Protein AF-A0AAQ4F112-F1 (afdb_monomer)

Secondary structure (DSSP, 8-state):
-EEEEEEEHHHHHT--SS---EEEEEEEE--S--TTSEEEEEEETTEEEEEE-HHHHHHHHHHS-HHHHHHHHTTB-TT-BBPHHHHHHHHHHHHHHHHHH--PPB-TTS-BSEEEEEEEETTEEEEEEEETTS-EEEEEEEEEEEEEGGGS-TTSPPPHHHHTS-GGG-EEEEES---TT-TT-EEEE-HHHHHHHTSS-TTHHHHHHHHHHHHHHTT-TTS-HHHHHHHHHHHHHHS--GGGGSGGGHHHHHHHHHHHHHHHHH-SSS-SB-SS-TT-BS-TTS-HHHHHHHHHHHHHHHHHHHH-GGGHHHHHTSPPP---------S----------------------------------------------------TTSSTTEEEEEEEEEEE-S--TTPPPEEEEEEEEETTS-EEEEEEEETTT-SEEEEEEEHHHHTT--TTPEEEEEEEEEE-SSS-PPPEEEEEEEEEEETTS-EEEEEEEEEEE-SS-EEEEEEEE-----

Nearest PDB structures (foldseek):
  8gjy-assembly1_A  TM=7.474E-01  e=4.504E-14  Stylophora pistillata
  6mvh-assembly1_C  TM=4.614E-01  e=9.740E-03  Roseburia hominis
  8get-assembly2_B  TM=4.543E-01  e=1.207E-02  Roseburia hominis
  6mvg-assembly1_A  TM=4.546E-01  e=2.176E-02  Mediterraneibacter gnavus
  5hlz-assembly2_G  TM=5.301E-01  e=1.148E+00  Homo sapiens

Mean predicted aligned error: 16.66 Å

Structure (mmCIF, N/CA/C/O backbone):
data_AF-A0AAQ4F112-F1
#
_entry.id   AF-A0AAQ4F112-F1
#
loop_
_atom_site.group_PDB
_atom_site.id
_atom_site.type_symbol
_atom_site.label_atom_id
_atom_site.label_alt_id
_atom_site.label_comp_id
_atom_site.label_asym_id
_atom_site.label_entity_id
_atom_site.label_seq_id
_atom_site.pdbx_PDB_ins_code
_atom_site.Cartn_x
_atom_site.Cartn_y
_atom_site.Cartn_z
_atom_site.occupancy
_atom_site.B_iso_or_equiv
_atom_site.auth_seq_id
_atom_site.auth_comp_id
_atom_site.auth_asym_id
_atom_site.auth_atom_id
_atom_site.pdbx_PDB_model_num
ATOM 1 N N . MET A 1 1 ? -14.916 -4.497 16.112 1.00 88.19 1 MET A N 1
ATOM 2 C CA . MET A 1 1 ? -14.009 -3.603 15.353 1.00 88.19 1 MET A CA 1
ATOM 3 C C . MET A 1 1 ? -13.693 -4.110 13.949 1.00 88.19 1 MET A C 1
ATOM 5 O O . MET A 1 1 ? -13.582 -3.274 13.070 1.00 88.19 1 MET A O 1
ATOM 9 N N . PHE A 1 2 ? -13.540 -5.415 13.688 1.00 93.88 2 PHE A N 1
ATOM 10 C CA . PHE A 1 2 ? -13.305 -5.901 12.317 1.00 93.88 2 PHE A CA 1
ATOM 11 C C . PHE A 1 2 ? -14.436 -5.497 11.350 1.00 93.88 2 PHE A C 1
ATOM 13 O O . PHE A 1 2 ? -15.608 -5.633 11.701 1.00 93.88 2 PHE A O 1
ATOM 20 N N . LYS A 1 3 ? -14.082 -4.995 10.159 1.00 94.62 3 LYS A N 1
ATOM 21 C CA . LYS A 1 3 ? -15.023 -4.638 9.083 1.00 94.62 3 LYS A CA 1
ATOM 22 C C . LYS A 1 3 ? -14.880 -5.574 7.885 1.00 94.62 3 LYS A C 1
ATOM 24 O O . LYS A 1 3 ? -15.868 -6.155 7.453 1.00 94.62 3 LYS A O 1
ATOM 29 N N . ARG A 1 4 ? -13.675 -5.673 7.312 1.00 96.31 4 ARG A N 1
ATOM 30 C CA . ARG A 1 4 ? -13.395 -6.461 6.097 1.00 96.31 4 ARG A CA 1
ATOM 31 C C . ARG A 1 4 ? -11.894 -6.647 5.876 1.00 96.31 4 ARG A C 1
ATOM 33 O O . ARG A 1 4 ? -11.089 -5.886 6.409 1.00 96.31 4 ARG A O 1
ATOM 40 N N . LEU A 1 5 ? -11.534 -7.597 5.016 1.00 96.50 5 LEU A N 1
ATOM 41 C CA . LEU A 1 5 ? -10.190 -7.694 4.446 1.00 96.50 5 LEU A CA 1
ATOM 42 C C . LEU A 1 5 ? -10.054 -6.770 3.228 1.00 96.50 5 LEU A C 1
ATOM 44 O O . LEU A 1 5 ? -11.017 -6.537 2.486 1.00 96.50 5 LEU A O 1
ATOM 48 N N . PHE A 1 6 ? -8.851 -6.251 3.014 1.00 95.62 6 PHE A N 1
ATOM 49 C CA . PHE A 1 6 ? -8.467 -5.538 1.804 1.00 95.62 6 PHE A CA 1
ATOM 50 C C . PHE A 1 6 ? -7.135 -6.089 1.290 1.00 95.62 6 PHE A C 1
ATOM 52 O O . PHE A 1 6 ? -6.092 -5.933 1.921 1.00 95.62 6 PHE A O 1
ATOM 59 N N . TYR A 1 7 ? -7.190 -6.729 0.126 1.00 94.31 7 TYR A N 1
ATOM 60 C CA . TYR A 1 7 ? -6.050 -7.373 -0.517 1.00 94.31 7 TYR A CA 1
ATOM 61 C C . TYR A 1 7 ? -5.232 -6.358 -1.318 1.00 94.31 7 TYR A C 1
ATOM 63 O O . TYR A 1 7 ? -5.759 -5.711 -2.232 1.00 94.31 7 TYR A O 1
ATOM 71 N N . THR A 1 8 ? -3.956 -6.210 -0.971 1.00 91.12 8 THR A N 1
ATOM 72 C CA . THR A 1 8 ? -3.073 -5.163 -1.500 1.00 91.12 8 THR A CA 1
ATOM 73 C C . THR A 1 8 ? -1.688 -5.722 -1.814 1.00 91.12 8 THR A C 1
ATOM 75 O O . THR A 1 8 ? -1.435 -6.911 -1.663 1.00 91.12 8 THR A O 1
ATOM 78 N N . GLY A 1 9 ? -0.780 -4.877 -2.289 1.00 88.06 9 GLY A N 1
ATOM 79 C CA . GLY A 1 9 ? 0.617 -5.257 -2.443 1.00 88.06 9 GLY A CA 1
ATOM 80 C C . GLY A 1 9 ? 0.896 -6.079 -3.695 1.00 88.06 9 GLY A C 1
ATOM 81 O O . GLY A 1 9 ? 0.053 -6.258 -4.579 1.00 88.06 9 GLY A O 1
ATOM 82 N N . SER A 1 10 ? 2.145 -6.528 -3.816 1.00 85.50 10 SER A N 1
ATOM 83 C CA . SER A 1 10 ? 2.688 -6.943 -5.117 1.00 85.50 10 SER A CA 1
ATOM 84 C C . SER A 1 10 ? 1.987 -8.169 -5.700 1.00 85.50 10 SER A C 1
ATOM 86 O O . SER A 1 10 ? 1.857 -8.260 -6.919 1.00 85.50 10 SER A O 1
ATOM 88 N N . SER A 1 11 ? 1.532 -9.101 -4.866 1.00 87.81 11 SER A N 1
ATOM 89 C CA . SER A 1 11 ? 0.906 -10.346 -5.327 1.00 87.81 11 SER A CA 1
ATOM 90 C C . SER A 1 11 ? -0.485 -10.075 -5.910 1.00 87.81 11 SER A C 1
ATOM 92 O O . SER A 1 11 ? -0.744 -10.405 -7.066 1.00 87.81 11 SER A O 1
ATOM 94 N N . TYR A 1 12 ? -1.335 -9.335 -5.190 1.00 87.81 12 TYR A N 1
ATOM 95 C CA . TYR A 1 12 ? -2.687 -8.980 -5.646 1.00 87.81 12 TYR A CA 1
ATOM 96 C C . TYR A 1 12 ? -2.722 -7.903 -6.740 1.00 87.81 12 TYR A C 1
ATOM 98 O O . TYR A 1 12 ? -3.718 -7.767 -7.455 1.00 87.81 12 TYR A O 1
ATOM 106 N N . GLU A 1 13 ? -1.652 -7.122 -6.892 1.00 87.69 13 GLU A N 1
ATOM 107 C CA . GLU A 1 13 ? -1.507 -6.157 -7.987 1.00 87.69 13 GLU A CA 1
ATOM 108 C C . GLU A 1 13 ? -0.907 -6.782 -9.258 1.00 87.69 13 GLU A C 1
ATOM 110 O O . GLU A 1 13 ? -0.914 -6.147 -10.322 1.00 87.69 13 GLU A O 1
ATOM 115 N N . GLY A 1 14 ? -0.420 -8.026 -9.183 1.00 87.44 14 GLY A N 1
ATOM 116 C CA . GLY A 1 14 ? 0.286 -8.685 -10.276 1.00 87.44 14 GLY A CA 1
ATOM 117 C C . GLY A 1 14 ? 1.610 -7.984 -10.580 1.00 87.44 14 GLY A C 1
ATOM 118 O O . GLY A 1 14 ? 1.879 -7.632 -11.724 1.00 87.44 14 GLY A O 1
ATOM 119 N N . LEU A 1 15 ? 2.425 -7.728 -9.562 1.00 88.50 15 LEU A N 1
ATOM 120 C CA . LEU A 1 15 ? 3.745 -7.090 -9.645 1.00 88.50 15 LEU A CA 1
ATOM 121 C C . LEU A 1 15 ? 4.875 -8.004 -9.136 1.00 88.50 15 LEU A C 1
ATOM 123 O O . LEU A 1 15 ? 6.005 -7.540 -8.954 1.00 88.50 15 LEU A O 1
ATOM 127 N N . ARG A 1 16 ? 4.582 -9.278 -8.857 1.00 83.75 16 ARG A N 1
ATOM 128 C CA . ARG A 1 16 ? 5.585 -10.321 -8.597 1.00 83.75 16 ARG A CA 1
ATOM 129 C C . ARG A 1 16 ? 6.128 -10.867 -9.920 1.00 83.75 16 ARG A C 1
ATOM 131 O O . ARG A 1 16 ? 5.448 -10.826 -10.945 1.00 83.75 16 ARG A O 1
ATOM 138 N N . ILE A 1 17 ? 7.376 -11.317 -9.875 1.00 73.12 17 ILE A N 1
ATOM 139 C CA . ILE A 1 17 ? 8.085 -11.959 -10.997 1.00 73.12 17 ILE A CA 1
ATOM 140 C C . ILE A 1 17 ? 8.303 -13.442 -10.702 1.00 73.12 17 ILE A C 1
ATOM 142 O O . ILE A 1 17 ? 8.270 -14.257 -11.613 1.00 73.12 17 ILE A O 1
ATOM 146 N N . ARG A 1 18 ? 8.520 -13.765 -9.424 1.00 76.00 18 ARG A N 1
ATOM 147 C CA . ARG A 1 18 ? 8.636 -15.121 -8.891 1.00 76.00 18 ARG A CA 1
ATOM 148 C C . ARG A 1 18 ? 7.294 -15.574 -8.309 1.00 76.00 18 ARG A C 1
ATOM 150 O O . ARG A 1 18 ? 6.313 -14.827 -8.374 1.00 76.00 18 ARG A O 1
ATOM 157 N N . GLU A 1 19 ? 7.281 -16.782 -7.758 1.00 74.88 19 GLU A N 1
ATOM 158 C CA . GLU A 1 19 ? 6.126 -17.377 -7.086 1.00 74.88 19 GLU A CA 1
ATOM 159 C C . GLU A 1 19 ? 5.540 -16.459 -6.002 1.00 74.88 19 GLU A C 1
ATOM 161 O O . GLU A 1 19 ? 6.223 -15.601 -5.438 1.00 74.88 19 GLU A O 1
ATOM 166 N N . ALA A 1 20 ? 4.234 -16.597 -5.761 1.00 73.56 20 ALA A N 1
ATOM 167 C CA . ALA A 1 20 ? 3.518 -15.823 -4.755 1.00 73.56 20 ALA A CA 1
ATOM 168 C C . ALA A 1 20 ? 3.737 -16.442 -3.366 1.00 73.56 20 ALA A C 1
ATOM 170 O O . ALA A 1 20 ? 2.881 -17.154 -2.849 1.00 73.56 20 ALA A O 1
ATOM 171 N N . ASP A 1 21 ? 4.901 -16.165 -2.792 1.00 84.00 21 ASP A N 1
ATOM 172 C CA . ASP A 1 21 ? 5.319 -16.587 -1.454 1.00 84.00 21 ASP A CA 1
ATOM 173 C C . ASP A 1 21 ? 4.998 -15.552 -0.363 1.00 84.00 21 ASP A C 1
ATOM 175 O O . ASP A 1 21 ? 5.157 -15.838 0.816 1.00 84.00 21 ASP A O 1
ATOM 179 N N . GLU A 1 22 ? 4.516 -14.361 -0.729 1.00 88.19 22 GLU A N 1
ATOM 180 C CA . GLU A 1 22 ? 4.247 -13.259 0.200 1.00 88.19 22 GLU A CA 1
ATOM 181 C C . GLU A 1 22 ? 2.940 -12.526 -0.153 1.00 88.19 22 GLU A C 1
ATOM 183 O O . GLU A 1 22 ? 2.707 -12.164 -1.315 1.00 88.19 22 GLU A O 1
ATOM 188 N N . PHE A 1 23 ? 2.089 -12.268 0.842 1.00 91.69 23 PHE A N 1
ATOM 189 C CA . PHE A 1 23 ? 0.766 -11.662 0.683 1.00 91.69 23 PHE A CA 1
ATOM 190 C C . PHE A 1 23 ? 0.535 -10.511 1.664 1.00 91.69 23 PHE A C 1
ATOM 192 O O . PHE A 1 23 ? 0.454 -10.723 2.868 1.00 91.69 23 PHE A O 1
ATOM 199 N N . ASP A 1 24 ? 0.311 -9.306 1.138 1.00 93.12 24 ASP A N 1
ATOM 200 C CA . ASP A 1 24 ? -0.060 -8.137 1.935 1.00 93.12 24 ASP A CA 1
ATOM 201 C C . ASP A 1 24 ? -1.591 -8.023 2.076 1.00 93.12 24 ASP A C 1
ATOM 203 O O . ASP A 1 24 ? -2.329 -7.881 1.088 1.00 93.12 24 ASP A O 1
ATOM 207 N N . ILE A 1 25 ? -2.096 -8.046 3.310 1.00 95.81 25 ILE A N 1
ATOM 208 C CA . ILE A 1 25 ? -3.528 -7.943 3.608 1.00 95.81 25 ILE A CA 1
ATOM 209 C C . ILE A 1 25 ? -3.762 -6.891 4.691 1.00 95.81 25 ILE A C 1
ATOM 211 O O . ILE A 1 25 ? -3.346 -7.017 5.842 1.00 95.81 25 ILE A O 1
ATOM 215 N N . ASN A 1 26 ? -4.532 -5.865 4.343 1.00 97.06 26 ASN A N 1
ATOM 216 C CA . ASN A 1 26 ? -5.019 -4.903 5.318 1.00 97.06 26 ASN A CA 1
ATOM 217 C C . ASN A 1 26 ? -6.297 -5.442 5.982 1.00 97.06 26 ASN A C 1
ATOM 219 O O . ASN A 1 26 ? -7.266 -5.785 5.298 1.00 97.06 26 ASN A O 1
ATOM 223 N N . LEU A 1 27 ? -6.333 -5.467 7.315 1.00 97.31 27 LEU A N 1
ATOM 224 C CA . LEU A 1 27 ? -7.557 -5.673 8.086 1.00 97.31 27 LEU A CA 1
ATOM 225 C C . LEU A 1 27 ? -8.194 -4.318 8.357 1.00 97.31 27 LEU A C 1
ATOM 227 O O . LEU A 1 27 ? -7.751 -3.569 9.228 1.00 97.31 27 LEU A O 1
ATOM 231 N N . VAL A 1 28 ? -9.249 -4.009 7.610 1.00 97.62 28 VAL A N 1
ATOM 232 C CA . VAL A 1 28 ? -9.980 -2.759 7.787 1.00 97.62 28 VAL A CA 1
ATOM 233 C C . VAL A 1 28 ? -10.797 -2.854 9.069 1.00 97.62 28 VAL A C 1
ATOM 235 O O . VAL A 1 28 ? -11.648 -3.739 9.225 1.00 97.62 28 VAL A O 1
ATOM 238 N N . LEU A 1 29 ? -10.537 -1.930 9.984 1.00 96.69 29 LEU A N 1
ATOM 239 C CA . LEU A 1 29 ? -11.238 -1.782 11.248 1.00 96.69 29 LEU A CA 1
ATOM 240 C C . LEU A 1 29 ? -12.252 -0.635 11.155 1.00 96.69 29 LEU A C 1
ATOM 242 O O . LEU A 1 29 ? -12.056 0.351 10.448 1.00 96.69 29 LEU A O 1
ATOM 246 N N . LYS A 1 30 ? -13.349 -0.769 11.896 1.00 93.31 30 LYS A N 1
ATOM 247 C CA . LYS A 1 30 ? -14.349 0.271 12.125 1.00 93.31 30 LYS A CA 1
ATOM 248 C C . LYS A 1 30 ? -14.405 0.568 13.619 1.00 93.31 30 LYS A C 1
ATOM 250 O O . LYS A 1 30 ? -14.736 -0.317 14.418 1.00 93.31 30 LYS A O 1
ATOM 255 N N . LEU A 1 31 ? -14.070 1.804 13.979 1.00 93.44 31 LEU A N 1
ATOM 256 C CA . LEU A 1 31 ? -14.271 2.314 15.330 1.00 93.44 31 LEU A CA 1
ATOM 257 C C . LEU A 1 31 ? -15.768 2.605 15.556 1.00 93.44 31 LEU A C 1
ATOM 259 O O . LEU A 1 31 ? -16.469 2.963 14.607 1.00 93.44 31 LEU A O 1
ATOM 263 N N . PRO A 1 32 ? -16.278 2.451 16.788 1.00 91.50 32 PRO A N 1
ATOM 264 C CA . PRO A 1 32 ? -17.658 2.761 17.163 1.00 91.50 32 PRO A CA 1
ATOM 265 C C . PRO A 1 32 ? -17.881 4.278 17.321 1.00 91.50 32 PRO A C 1
ATOM 267 O O . PRO A 1 32 ? -18.372 4.740 18.348 1.00 91.50 32 PRO A O 1
ATOM 270 N N . VAL A 1 33 ? -17.494 5.049 16.309 1.00 91.00 33 VAL A N 1
ATOM 271 C CA . VAL A 1 33 ? -17.568 6.517 16.229 1.00 91.00 33 VAL A CA 1
ATOM 272 C C . VAL A 1 33 ? -18.485 6.922 15.078 1.00 91.00 33 VAL A C 1
ATOM 274 O O . VAL A 1 33 ? -18.646 6.161 14.117 1.00 91.00 33 VAL A O 1
ATOM 277 N N . GLN A 1 34 ? -19.086 8.101 15.164 1.00 84.31 34 GLN A N 1
ATOM 278 C CA . GLN A 1 34 ? -20.062 8.598 14.197 1.00 84.31 34 GLN A CA 1
ATOM 279 C C . GLN A 1 34 ? -19.707 10.008 13.728 1.00 84.31 34 GLN A C 1
ATOM 281 O O . GLN A 1 34 ? -19.215 10.805 14.510 1.00 84.31 34 GLN A O 1
ATOM 286 N N . GLY A 1 35 ? -19.984 10.319 12.459 1.00 82.50 35 GLY A N 1
ATOM 287 C CA . GLY A 1 35 ? -19.960 11.692 11.942 1.00 82.50 35 GLY A CA 1
ATOM 288 C C . GLY A 1 35 ? -18.728 12.512 12.342 1.00 82.50 35 GLY A C 1
ATOM 289 O O . GLY A 1 35 ? -17.609 12.190 11.947 1.00 82.50 35 GLY A O 1
ATOM 290 N N . ASP A 1 36 ? -18.975 13.567 13.114 1.00 86.19 36 ASP A N 1
ATOM 291 C CA . ASP A 1 36 ? -18.048 14.597 13.594 1.00 86.19 36 ASP A CA 1
ATOM 292 C C . ASP A 1 36 ? -17.437 14.295 14.980 1.00 86.19 36 ASP A C 1
ATOM 294 O O . ASP A 1 36 ? -16.823 15.150 15.617 1.00 86.19 36 ASP A O 1
ATOM 298 N N . GLU A 1 37 ? -17.553 13.057 15.461 1.00 94.06 37 GLU A N 1
ATOM 299 C CA . GLU A 1 37 ? -17.036 12.623 16.765 1.00 94.06 37 GLU A CA 1
ATOM 300 C C . GLU A 1 37 ? -15.513 12.491 16.851 1.00 94.06 37 GLU A C 1
ATOM 302 O O . GLU A 1 37 ? -14.964 12.112 17.892 1.00 94.06 37 GLU A O 1
ATOM 307 N N . PHE A 1 38 ? -14.813 12.804 15.771 1.00 95.06 38 PHE A N 1
ATOM 308 C CA . PHE A 1 38 ? -13.367 12.780 15.715 1.00 95.06 38 PHE A CA 1
ATOM 309 C C . PHE A 1 38 ? -12.835 13.897 14.824 1.00 95.06 38 PHE A C 1
ATOM 311 O O . PHE A 1 38 ? -13.514 14.399 13.931 1.00 95.06 38 PHE A O 1
ATOM 318 N N . GLN A 1 39 ? -11.579 14.248 15.060 1.00 95.44 39 GLN A N 1
ATOM 319 C CA . GLN A 1 39 ? -10.828 15.196 14.262 1.00 95.44 39 GLN A CA 1
ATOM 320 C C . GLN A 1 39 ? -9.612 14.501 13.658 1.00 95.44 39 GLN A C 1
ATOM 322 O O . GLN A 1 39 ? -8.865 13.816 14.362 1.00 95.44 39 GLN A O 1
ATOM 327 N N . LEU A 1 40 ? -9.415 14.716 12.360 1.00 96.12 40 LEU A N 1
ATOM 328 C CA . LEU A 1 40 ? -8.196 14.368 11.645 1.00 96.12 40 LEU A CA 1
ATOM 329 C C . LEU A 1 40 ? -7.386 15.637 11.393 1.00 96.12 40 LEU A C 1
ATOM 331 O O . LEU A 1 40 ? -7.924 16.617 10.877 1.00 96.12 40 LEU A O 1
ATOM 335 N N . VAL A 1 41 ? -6.100 15.610 11.729 1.00 96.12 41 VAL A N 1
ATOM 336 C CA . VAL A 1 41 ? -5.187 16.743 11.515 1.00 96.12 41 VAL A CA 1
ATOM 337 C C . VAL A 1 41 ? -3.937 16.245 10.809 1.00 96.12 41 VAL A C 1
ATOM 339 O O . VAL A 1 41 ? -3.352 15.243 11.215 1.00 96.12 41 VAL A O 1
ATOM 342 N N . ALA A 1 42 ? -3.524 16.930 9.745 1.00 95.50 42 ALA A N 1
ATOM 343 C CA . ALA A 1 42 ? -2.254 16.664 9.083 1.00 95.50 42 ALA A CA 1
ATOM 344 C C . ALA A 1 42 ? -1.139 17.424 9.804 1.00 95.50 42 ALA A C 1
ATOM 346 O O . ALA A 1 42 ? -0.932 18.610 9.584 1.00 95.50 42 ALA A O 1
ATOM 347 N N . GLU A 1 43 ? -0.441 16.737 10.706 1.00 91.81 43 GLU A N 1
ATOM 348 C CA . GLU A 1 43 ? 0.625 17.354 11.508 1.00 91.81 43 GLU A CA 1
ATOM 349 C C . GLU A 1 43 ? 1.992 17.316 10.797 1.00 91.81 43 GLU A C 1
ATOM 351 O O . GLU A 1 43 ? 2.860 18.142 11.071 1.00 91.81 43 GLU A O 1
ATOM 356 N N . LYS A 1 44 ? 2.206 16.360 9.880 1.00 93.62 44 LYS A N 1
ATOM 357 C CA . LYS A 1 44 ? 3.477 16.154 9.163 1.00 93.62 44 LYS A CA 1
ATOM 358 C C . LYS A 1 44 ? 3.209 15.597 7.759 1.00 93.62 44 LYS A C 1
ATOM 360 O O . LYS A 1 44 ? 2.250 14.841 7.603 1.00 93.62 44 LYS A O 1
ATOM 365 N N . PRO A 1 45 ? 4.051 15.886 6.745 1.00 93.44 45 PRO A N 1
ATOM 366 C CA . PRO A 1 45 ? 3.899 15.303 5.414 1.00 93.44 45 PRO A CA 1
ATOM 367 C C . PRO A 1 45 ? 3.683 13.784 5.441 1.00 93.44 45 PRO A C 1
ATOM 369 O O . PRO A 1 45 ? 4.404 13.041 6.118 1.00 93.44 45 PRO A O 1
ATOM 372 N N . GLY A 1 46 ? 2.658 13.328 4.723 1.00 94.38 46 GLY A N 1
ATOM 373 C CA . GLY A 1 46 ? 2.235 11.924 4.666 1.00 94.38 46 GLY A CA 1
ATOM 374 C C . GLY A 1 46 ? 1.668 11.321 5.958 1.00 94.38 46 GLY A C 1
ATOM 375 O O . GLY A 1 46 ? 1.421 10.110 5.977 1.00 94.38 46 GLY A O 1
ATOM 376 N N . HIS A 1 47 ? 1.463 12.110 7.017 1.00 96.44 47 HIS A N 1
ATOM 377 C CA . HIS A 1 47 ? 0.993 11.621 8.310 1.00 96.44 47 HIS A CA 1
ATOM 378 C C . HIS A 1 47 ? -0.150 12.459 8.896 1.00 96.44 47 HIS A C 1
ATOM 380 O O . HIS A 1 47 ? -0.232 13.669 8.698 1.00 96.44 47 HIS A O 1
ATOM 386 N N . VAL A 1 48 ? -1.024 11.800 9.656 1.00 97.06 48 VAL A N 1
ATOM 387 C CA . VAL A 1 48 ? -2.177 12.418 10.325 1.00 97.06 48 VAL A CA 1
ATOM 388 C C . VAL A 1 48 ? -2.291 11.965 11.774 1.00 97.06 48 VAL A C 1
ATOM 390 O O . VAL A 1 48 ? -1.915 10.840 12.103 1.00 97.06 48 VAL A O 1
ATOM 393 N N . SER A 1 49 ? -2.860 12.806 12.629 1.00 97.12 49 SER A N 1
ATOM 394 C CA . SER A 1 49 ? -3.368 12.402 13.938 1.00 97.12 49 SER A CA 1
ATOM 395 C C . SER A 1 49 ? -4.883 12.219 13.894 1.00 97.12 49 SER A C 1
ATOM 397 O O . SER A 1 49 ? -5.576 12.768 13.036 1.00 97.12 49 SER A O 1
ATOM 399 N N . TYR A 1 50 ? -5.390 11.415 14.824 1.00 97.12 50 TYR A N 1
ATOM 400 C CA . TYR A 1 50 ? -6.811 11.138 14.994 1.00 97.12 50 TYR A CA 1
ATOM 401 C C . TYR A 1 50 ? -7.166 11.357 16.458 1.00 97.12 50 TYR A C 1
ATOM 403 O O . TYR A 1 50 ? -6.607 10.693 17.332 1.00 97.12 50 TYR A O 1
ATOM 411 N N . THR A 1 51 ? -8.100 12.262 16.734 1.00 97.19 51 THR A N 1
ATOM 412 C CA . THR A 1 51 ? -8.482 12.633 18.104 1.00 97.19 51 THR A CA 1
ATOM 413 C C . THR A 1 51 ? -9.986 12.526 18.273 1.00 97.19 51 THR A C 1
ATOM 415 O O . THR A 1 51 ? -10.723 13.081 17.465 1.00 97.19 51 THR A O 1
ATOM 418 N N . LEU A 1 52 ? -10.464 11.840 19.313 1.00 96.69 52 LEU A N 1
ATOM 419 C CA . LEU A 1 52 ? -11.897 11.831 19.625 1.00 96.69 52 LEU A CA 1
ATOM 420 C C . LEU A 1 52 ? -12.330 13.154 20.252 1.00 96.69 52 LEU A C 1
ATOM 422 O O . LEU A 1 52 ? -11.613 13.740 21.067 1.00 96.69 52 LEU A O 1
ATOM 426 N N . THR A 1 53 ? -13.551 13.584 19.948 1.00 95.50 53 THR A N 1
ATOM 427 C CA . THR A 1 53 ? -14.162 14.721 20.637 1.00 95.50 53 THR A CA 1
ATOM 428 C C . THR A 1 53 ? -14.593 14.336 22.055 1.00 95.50 53 THR A C 1
ATOM 430 O O . THR A 1 53 ? -14.835 13.169 22.382 1.00 95.50 53 THR A O 1
ATOM 433 N N . LYS A 1 54 ? -14.744 15.336 22.933 1.00 89.50 54 LYS A N 1
ATOM 434 C CA . LYS A 1 54 ? -15.281 15.113 24.288 1.00 89.50 54 LYS A CA 1
ATOM 435 C C . LYS A 1 54 ? -16.709 14.551 24.257 1.00 89.50 54 LYS A C 1
ATOM 437 O O . LYS A 1 54 ? -17.039 13.722 25.099 1.00 89.50 54 LYS A O 1
ATOM 442 N N . GLY A 1 55 ? -17.518 14.963 23.275 1.00 90.50 55 GLY A N 1
ATOM 443 C CA . GLY A 1 55 ? -18.875 14.447 23.066 1.00 90.50 55 GLY A CA 1
ATOM 444 C C . GLY A 1 55 ? -18.882 12.950 22.758 1.00 90.50 55 GLY A C 1
ATOM 445 O O . GLY A 1 55 ? -19.601 12.196 23.412 1.00 90.50 55 GLY A O 1
ATOM 446 N N . CYS A 1 56 ? -17.983 12.501 21.872 1.00 92.38 56 CYS A N 1
ATOM 447 C CA . CYS A 1 56 ? -17.795 11.079 21.590 1.00 92.38 56 CYS A CA 1
ATOM 448 C C . CYS A 1 56 ? -17.505 10.279 22.862 1.00 92.38 56 CYS A C 1
ATOM 450 O O . CYS A 1 56 ? -18.051 9.193 23.055 1.00 92.38 56 CYS A O 1
ATOM 452 N N . ARG A 1 57 ? -16.638 10.807 23.738 1.00 91.31 57 ARG A N 1
ATOM 453 C CA . ARG A 1 57 ? -16.275 10.125 24.982 1.00 91.31 57 ARG A CA 1
ATOM 454 C C . ARG A 1 57 ? -17.494 9.885 25.869 1.00 91.31 57 ARG A C 1
ATOM 456 O O . ARG A 1 57 ? -17.648 8.765 26.342 1.00 91.31 57 ARG A O 1
ATOM 463 N N . GLY A 1 58 ? -18.334 10.903 26.070 1.00 89.81 58 GLY A N 1
ATOM 464 C CA . GLY A 1 58 ? -19.571 10.781 26.849 1.00 89.81 58 GLY A CA 1
ATOM 465 C C . GLY A 1 58 ? -20.477 9.686 26.291 1.00 89.81 58 GLY A C 1
ATOM 466 O O . GLY A 1 58 ? -20.762 8.714 26.981 1.00 89.81 58 GLY A O 1
ATOM 467 N N . ARG A 1 59 ? -20.787 9.747 24.989 1.00 93.44 59 ARG A N 1
ATOM 468 C CA . ARG A 1 59 ? -21.639 8.742 24.337 1.00 93.44 59 ARG A CA 1
ATOM 469 C C . ARG A 1 59 ? -21.096 7.318 24.474 1.00 93.44 59 ARG A C 1
ATOM 471 O O . ARG A 1 59 ? -21.863 6.392 24.719 1.00 93.44 59 ARG A O 1
ATOM 478 N N . ILE A 1 60 ? -19.796 7.103 24.263 1.00 92.50 60 ILE A N 1
ATOM 479 C CA . ILE A 1 60 ? -19.193 5.764 24.385 1.00 92.50 60 ILE A CA 1
ATOM 480 C C . ILE A 1 60 ? -19.348 5.238 25.819 1.00 92.50 60 ILE A C 1
ATOM 482 O O . ILE A 1 60 ? -19.679 4.067 25.986 1.00 92.50 60 ILE A O 1
ATOM 486 N N . LEU A 1 61 ? -19.128 6.088 26.830 1.00 91.56 61 LEU A N 1
ATOM 487 C CA . LEU A 1 61 ? -19.298 5.719 28.240 1.00 91.56 61 LEU A CA 1
ATOM 488 C C . LEU A 1 61 ? -20.747 5.337 28.563 1.00 91.56 61 LEU A C 1
ATOM 490 O O . LEU A 1 61 ? -20.958 4.394 29.318 1.00 91.56 61 LEU A O 1
ATOM 494 N N . ASP A 1 62 ? -21.717 6.010 27.944 1.00 89.81 62 ASP A N 1
ATOM 495 C CA . ASP A 1 62 ? -23.144 5.756 28.169 1.00 89.81 62 ASP A CA 1
ATOM 496 C C . ASP A 1 62 ? -23.676 4.534 27.395 1.00 89.81 62 ASP A C 1
ATOM 498 O O . ASP A 1 62 ? -24.699 3.960 27.762 1.00 89.81 62 ASP A O 1
ATOM 502 N N . SER A 1 63 ? -23.011 4.135 26.302 1.00 87.19 63 SER A N 1
ATOM 503 C CA . SER A 1 63 ? -23.527 3.134 25.349 1.00 87.19 63 SER A CA 1
ATOM 504 C C . SER A 1 63 ? -22.802 1.788 25.349 1.00 87.19 63 SER A C 1
ATOM 506 O O . SER A 1 63 ? -23.264 0.857 24.686 1.00 87.19 63 SER A O 1
ATOM 508 N N . MET A 1 64 ? -21.676 1.655 26.051 1.00 87.38 64 MET A N 1
ATOM 509 C CA . MET A 1 64 ? -20.910 0.409 26.112 1.00 87.38 64 MET A CA 1
ATOM 510 C C . MET A 1 64 ? -20.717 -0.090 27.538 1.00 87.38 64 MET A C 1
ATOM 512 O O . MET A 1 64 ? -20.594 0.674 28.489 1.00 87.38 64 MET A O 1
ATOM 516 N N . GLU A 1 65 ? -20.603 -1.408 27.665 1.00 86.56 65 GLU A N 1
ATOM 517 C CA . GLU A 1 65 ? -20.280 -2.061 28.929 1.00 86.56 65 GLU A CA 1
ATOM 518 C C . GLU A 1 65 ? -18.839 -1.770 29.375 1.00 86.56 65 GLU A C 1
ATOM 520 O O . GLU A 1 65 ? -17.916 -1.679 28.557 1.00 86.56 65 GLU A O 1
ATOM 525 N N . GLY A 1 66 ? -18.627 -1.699 30.692 1.00 86.12 66 GLY A N 1
ATOM 526 C CA . GLY A 1 66 ? -17.358 -1.299 31.314 1.00 86.12 66 GLY A CA 1
ATOM 527 C C . GLY A 1 66 ? -16.092 -1.965 30.741 1.00 86.12 66 GLY A C 1
ATOM 528 O O . GLY A 1 66 ? -15.158 -1.246 30.382 1.00 86.12 66 GLY A O 1
ATOM 529 N N . PRO A 1 67 ? -16.024 -3.303 30.585 1.00 87.44 67 PRO A N 1
ATOM 530 C CA . PRO A 1 67 ? -14.834 -3.964 30.037 1.00 87.44 67 PRO A CA 1
ATOM 531 C C . PRO A 1 67 ? -14.528 -3.591 28.575 1.00 87.44 67 PRO A C 1
ATOM 533 O O . PRO A 1 67 ? -13.360 -3.477 28.181 1.00 87.44 67 PRO A O 1
ATOM 536 N N . LEU A 1 68 ? -15.569 -3.373 27.764 1.00 86.19 68 LEU A N 1
ATOM 537 C CA . LEU A 1 68 ? -15.434 -2.953 26.367 1.00 86.19 68 LEU A CA 1
ATOM 538 C C . LEU A 1 68 ? -15.003 -1.488 26.276 1.00 86.19 68 LEU A C 1
ATOM 540 O O . LEU A 1 68 ? -14.106 -1.170 25.496 1.00 86.19 68 LEU A O 1
ATOM 544 N N . VAL A 1 69 ? -15.570 -0.627 27.124 1.00 90.44 69 VAL A N 1
ATOM 545 C CA . VAL A 1 69 ? -15.164 0.777 27.288 1.00 90.44 69 VAL A CA 1
ATOM 546 C C . VAL A 1 69 ? -13.677 0.875 27.627 1.00 90.44 69 VAL A C 1
ATOM 548 O O . VAL A 1 69 ? -12.944 1.614 26.970 1.00 90.44 69 VAL A O 1
ATOM 551 N N . GLN A 1 70 ? -13.214 0.113 28.623 1.00 89.56 70 GLN A N 1
ATOM 552 C CA . GLN A 1 70 ? -11.809 0.111 29.043 1.00 89.56 70 GLN A CA 1
ATOM 553 C C . GLN A 1 70 ? -10.884 -0.354 27.916 1.00 89.56 70 GLN A C 1
ATOM 555 O O . GLN A 1 70 ? -9.879 0.297 27.636 1.00 89.56 70 GLN A O 1
ATOM 560 N N . SER A 1 71 ? -11.250 -1.440 27.231 1.00 90.00 71 SER A N 1
ATOM 561 C CA . SER A 1 71 ? -10.475 -1.963 26.101 1.00 90.00 71 SER A CA 1
ATOM 562 C C . SER A 1 71 ? -10.404 -0.965 24.942 1.00 90.00 71 SER A C 1
ATOM 564 O O . SER A 1 71 ? -9.357 -0.824 24.316 1.00 90.00 71 SER A O 1
ATOM 566 N N . PHE A 1 72 ? -11.502 -0.258 24.662 1.00 94.12 72 PHE A N 1
ATOM 567 C CA . PHE A 1 72 ? -11.573 0.742 23.602 1.00 94.12 72 PHE A CA 1
ATOM 568 C C . PHE A 1 72 ? -10.739 1.984 23.930 1.00 94.12 72 PHE A C 1
ATOM 570 O O . PHE A 1 72 ? -9.873 2.361 23.142 1.00 94.12 72 PHE A O 1
ATOM 577 N N . PHE A 1 73 ? -10.950 2.600 25.098 1.00 95.12 73 PHE A N 1
ATOM 578 C CA . PHE A 1 73 ? -10.184 3.782 25.505 1.00 95.12 73 PHE A CA 1
ATOM 579 C C . PHE A 1 73 ? -8.714 3.473 25.798 1.00 95.12 73 PHE A C 1
ATOM 581 O O . PHE A 1 73 ? -7.885 4.371 25.688 1.00 95.12 73 PHE A O 1
ATOM 588 N N . GLY A 1 74 ? -8.367 2.211 26.065 1.00 95.25 74 GLY A N 1
ATOM 589 C CA . GLY A 1 74 ? -6.984 1.740 26.140 1.00 95.25 74 GLY A CA 1
ATOM 590 C C . GLY A 1 74 ? -6.195 1.865 24.830 1.00 95.25 74 GLY A C 1
ATOM 591 O O . GLY A 1 74 ? -4.986 1.669 24.843 1.00 95.25 74 GLY A O 1
ATOM 592 N N . LEU A 1 75 ? -6.843 2.206 23.709 1.00 95.94 75 LEU A N 1
ATOM 593 C CA . LEU A 1 75 ? -6.178 2.500 22.435 1.00 95.94 75 LEU A CA 1
ATOM 594 C C . LEU A 1 75 ? -5.853 3.992 22.237 1.00 95.94 75 LEU A C 1
ATOM 596 O O . LEU A 1 75 ? -5.299 4.373 21.203 1.00 95.94 75 LEU A O 1
ATOM 600 N N . PHE A 1 76 ? -6.224 4.846 23.190 1.00 96.12 76 PHE A N 1
ATOM 601 C CA . PHE A 1 76 ? -6.088 6.295 23.094 1.00 96.12 76 PHE A CA 1
ATOM 602 C C . PHE A 1 76 ? -5.184 6.835 24.206 1.00 96.12 76 PHE A C 1
ATOM 604 O O . PHE A 1 76 ? -5.080 6.261 25.289 1.00 96.12 76 PHE A O 1
ATOM 611 N N . SER A 1 77 ? -4.545 7.975 23.953 1.00 94.75 77 SER A N 1
ATOM 612 C CA . SER A 1 77 ? -3.831 8.729 24.981 1.00 94.75 77 SER A CA 1
ATOM 613 C C . SER A 1 77 ? -4.806 9.386 25.967 1.00 94.75 77 SER A C 1
ATOM 615 O O . SER A 1 77 ? -6.024 9.418 25.764 1.00 94.75 77 SER A O 1
ATOM 617 N N . ARG A 1 78 ? -4.272 10.001 27.031 1.00 91.56 78 ARG A N 1
ATOM 618 C CA . ARG A 1 78 ? -5.078 10.786 27.988 1.00 91.56 78 ARG A CA 1
ATOM 619 C C . ARG A 1 78 ? -5.822 11.947 27.317 1.00 91.56 78 ARG A C 1
ATOM 621 O O . ARG A 1 78 ? -6.894 12.331 27.776 1.00 91.56 78 ARG A O 1
ATOM 628 N N . GLN A 1 79 ? -5.269 12.471 26.225 1.00 94.12 79 GLN A N 1
ATOM 629 C CA . GLN A 1 79 ? -5.837 13.532 25.395 1.00 94.12 79 GLN A CA 1
ATOM 630 C C . GLN A 1 79 ? -6.791 12.996 24.317 1.00 94.12 79 GLN A C 1
ATOM 632 O O . GLN A 1 79 ? -7.205 13.753 23.447 1.00 94.12 79 GLN A O 1
ATOM 637 N N . LEU A 1 80 ? -7.156 11.709 24.370 1.00 95.81 80 LEU A N 1
ATOM 638 C CA . LEU A 1 80 ? -8.035 11.040 23.408 1.00 95.81 80 LEU A CA 1
ATOM 639 C C . LEU A 1 80 ? -7.474 10.979 21.977 1.00 95.81 80 LEU A C 1
ATOM 641 O O . LEU A 1 80 ? -8.240 10.811 21.025 1.00 95.81 80 LEU A O 1
ATOM 645 N N . LYS A 1 81 ? -6.147 11.070 21.817 1.00 96.44 81 LYS A N 1
ATOM 646 C CA . LYS A 1 81 ? -5.480 10.798 20.538 1.00 96.44 81 LYS A CA 1
ATOM 647 C C . LYS A 1 81 ? -5.324 9.298 20.341 1.00 96.44 81 LYS A C 1
ATOM 649 O O . LYS A 1 81 ? -4.799 8.618 21.221 1.00 96.44 81 LYS A O 1
ATOM 654 N N . PHE A 1 82 ? -5.755 8.782 19.200 1.00 96.44 82 PHE A N 1
ATOM 655 C CA . PHE A 1 82 ? -5.663 7.366 18.864 1.00 96.44 82 PHE A CA 1
ATOM 656 C C . PHE A 1 82 ? -4.218 6.968 18.569 1.00 96.44 82 PHE A C 1
ATOM 658 O O . PHE A 1 82 ? -3.577 7.571 17.711 1.00 96.44 82 PHE A O 1
ATOM 665 N N . GLN A 1 83 ? -3.714 5.952 19.268 1.00 96.12 83 GLN A N 1
ATOM 666 C CA . GLN A 1 83 ? -2.291 5.617 19.272 1.00 96.12 83 GLN A CA 1
ATOM 667 C C . GLN A 1 83 ? -1.981 4.425 18.345 1.00 96.12 83 GLN A C 1
ATOM 669 O O . GLN A 1 83 ? -2.437 3.307 18.622 1.00 96.12 83 GLN A O 1
ATOM 674 N N . PRO A 1 84 ? -1.158 4.607 17.292 1.00 95.88 84 PRO A N 1
ATOM 675 C CA . PRO A 1 84 ? -0.660 3.538 16.423 1.00 95.88 84 PRO A CA 1
ATOM 676 C C . PRO A 1 84 ? -0.087 2.357 17.201 1.00 95.88 84 PRO A C 1
ATOM 678 O O . PRO A 1 84 ? -0.428 1.201 16.936 1.00 95.88 84 PRO A O 1
ATOM 681 N N . GLN A 1 85 ? 0.762 2.642 18.190 1.00 93.88 85 GLN A N 1
ATOM 682 C CA . GLN A 1 85 ? 1.456 1.609 18.946 1.00 93.88 85 GLN A CA 1
ATOM 683 C C . GLN A 1 85 ? 0.510 0.815 19.850 1.00 93.88 85 GLN A C 1
ATOM 685 O O . GLN A 1 85 ? 0.631 -0.408 19.933 1.00 93.88 85 GLN A O 1
ATOM 690 N N . LEU A 1 86 ? -0.476 1.471 20.471 1.00 95.00 86 LEU A N 1
ATOM 691 C CA . LEU A 1 86 ? -1.477 0.777 21.285 1.00 95.00 86 LEU A CA 1
ATOM 692 C C . LEU A 1 86 ? -2.366 -0.118 20.417 1.00 95.00 86 LEU A C 1
ATOM 694 O O . LEU A 1 86 ? -2.631 -1.256 20.806 1.00 95.00 86 LEU A O 1
ATOM 698 N N . LEU A 1 87 ? -2.745 0.327 19.209 1.00 95.56 87 LEU A N 1
ATOM 699 C CA . LEU A 1 87 ? -3.463 -0.533 18.264 1.00 95.56 87 LEU A CA 1
ATOM 700 C C . LEU A 1 87 ? -2.621 -1.749 17.858 1.00 95.56 87 LEU A C 1
ATOM 702 O O . LEU A 1 87 ? -3.151 -2.859 17.836 1.00 95.56 87 LEU A O 1
ATOM 706 N N . ARG A 1 88 ? -1.327 -1.572 17.559 1.00 93.94 88 ARG A N 1
ATOM 707 C CA . ARG A 1 88 ? -0.427 -2.687 17.202 1.00 93.94 88 ARG A CA 1
ATOM 708 C C . ARG A 1 88 ? -0.320 -3.708 18.330 1.00 93.94 88 ARG A C 1
ATOM 710 O O . ARG A 1 88 ? -0.476 -4.898 18.075 1.00 93.94 88 ARG A O 1
ATOM 717 N N . THR A 1 89 ? -0.115 -3.255 19.565 1.00 92.94 89 THR A N 1
ATOM 718 C CA . THR A 1 89 ? -0.027 -4.126 20.748 1.00 92.94 89 THR A CA 1
ATOM 719 C C . THR A 1 89 ? -1.346 -4.845 21.028 1.00 92.94 89 THR A C 1
ATOM 721 O O . THR A 1 89 ? -1.362 -6.046 21.295 1.00 92.94 89 THR A O 1
ATOM 724 N N . TRP A 1 90 ? -2.476 -4.145 20.918 1.00 94.62 90 TRP A N 1
ATOM 725 C CA . TRP A 1 90 ? -3.791 -4.770 21.044 1.00 94.62 90 TRP A CA 1
ATOM 726 C C . TRP A 1 90 ? -4.014 -5.829 19.957 1.00 94.62 90 TRP A C 1
ATOM 728 O O . TRP A 1 90 ? -4.410 -6.956 20.259 1.00 94.62 90 TRP A O 1
ATOM 738 N N . PHE A 1 91 ? -3.710 -5.495 18.702 1.00 93.94 91 PHE A N 1
ATOM 739 C CA . PHE A 1 91 ? -3.873 -6.395 17.564 1.00 93.94 91 PHE A CA 1
ATOM 740 C C . PHE A 1 91 ? -2.982 -7.634 17.692 1.00 93.94 91 PHE A C 1
ATOM 742 O O . PHE A 1 91 ? -3.446 -8.746 17.452 1.00 93.94 91 PHE A O 1
ATOM 749 N N . GLN A 1 92 ? -1.745 -7.465 18.166 1.00 91.06 92 GLN A N 1
ATOM 750 C CA . GLN A 1 92 ? -0.846 -8.559 18.531 1.00 91.06 92 GLN A CA 1
ATOM 751 C C . GLN A 1 92 ? -1.515 -9.521 19.521 1.00 91.06 92 GLN A C 1
ATOM 753 O O . GLN A 1 92 ? -1.598 -10.719 19.257 1.00 91.06 92 GLN A O 1
ATOM 758 N N . GLY A 1 93 ? -2.079 -8.995 20.611 1.00 92.31 93 GLY A N 1
ATOM 759 C CA . GLY A 1 93 ? -2.784 -9.808 21.602 1.00 92.31 93 GLY A CA 1
ATOM 760 C C . GLY A 1 93 ? -4.004 -10.545 21.036 1.00 92.31 93 GLY A C 1
ATOM 761 O O . GLY A 1 93 ? -4.287 -11.670 21.454 1.00 92.31 93 GLY A O 1
ATOM 762 N N . VAL A 1 94 ? -4.718 -9.947 20.075 1.00 92.75 94 VAL A N 1
ATOM 763 C CA . VAL A 1 94 ? -5.821 -10.607 19.352 1.00 92.75 94 VAL A CA 1
ATOM 764 C C . VAL A 1 94 ? -5.296 -11.758 18.494 1.00 92.75 94 VAL A C 1
ATOM 766 O O . VAL A 1 94 ? -5.831 -12.863 18.579 1.00 92.75 94 VAL A O 1
ATOM 769 N N . MET A 1 95 ? -4.235 -11.530 17.718 1.00 91.81 95 MET A N 1
ATOM 770 C CA . MET A 1 95 ? -3.633 -12.548 16.852 1.00 91.81 95 MET A CA 1
ATOM 771 C C . MET A 1 95 ? -3.055 -13.720 17.650 1.00 91.81 95 MET A C 1
ATOM 773 O O . MET A 1 95 ? -3.266 -14.870 17.275 1.00 91.81 95 MET A O 1
ATOM 777 N N . ASP A 1 96 ? -2.403 -13.459 18.785 1.00 90.88 96 ASP A N 1
ATOM 778 C CA . ASP A 1 96 ? -1.860 -14.515 19.647 1.00 90.88 96 ASP A CA 1
ATOM 779 C C . ASP A 1 96 ? -2.965 -15.387 20.251 1.00 90.88 96 ASP A C 1
ATOM 781 O O . ASP A 1 96 ? -2.829 -16.607 20.345 1.00 90.88 96 ASP A O 1
ATOM 785 N N . LYS A 1 97 ? -4.081 -14.770 20.660 1.00 93.25 97 LYS A N 1
ATOM 786 C CA . LYS A 1 97 ? -5.260 -15.505 21.138 1.00 93.25 97 LYS 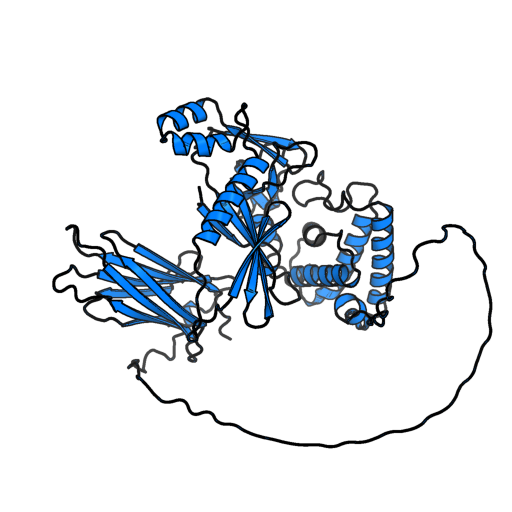A CA 1
ATOM 787 C C . LYS A 1 97 ? -5.875 -16.341 20.020 1.00 93.25 97 LYS A C 1
ATOM 789 O O . LYS A 1 97 ? -6.198 -17.501 20.258 1.00 93.25 97 LYS A O 1
ATOM 794 N N . ALA A 1 98 ? -6.003 -15.770 18.823 1.00 92.00 98 ALA A N 1
ATOM 795 C CA . ALA A 1 98 ? -6.534 -16.471 17.662 1.00 92.00 98 ALA A CA 1
ATOM 796 C C . ALA A 1 98 ? -5.661 -17.675 17.285 1.00 92.00 98 ALA A C 1
ATOM 798 O O . ALA A 1 98 ? -6.197 -18.761 17.102 1.00 92.00 98 ALA A O 1
ATOM 799 N N . LEU A 1 99 ? -4.332 -17.521 17.250 1.00 89.62 99 LEU A N 1
ATOM 800 C CA . LEU A 1 99 ? -3.423 -18.624 16.936 1.00 89.62 99 LEU A CA 1
ATOM 801 C C . LEU A 1 99 ? -3.477 -19.733 17.993 1.00 89.62 99 LEU A C 1
ATOM 803 O O . LEU A 1 99 ? -3.504 -20.903 17.632 1.00 89.62 99 LEU A O 1
ATOM 807 N N . ARG A 1 100 ? -3.541 -19.393 19.289 1.00 89.94 100 ARG A N 1
ATOM 808 C CA . ARG A 1 100 ? -3.682 -20.402 20.358 1.00 89.94 100 ARG A CA 1
ATOM 809 C C . ARG A 1 100 ? -4.984 -21.196 20.268 1.00 89.94 100 ARG A C 1
ATOM 811 O O . ARG A 1 100 ? -5.005 -22.356 20.656 1.00 89.94 100 ARG A O 1
ATOM 818 N N . ALA A 1 101 ? -6.058 -20.564 19.802 1.00 92.00 101 ALA A N 1
ATOM 819 C CA . ALA A 1 101 ? -7.353 -21.211 19.611 1.00 92.00 101 ALA A CA 1
ATOM 820 C C . ALA A 1 101 ? -7.470 -21.935 18.258 1.00 92.00 101 ALA A C 1
ATOM 822 O O . ALA A 1 101 ? -8.415 -22.691 18.047 1.00 92.00 101 ALA A O 1
ATOM 823 N N . TYR A 1 102 ? -6.543 -21.692 17.330 1.00 87.88 102 TYR A N 1
ATOM 824 C CA . TYR A 1 102 ? -6.580 -22.257 15.992 1.00 87.88 102 TYR A CA 1
ATOM 825 C C . TYR A 1 102 ? -6.063 -23.698 15.990 1.00 87.88 102 TYR A C 1
ATOM 827 O O . TYR A 1 102 ? -4.945 -23.973 16.422 1.00 87.88 102 TYR A O 1
ATOM 835 N N . THR A 1 103 ? -6.864 -24.620 15.459 1.00 84.44 103 THR A N 1
ATOM 836 C CA . THR A 1 103 ? -6.450 -26.002 15.195 1.00 84.44 103 THR A CA 1
ATOM 837 C C . THR A 1 103 ? -6.203 -26.160 13.693 1.00 84.44 103 THR A C 1
ATOM 839 O O . THR A 1 103 ? -7.160 -26.056 12.921 1.00 84.44 103 THR A O 1
ATOM 842 N N . PRO A 1 104 ? -4.947 -26.368 13.253 1.00 82.19 104 PRO A N 1
ATOM 843 C CA . PRO A 1 104 ? -4.642 -26.589 11.844 1.00 82.19 104 PRO A CA 1
ATOM 844 C C . PRO A 1 104 ? -5.351 -27.840 11.305 1.00 82.19 104 PRO A C 1
ATOM 846 O O . PRO A 1 104 ? -5.486 -28.814 12.048 1.00 82.19 104 PRO A O 1
ATOM 849 N N . PRO A 1 105 ? -5.762 -27.852 10.027 1.00 80.94 105 PRO A N 1
ATOM 850 C CA . PRO A 1 105 ? -6.268 -29.054 9.382 1.00 80.94 105 PRO A CA 1
ATOM 851 C C . PRO A 1 105 ? -5.200 -30.155 9.359 1.00 80.94 105 PRO A C 1
ATOM 853 O O . PRO A 1 105 ? -4.032 -29.897 9.040 1.00 80.94 105 PRO A O 1
ATOM 856 N N . SER A 1 106 ? -5.622 -31.380 9.664 1.00 82.75 106 SER A N 1
ATOM 857 C CA . SER A 1 106 ? -4.810 -32.585 9.499 1.00 82.75 106 SER A CA 1
ATOM 858 C C . SER A 1 106 ? -5.132 -33.276 8.175 1.00 82.75 106 SER A C 1
ATOM 860 O O . SER A 1 106 ? -6.265 -33.201 7.699 1.00 82.75 106 SER A O 1
ATOM 862 N N . GLY A 1 107 ? -4.132 -33.929 7.586 1.00 76.19 107 GLY A N 1
ATOM 863 C CA . GLY A 1 107 ? -4.313 -34.865 6.483 1.00 76.19 107 GLY A CA 1
ATOM 864 C C . GLY A 1 107 ? -4.968 -36.166 6.945 1.00 76.19 107 GLY A C 1
ATOM 865 O O . GLY A 1 107 ? -5.164 -36.389 8.142 1.00 76.19 107 GLY A O 1
ATOM 866 N N . ASP A 1 108 ? -5.279 -37.035 5.985 1.00 76.06 108 ASP A N 1
ATOM 867 C CA . ASP A 1 108 ? -5.927 -38.331 6.237 1.00 76.06 108 ASP A CA 1
ATOM 868 C C . ASP A 1 108 ? -5.074 -39.263 7.123 1.00 76.06 108 ASP A C 1
ATOM 870 O O . ASP A 1 108 ? -5.602 -40.131 7.812 1.00 76.06 108 ASP A O 1
ATOM 874 N N . ASP A 1 109 ? -3.757 -39.044 7.158 1.00 79.12 109 ASP A N 1
ATOM 875 C CA . ASP A 1 109 ? -2.785 -39.734 8.014 1.00 79.12 109 ASP A CA 1
ATOM 876 C C . ASP A 1 109 ? -2.630 -39.101 9.414 1.00 79.12 109 ASP A C 1
ATOM 878 O O . ASP A 1 109 ? -1.794 -39.526 10.213 1.00 79.12 109 ASP A O 1
ATOM 882 N N . GLY A 1 110 ? -3.412 -38.063 9.722 1.00 73.62 110 GLY A N 1
ATOM 883 C CA . GLY A 1 110 ? -3.331 -37.299 10.967 1.00 73.62 110 GLY A CA 1
ATOM 884 C C . GLY A 1 110 ? -2.181 -36.287 11.019 1.00 73.62 110 GLY A C 1
ATOM 885 O O . GLY A 1 110 ? -2.098 -35.520 11.987 1.00 73.62 110 GLY A O 1
ATOM 886 N N . SER A 1 111 ? -1.320 -36.222 9.997 1.00 76.38 111 SER A N 1
ATOM 887 C CA . SER A 1 111 ? -0.224 -35.252 9.929 1.00 76.38 111 SER A CA 1
ATOM 888 C C . SER A 1 111 ? -0.757 -33.833 9.706 1.00 76.38 111 SER A C 1
ATOM 890 O O . SER A 1 111 ? -1.796 -33.623 9.083 1.00 76.38 111 SER A O 1
ATOM 892 N N . ARG A 1 112 ? -0.072 -32.815 10.241 1.00 76.88 112 ARG A N 1
ATOM 893 C CA . ARG A 1 112 ? -0.465 -31.417 9.996 1.00 76.88 112 ARG A CA 1
ATOM 894 C C . ARG A 1 112 ? -0.121 -31.042 8.557 1.00 76.88 112 ARG A C 1
ATOM 896 O O . ARG A 1 112 ? 1.036 -31.156 8.163 1.00 76.88 112 ARG A O 1
ATOM 903 N N . LEU A 1 113 ? -1.091 -30.506 7.814 1.00 82.25 113 LEU A N 1
ATOM 904 C CA . LEU A 1 113 ? -0.858 -30.047 6.437 1.00 82.25 113 LEU A CA 1
ATOM 905 C C . LEU A 1 113 ? 0.087 -28.835 6.374 1.00 82.25 113 LEU A C 1
ATOM 907 O O . LEU A 1 113 ? 0.791 -28.634 5.385 1.00 82.25 113 LEU A O 1
ATOM 911 N N . PHE A 1 114 ? 0.100 -28.022 7.433 1.00 87.56 114 PHE A N 1
ATOM 912 C CA . PHE A 1 114 ? 0.998 -26.882 7.576 1.00 87.56 114 PHE A CA 1
ATOM 913 C C . PHE A 1 114 ? 1.193 -26.475 9.042 1.00 87.56 114 PHE A C 1
ATOM 915 O O . PHE A 1 114 ? 0.391 -26.796 9.924 1.00 87.56 114 PHE A O 1
ATOM 922 N N . GLU A 1 115 ? 2.256 -25.714 9.292 1.00 87.69 115 GLU A N 1
ATOM 923 C CA . GLU A 1 115 ? 2.540 -25.045 10.560 1.00 87.69 115 GLU A CA 1
ATOM 924 C C . GLU A 1 115 ? 2.418 -23.526 10.384 1.00 87.69 115 GLU A C 1
ATOM 926 O O . GLU A 1 115 ? 2.931 -22.972 9.416 1.00 87.69 115 GLU A O 1
ATOM 931 N N . VAL A 1 116 ? 1.763 -22.841 11.327 1.00 89.75 116 VAL A N 1
ATOM 932 C CA . VAL A 1 116 ? 1.661 -21.373 11.330 1.00 89.75 116 VAL A CA 1
ATOM 933 C C . VAL A 1 116 ? 2.483 -20.803 12.476 1.00 89.75 116 VAL A C 1
ATOM 935 O O . VAL A 1 116 ? 2.246 -21.132 13.639 1.00 89.75 116 VAL A O 1
ATOM 938 N N . ARG A 1 117 ? 3.409 -19.899 12.157 1.00 87.50 117 ARG A N 1
ATOM 939 C CA . ARG A 1 117 ? 4.186 -19.121 13.129 1.00 87.50 117 ARG A CA 1
ATOM 940 C C . ARG A 1 117 ? 3.872 -17.639 13.001 1.00 87.50 117 ARG A C 1
ATOM 942 O O . ARG A 1 117 ? 3.565 -17.145 11.922 1.00 87.50 117 ARG A O 1
ATOM 949 N N . LEU A 1 118 ? 3.966 -16.921 14.115 1.00 85.62 118 LEU A N 1
ATOM 950 C CA . LEU A 1 118 ? 3.772 -15.476 14.165 1.00 85.62 118 LEU A CA 1
ATOM 951 C C . LEU A 1 118 ? 5.118 -14.763 14.260 1.00 85.62 118 LEU A C 1
ATOM 953 O O . LEU A 1 118 ? 5.947 -15.094 15.102 1.00 85.62 118 LEU A O 1
ATOM 957 N N . SER A 1 119 ? 5.281 -13.713 13.467 1.00 84.00 119 SER A N 1
ATOM 958 C CA . SER A 1 119 ? 6.375 -12.751 13.583 1.00 84.00 119 SER A CA 1
ATOM 959 C C . SER A 1 119 ? 5.836 -11.329 13.533 1.00 84.00 119 SER A C 1
ATOM 961 O O . SER A 1 119 ? 4.671 -11.097 13.204 1.00 84.00 119 SER A O 1
ATOM 963 N N . GLN A 1 120 ? 6.637 -10.367 13.968 1.00 71.94 120 GLN A N 1
ATOM 964 C CA . GLN A 1 120 ? 6.298 -8.953 13.899 1.00 71.94 120 GLN A CA 1
ATOM 965 C C . GLN A 1 120 ? 7.400 -8.217 13.145 1.00 71.94 120 GLN A C 1
ATOM 967 O O . GLN A 1 120 ? 8.560 -8.256 13.548 1.00 71.94 120 GLN A O 1
ATOM 972 N N . SER A 1 121 ? 7.023 -7.521 12.074 1.00 67.12 121 SER A N 1
ATOM 973 C CA . SER A 1 121 ? 7.923 -6.673 11.295 1.00 67.12 121 SER A CA 1
ATOM 974 C C . SER A 1 121 ? 7.187 -5.399 10.888 1.00 67.12 121 SER A C 1
ATOM 976 O O . SER A 1 121 ? 6.184 -5.429 10.176 1.00 67.12 121 SER A O 1
ATOM 978 N N . GLY A 1 122 ? 7.651 -4.248 11.382 1.00 77.25 122 GLY A N 1
ATOM 979 C CA . GLY A 1 122 ? 7.010 -2.962 11.100 1.00 77.25 122 GLY A CA 1
ATOM 980 C C . GLY A 1 122 ? 5.519 -2.926 11.504 1.00 77.25 122 GLY A C 1
ATOM 981 O O . GLY A 1 122 ? 5.171 -3.423 12.579 1.00 77.25 122 GLY A O 1
ATOM 982 N N . PRO A 1 123 ? 4.625 -2.308 10.703 1.00 81.81 123 PRO A N 1
ATOM 983 C CA . PRO A 1 123 ? 3.204 -2.183 11.042 1.00 81.81 123 PRO A CA 1
ATOM 984 C C . PRO A 1 123 ? 2.422 -3.500 10.901 1.00 81.81 123 PRO A C 1
ATOM 986 O O . PRO A 1 123 ? 1.267 -3.556 11.320 1.00 81.81 123 PRO A O 1
ATOM 989 N N . ALA A 1 124 ? 3.024 -4.527 10.297 1.00 88.81 124 ALA A N 1
ATOM 990 C CA . ALA A 1 124 ? 2.381 -5.800 10.024 1.00 88.81 124 ALA A CA 1
ATOM 991 C C . ALA A 1 124 ? 2.619 -6.812 11.147 1.00 88.81 124 ALA A C 1
ATOM 993 O O . ALA A 1 124 ? 3.673 -6.847 11.797 1.00 88.81 124 ALA A O 1
ATOM 994 N N . LYS A 1 125 ? 1.634 -7.690 11.319 1.00 90.81 125 LYS A N 1
ATOM 995 C CA . LYS A 1 125 ? 1.831 -8.999 11.918 1.00 90.81 125 LYS A CA 1
ATOM 996 C C . LYS A 1 125 ? 1.962 -10.021 10.800 1.00 90.81 125 LYS A C 1
ATOM 998 O O . LYS A 1 125 ? 1.007 -10.231 10.061 1.00 90.81 125 LYS A O 1
ATOM 1003 N N . THR A 1 126 ? 3.116 -10.661 10.701 1.00 92.00 126 THR A N 1
ATOM 1004 C CA . THR A 1 126 ? 3.365 -11.650 9.654 1.00 92.00 126 THR A CA 1
ATOM 1005 C C . THR A 1 126 ? 3.009 -13.043 10.158 1.00 92.00 126 THR A C 1
ATOM 1007 O O . THR A 1 126 ? 3.461 -13.454 11.232 1.00 92.00 126 THR A O 1
ATOM 1010 N N . LEU A 1 127 ? 2.201 -13.769 9.389 1.00 92.56 127 LEU A N 1
ATOM 1011 C CA . LEU A 1 127 ? 1.995 -15.206 9.540 1.00 92.56 127 LEU A CA 1
ATOM 1012 C C . LEU A 1 127 ? 2.960 -15.930 8.604 1.00 92.56 127 LEU A C 1
ATOM 1014 O O . LEU A 1 127 ? 2.895 -15.732 7.395 1.00 92.56 127 LEU A O 1
ATOM 1018 N N . TYR A 1 128 ? 3.821 -16.777 9.153 1.00 92.12 128 TYR A N 1
ATOM 1019 C CA . TYR A 1 128 ? 4.642 -17.702 8.381 1.00 92.12 128 TYR A CA 1
ATOM 1020 C C . TYR A 1 128 ? 3.951 -19.053 8.340 1.00 92.12 128 TYR A C 1
ATOM 1022 O O . TYR A 1 128 ? 3.825 -19.719 9.368 1.00 92.12 128 TYR A O 1
ATOM 1030 N N . VAL A 1 129 ? 3.483 -19.439 7.161 1.00 91.62 129 VAL A N 1
ATOM 1031 C CA . VAL A 1 129 ? 2.835 -20.722 6.909 1.00 91.62 129 VAL A CA 1
ATOM 1032 C C . VAL A 1 129 ? 3.856 -21.644 6.252 1.00 91.62 129 VAL A C 1
ATOM 1034 O O . VAL A 1 129 ? 4.212 -21.462 5.089 1.00 91.62 129 VAL A O 1
ATOM 1037 N N . HIS A 1 130 ? 4.346 -22.621 7.007 1.00 90.62 130 HIS A N 1
ATOM 1038 C CA . HIS A 1 130 ? 5.240 -23.663 6.516 1.00 90.62 130 HIS A CA 1
ATOM 1039 C C . HIS A 1 130 ? 4.404 -24.844 6.030 1.00 90.62 130 HIS A C 1
ATOM 1041 O O . HIS A 1 130 ? 3.702 -25.473 6.821 1.00 90.62 130 HIS A O 1
ATOM 1047 N N . LEU A 1 131 ? 4.458 -25.126 4.733 1.00 88.06 131 LEU A N 1
ATOM 1048 C CA . LEU A 1 131 ? 3.751 -26.241 4.110 1.00 88.06 131 LEU A CA 1
ATOM 1049 C C . LEU A 1 131 ? 4.530 -27.541 4.337 1.00 88.06 131 LEU A C 1
ATOM 1051 O O . LEU A 1 131 ? 5.762 -27.534 4.324 1.00 88.06 131 LEU A O 1
ATOM 1055 N N . SER A 1 132 ? 3.828 -28.666 4.478 1.00 81.38 132 SER A N 1
ATOM 1056 C CA . SER A 1 132 ? 4.451 -29.988 4.664 1.00 81.38 132 SER A CA 1
ATOM 1057 C C . SER A 1 132 ? 5.431 -30.375 3.542 1.00 81.38 132 SER A C 1
ATOM 1059 O O . SER A 1 132 ? 6.400 -31.083 3.793 1.00 81.38 132 SER A O 1
ATOM 1061 N N . GLY A 1 133 ? 5.241 -29.848 2.326 1.00 79.38 133 GLY A N 1
ATOM 1062 C CA . GLY A 1 133 ? 6.137 -30.033 1.175 1.00 79.38 133 GLY A CA 1
ATOM 1063 C C . GLY A 1 133 ? 7.366 -29.110 1.120 1.00 79.38 133 GLY A C 1
ATOM 1064 O O . GLY A 1 133 ? 7.989 -29.010 0.069 1.00 79.38 133 GLY A O 1
ATOM 1065 N N . GLY A 1 134 ? 7.697 -28.385 2.195 1.00 81.81 134 GLY A N 1
ATOM 1066 C CA . GLY A 1 134 ? 8.875 -27.502 2.265 1.00 81.81 134 GLY A CA 1
ATOM 1067 C C . GLY A 1 134 ? 8.665 -26.078 1.731 1.00 81.81 134 GLY A C 1
ATOM 1068 O O . GLY A 1 134 ? 9.558 -25.240 1.849 1.00 81.81 134 GLY A O 1
ATOM 1069 N N . GLY A 1 135 ? 7.482 -25.774 1.190 1.00 85.75 135 GLY A N 1
ATOM 1070 C CA . GLY A 1 135 ? 7.096 -24.419 0.795 1.00 85.75 135 GLY A CA 1
ATOM 1071 C C . GLY A 1 135 ? 6.834 -23.506 1.996 1.00 85.75 135 GLY A C 1
ATOM 1072 O O . GLY A 1 135 ? 6.470 -23.960 3.084 1.00 85.75 135 GLY A O 1
ATOM 1073 N N . ARG A 1 136 ? 6.983 -22.196 1.793 1.00 90.12 136 ARG A N 1
ATOM 1074 C CA . ARG A 1 136 ? 6.693 -21.174 2.803 1.00 90.12 136 ARG A CA 1
ATOM 1075 C C . ARG A 1 136 ? 5.849 -20.061 2.197 1.00 90.12 136 ARG A C 1
ATOM 1077 O O . ARG A 1 136 ? 6.140 -19.602 1.098 1.00 90.12 136 ARG A O 1
ATOM 1084 N N . ILE A 1 137 ? 4.824 -19.641 2.932 1.00 91.44 137 ILE A N 1
ATOM 1085 C CA . ILE A 1 137 ? 3.980 -18.498 2.591 1.00 91.44 137 ILE A CA 1
ATOM 1086 C C . ILE A 1 137 ? 4.021 -17.491 3.740 1.00 91.44 137 ILE A C 1
ATOM 1088 O O . ILE A 1 137 ? 3.724 -17.833 4.885 1.00 91.44 137 ILE A O 1
ATOM 1092 N N . ASP A 1 138 ? 4.326 -16.244 3.418 1.00 92.25 138 ASP A N 1
ATOM 1093 C CA . ASP A 1 138 ? 4.377 -15.119 4.340 1.00 92.25 138 ASP A CA 1
ATOM 1094 C C . ASP A 1 138 ? 3.121 -14.258 4.138 1.00 92.25 138 ASP A C 1
ATOM 1096 O O . ASP A 1 138 ? 2.826 -13.812 3.032 1.00 92.25 138 ASP A O 1
ATOM 1100 N N . ILE A 1 139 ? 2.333 -14.032 5.190 1.00 93.25 139 ILE A N 1
ATOM 1101 C CA . ILE A 1 139 ? 1.103 -13.227 5.116 1.00 93.25 139 ILE A CA 1
ATOM 1102 C C . ILE A 1 139 ? 1.220 -12.045 6.071 1.00 93.25 139 ILE A C 1
ATOM 1104 O O . ILE A 1 139 ? 1.114 -12.211 7.286 1.00 93.25 139 ILE A O 1
ATOM 1108 N N . ASP A 1 140 ? 1.388 -10.849 5.520 1.00 94.19 140 ASP A N 1
ATOM 1109 C CA . ASP A 1 140 ? 1.487 -9.599 6.264 1.00 94.19 140 ASP A CA 1
ATOM 1110 C C . ASP A 1 140 ? 0.100 -9.024 6.543 1.00 94.19 140 ASP A C 1
ATOM 1112 O O . ASP A 1 140 ? -0.600 -8.540 5.653 1.00 94.19 140 ASP A O 1
ATOM 1116 N N . LEU A 1 141 ? -0.295 -9.063 7.813 1.00 95.38 141 LEU A N 1
ATOM 1117 C CA . LEU A 1 141 ? -1.568 -8.553 8.303 1.00 95.38 141 LEU A CA 1
ATOM 1118 C C . LEU A 1 141 ? -1.392 -7.174 8.939 1.00 95.38 141 LEU A C 1
ATOM 1120 O O . LEU A 1 141 ? -0.766 -7.047 9.992 1.00 95.38 141 LEU A O 1
ATOM 1124 N N . VAL A 1 142 ? -1.982 -6.139 8.342 1.00 95.69 142 VAL A N 1
ATOM 1125 C CA . VAL A 1 142 ? -1.876 -4.757 8.843 1.00 95.69 142 VAL A CA 1
ATOM 1126 C C . VAL A 1 142 ? -3.251 -4.243 9.277 1.00 95.69 142 VAL A C 1
ATOM 1128 O O . VAL A 1 142 ? -4.142 -4.126 8.432 1.00 95.69 142 VAL A O 1
ATOM 1131 N N . PRO A 1 143 ? -3.473 -3.902 10.561 1.00 97.25 143 PRO A N 1
ATOM 1132 C CA . PRO A 1 143 ? -4.724 -3.283 10.980 1.00 97.25 143 PRO A CA 1
ATOM 1133 C C . PRO A 1 143 ? -4.761 -1.824 10.508 1.00 97.25 143 PRO A C 1
ATOM 1135 O O . PRO A 1 143 ? -3.828 -1.067 10.767 1.00 97.25 143 PRO A O 1
ATOM 1138 N N . VAL A 1 144 ? -5.828 -1.418 9.819 1.00 97.88 144 VAL A N 1
ATOM 1139 C CA . VAL A 1 144 ? -5.968 -0.059 9.262 1.00 97.88 144 VAL A CA 1
ATOM 1140 C C . VAL A 1 144 ? -7.342 0.536 9.553 1.00 97.88 144 VAL A C 1
ATOM 1142 O O . VAL A 1 144 ? -8.319 -0.200 9.708 1.00 97.88 144 VAL A O 1
ATOM 1145 N N . LEU A 1 145 ? -7.437 1.866 9.567 1.00 97.12 145 LEU A N 1
ATOM 1146 C CA . LEU A 1 145 ? -8.720 2.576 9.496 1.00 97.12 145 LEU A CA 1
ATOM 1147 C C . LEU A 1 145 ? -8.947 3.105 8.089 1.00 97.12 145 LEU A C 1
ATOM 1149 O O . LEU A 1 145 ? -8.024 3.612 7.462 1.00 97.12 145 LEU A O 1
ATOM 1153 N N . GLU A 1 146 ? -10.177 2.982 7.608 1.00 96.00 146 GLU A N 1
ATOM 1154 C CA . GLU A 1 146 ? -10.596 3.458 6.293 1.00 96.00 146 GLU A CA 1
ATOM 1155 C C . GLU A 1 146 ? -11.402 4.744 6.409 1.00 96.00 146 GLU A C 1
ATOM 1157 O O . GLU A 1 146 ? -12.346 4.820 7.198 1.00 96.00 146 GLU A O 1
ATOM 1162 N N . HIS A 1 147 ? -11.063 5.706 5.556 1.00 95.25 147 HIS A N 1
ATOM 1163 C CA . HIS A 1 147 ? -11.737 6.990 5.440 1.00 95.25 147 HIS A CA 1
ATOM 1164 C C . HIS A 1 147 ? -12.043 7.311 3.977 1.00 95.25 147 HIS A C 1
ATOM 1166 O O . HIS A 1 147 ? -11.331 6.878 3.062 1.00 95.25 147 HIS A O 1
ATOM 1172 N N . SER A 1 148 ? -13.106 8.090 3.763 1.00 93.44 148 SER A N 1
ATOM 1173 C CA . SER A 1 148 ? -13.381 8.674 2.447 1.00 93.44 148 SER A CA 1
ATOM 1174 C C . SER A 1 148 ? -12.323 9.726 2.115 1.00 93.44 148 SER A C 1
ATOM 1176 O O . SER A 1 148 ? -11.822 10.427 3.000 1.00 93.44 148 SER A O 1
ATOM 1178 N N . TYR A 1 149 ? -12.000 9.866 0.831 1.00 94.00 149 TYR A N 1
ATOM 1179 C CA . TYR A 1 149 ? -11.123 10.918 0.326 1.00 94.00 149 TYR A CA 1
ATOM 1180 C C . TYR A 1 149 ? -11.604 12.326 0.701 1.00 94.00 149 TYR A C 1
ATOM 1182 O O . TYR A 1 149 ? -10.784 13.219 0.910 1.00 94.00 149 TYR A O 1
ATOM 1190 N N . ASP A 1 150 ? -12.907 12.538 0.866 1.00 91.38 150 ASP A N 1
ATOM 1191 C CA . ASP A 1 150 ? -13.449 13.837 1.282 1.00 91.38 150 ASP A CA 1
ATOM 1192 C C . ASP A 1 150 ? -13.051 14.197 2.715 1.00 91.38 150 ASP A C 1
ATOM 1194 O O . ASP A 1 150 ? -12.797 15.362 3.008 1.00 91.38 150 ASP A O 1
ATOM 1198 N N . GLN A 1 151 ? -12.872 13.191 3.575 1.00 92.81 151 GLN A N 1
ATOM 1199 C CA . GLN A 1 151 ? -12.440 13.352 4.968 1.00 92.81 151 GLN A CA 1
ATOM 1200 C C . GLN A 1 151 ? -10.929 13.579 5.115 1.00 92.81 151 GLN A C 1
ATOM 1202 O O . GLN A 1 151 ? -10.426 13.666 6.235 1.00 92.81 151 GLN A O 1
ATOM 1207 N N . LEU A 1 152 ? -10.182 13.626 4.009 1.00 94.44 152 LEU A N 1
ATOM 1208 C CA . LEU A 1 152 ? -8.760 13.933 4.047 1.00 94.44 152 LEU A CA 1
ATOM 1209 C C . LEU A 1 152 ? -8.552 15.370 4.580 1.00 94.44 152 LEU A C 1
ATOM 1211 O O . LEU A 1 152 ? -9.215 16.288 4.082 1.00 94.44 152 LEU A O 1
ATOM 1215 N N . PRO A 1 153 ? -7.652 15.598 5.557 1.00 94.69 153 PRO A N 1
ATOM 1216 C CA . PRO A 1 153 ? -7.415 16.939 6.090 1.00 94.69 153 PRO A CA 1
ATOM 1217 C C . PRO A 1 153 ? -7.022 17.937 4.997 1.00 94.69 153 PRO A C 1
ATOM 1219 O O . PRO A 1 153 ? -6.363 17.567 4.026 1.00 94.69 153 PRO A O 1
ATOM 1222 N N . ALA A 1 154 ? -7.417 19.202 5.166 1.00 91.00 154 ALA A N 1
ATOM 1223 C CA . ALA A 1 154 ? -7.231 20.248 4.157 1.00 91.00 154 ALA A CA 1
ATOM 1224 C C . ALA A 1 154 ? -5.758 20.462 3.765 1.00 91.00 154 ALA A C 1
ATOM 1226 O O . ALA A 1 154 ? -5.473 20.714 2.597 1.00 91.00 154 ALA A O 1
ATOM 1227 N N . ASP A 1 155 ? -4.837 20.297 4.717 1.00 90.81 155 ASP A N 1
ATOM 1228 C CA . ASP A 1 155 ? -3.400 20.493 4.497 1.00 90.81 155 ASP A CA 1
ATOM 1229 C C . ASP A 1 155 ? -2.722 19.308 3.786 1.00 90.81 155 ASP A C 1
ATOM 1231 O O . ASP A 1 155 ? -1.555 19.401 3.401 1.00 90.81 155 ASP A O 1
ATOM 1235 N N . VAL A 1 156 ? -3.425 18.186 3.583 1.00 92.12 156 VAL A N 1
ATOM 1236 C CA . VAL A 1 156 ? -2.895 17.080 2.777 1.00 92.12 156 VAL A CA 1
ATOM 1237 C C . VAL A 1 156 ? -3.113 17.394 1.297 1.00 92.12 156 VAL A C 1
ATOM 1239 O O . VAL A 1 156 ? -4.259 17.606 0.882 1.00 92.12 156 VAL A O 1
ATOM 1242 N N . PRO A 1 157 ? -2.059 17.362 0.458 1.00 91.38 157 PRO A N 1
ATOM 1243 C CA . PRO A 1 157 ? -2.204 17.627 -0.964 1.00 91.38 157 PRO A CA 1
ATOM 1244 C C . PRO A 1 157 ? -3.207 16.677 -1.626 1.00 91.38 157 PRO A C 1
ATOM 1246 O O . PRO A 1 157 ? -3.090 15.450 -1.553 1.00 91.38 157 PRO A O 1
ATOM 1249 N N . ARG A 1 158 ? -4.191 17.256 -2.316 1.00 91.56 158 ARG A N 1
ATOM 1250 C CA . ARG A 1 158 ? -5.159 16.498 -3.109 1.00 91.56 158 ARG A CA 1
ATOM 1251 C C . ARG A 1 158 ? -4.640 16.320 -4.532 1.00 91.56 158 ARG A C 1
ATOM 1253 O O . ARG A 1 158 ? -4.078 17.235 -5.122 1.00 91.56 158 ARG A O 1
ATOM 1260 N N . GLN A 1 159 ? -4.826 15.124 -5.072 1.00 90.06 159 GLN A N 1
ATOM 1261 C CA . GLN A 1 159 ? -4.418 14.766 -6.423 1.00 90.06 159 GLN A CA 1
ATOM 1262 C C . GLN A 1 159 ? -5.644 14.860 -7.329 1.00 90.06 159 GLN A C 1
ATOM 1264 O O . GLN A 1 159 ? -6.627 14.158 -7.096 1.00 90.06 159 GLN A O 1
ATOM 1269 N N . GLU A 1 160 ? -5.600 15.711 -8.356 1.00 89.06 160 GLU A N 1
ATOM 1270 C CA . GLU A 1 160 ? -6.762 15.957 -9.227 1.00 89.06 160 GLU A CA 1
ATOM 1271 C C . GLU A 1 160 ? -7.283 14.671 -9.881 1.00 89.06 160 GLU A C 1
ATOM 1273 O O . GLU A 1 160 ? -8.475 14.392 -9.823 1.00 89.06 160 GLU A O 1
ATOM 1278 N N . TRP A 1 161 ? -6.387 13.808 -10.366 1.00 89.12 161 TRP A N 1
ATOM 1279 C CA . TRP A 1 161 ? -6.760 12.532 -10.987 1.00 89.12 161 TRP A CA 1
ATOM 1280 C C . TRP A 1 161 ? -7.473 11.558 -10.030 1.00 89.12 161 TRP A C 1
ATOM 1282 O O . TRP A 1 161 ? -8.174 10.655 -10.477 1.00 89.12 161 TRP A O 1
ATOM 1292 N N . VAL A 1 162 ? -7.327 11.714 -8.707 1.00 91.44 162 VAL A N 1
ATOM 1293 C CA . VAL A 1 162 ? -8.069 10.894 -7.729 1.00 91.44 162 VAL A CA 1
ATOM 1294 C C . VAL A 1 162 ? -9.537 11.314 -7.679 1.00 91.44 162 VAL A C 1
ATOM 1296 O O . VAL A 1 162 ? -10.406 10.476 -7.438 1.00 91.44 162 VAL A O 1
ATOM 1299 N N . LYS A 1 163 ? -9.841 12.589 -7.951 1.00 86.81 163 LYS A N 1
ATOM 1300 C CA . LYS A 1 163 ? -11.221 13.094 -7.987 1.00 86.81 163 LYS A CA 1
ATOM 1301 C C . LYS A 1 163 ? -12.030 12.490 -9.137 1.00 86.81 163 LYS A C 1
ATOM 1303 O O . LYS A 1 163 ? -13.251 12.424 -9.031 1.00 86.81 163 LYS A O 1
ATOM 1308 N N . GLU A 1 164 ? -11.359 12.021 -10.185 1.00 88.94 164 GLU A N 1
ATOM 1309 C CA . GLU A 1 164 ? -11.965 11.360 -11.347 1.00 88.94 164 GLU A CA 1
ATOM 1310 C C . GLU A 1 164 ? -12.290 9.877 -11.100 1.00 88.94 164 GLU A C 1
ATOM 1312 O O . GLU A 1 164 ? -12.993 9.254 -11.896 1.00 88.94 164 GLU A O 1
ATOM 1317 N N . LEU A 1 165 ? -11.790 9.285 -10.009 1.00 90.88 165 LEU A N 1
ATOM 1318 C CA . LEU A 1 165 ? -12.120 7.903 -9.668 1.00 90.88 165 LEU A CA 1
ATOM 1319 C C . LEU A 1 165 ? -13.599 7.774 -9.264 1.00 90.88 165 LEU A C 1
ATOM 1321 O O . LEU A 1 165 ? -14.186 8.731 -8.769 1.00 90.88 165 LEU A O 1
ATOM 1325 N N . PRO A 1 166 ? -14.217 6.590 -9.407 1.00 91.06 166 PRO A N 1
ATOM 1326 C CA . PRO A 1 166 ? -15.526 6.325 -8.814 1.00 91.06 166 PRO A CA 1
ATOM 1327 C C . PRO A 1 166 ? -15.510 6.538 -7.294 1.00 91.06 166 PRO A C 1
ATOM 1329 O O . PRO A 1 166 ? -14.523 6.206 -6.644 1.00 91.06 166 PRO A O 1
ATOM 1332 N N . GLU A 1 167 ? -16.613 7.006 -6.702 1.00 88.00 167 GLU A N 1
ATOM 1333 C CA . GLU A 1 167 ? -16.708 7.275 -5.251 1.00 88.00 167 GLU A CA 1
ATOM 1334 C C . GLU A 1 167 ? -16.293 6.083 -4.378 1.00 88.00 167 GLU A C 1
ATOM 1336 O O . GLU A 1 167 ? -15.557 6.230 -3.406 1.00 88.00 167 GLU A O 1
ATOM 1341 N N . LEU A 1 168 ? -16.679 4.868 -4.775 1.00 86.62 168 LEU A N 1
ATOM 1342 C CA . LEU A 1 168 ? -16.300 3.636 -4.073 1.00 86.62 168 LEU A CA 1
ATOM 1343 C C . LEU A 1 168 ? -14.787 3.368 -4.073 1.00 86.62 168 LEU A C 1
ATOM 1345 O O . LEU A 1 168 ? -14.307 2.577 -3.264 1.00 86.62 168 LEU A O 1
ATOM 1349 N N . ASP A 1 169 ? -14.040 4.001 -4.977 1.00 90.12 169 ASP A N 1
ATOM 1350 C CA . ASP A 1 169 ? -12.588 3.898 -5.085 1.00 90.12 169 ASP A CA 1
ATOM 1351 C C . ASP A 1 169 ? -11.851 5.072 -4.407 1.00 90.12 169 ASP A C 1
ATOM 1353 O O . ASP A 1 169 ? -10.636 4.988 -4.195 1.00 90.12 169 ASP A O 1
ATOM 1357 N N . LYS A 1 170 ? -12.569 6.138 -4.019 1.00 93.12 170 LYS A N 1
ATOM 1358 C CA . LYS A 1 170 ? -12.041 7.334 -3.341 1.00 93.12 170 LYS A CA 1
ATOM 1359 C C . LYS A 1 170 ? -11.891 7.109 -1.839 1.00 93.12 170 LYS A C 1
ATOM 1361 O O . LYS A 1 170 ? -12.541 7.739 -1.008 1.00 93.12 170 LYS A O 1
ATOM 1366 N N . MET A 1 171 ? -10.995 6.203 -1.479 1.00 94.62 171 MET A N 1
ATOM 1367 C CA . MET A 1 171 ? -10.716 5.862 -0.086 1.00 94.62 171 MET A CA 1
ATOM 1368 C C . MET A 1 171 ? -9.225 5.857 0.207 1.00 94.62 171 MET A C 1
ATOM 1370 O O . MET A 1 171 ? -8.395 5.556 -0.655 1.00 94.62 171 MET A O 1
ATOM 1374 N N . TRP A 1 172 ? -8.899 6.158 1.456 1.00 96.50 172 TRP A N 1
ATOM 1375 C CA . TRP A 1 172 ? -7.541 6.117 1.973 1.00 96.50 172 TRP A CA 1
ATOM 1376 C C . TRP A 1 172 ? -7.519 5.459 3.345 1.00 96.50 172 TRP A C 1
ATOM 1378 O O . TRP A 1 172 ? -8.536 5.373 4.039 1.00 96.50 172 TRP A O 1
ATOM 1388 N N . PHE A 1 173 ? -6.348 4.949 3.707 1.00 97.62 173 PHE A N 1
ATOM 1389 C CA . PHE A 1 173 ? -6.127 4.213 4.937 1.00 97.62 173 PHE A CA 1
ATOM 1390 C C . PHE A 1 173 ? -5.165 4.947 5.861 1.00 97.62 173 PHE A C 1
ATOM 1392 O O . PHE A 1 173 ? -4.117 5.429 5.428 1.00 97.62 173 PHE A O 1
ATOM 1399 N N . MET A 1 174 ? -5.498 4.949 7.149 1.00 97.38 174 MET A N 1
ATOM 1400 C CA . MET A 1 174 ? -4.561 5.229 8.228 1.00 97.38 174 MET A CA 1
ATOM 1401 C C . MET A 1 174 ? -3.841 3.936 8.600 1.00 97.38 174 MET A C 1
ATOM 1403 O O . MET A 1 174 ? -4.459 2.975 9.066 1.00 97.38 174 MET A O 1
ATOM 1407 N N . VAL A 1 175 ? -2.529 3.914 8.391 1.00 97.50 175 VAL A N 1
ATOM 1408 C CA . VAL A 1 175 ? -1.658 2.772 8.678 1.00 97.50 175 VAL A CA 1
ATOM 1409 C C . VAL A 1 175 ? -0.875 3.054 9.965 1.00 97.50 175 VAL A C 1
ATOM 1411 O O . VAL A 1 175 ? -0.309 4.146 10.077 1.00 97.50 175 VAL A O 1
ATOM 1414 N N . PRO A 1 176 ? -0.779 2.103 10.917 1.00 96.50 176 PRO A N 1
ATOM 1415 C CA . PRO A 1 176 ? -0.087 2.290 12.192 1.00 96.50 176 PRO A CA 1
ATOM 1416 C C . PRO A 1 176 ? 1.435 2.226 12.007 1.00 96.50 176 PRO A C 1
ATOM 1418 O O . PRO A 1 176 ? 2.113 1.303 12.454 1.00 96.50 176 PRO A O 1
ATOM 1421 N N . LYS A 1 177 ? 1.975 3.195 11.276 1.00 93.19 177 LYS A N 1
ATOM 1422 C CA . LYS A 1 177 ? 3.403 3.395 11.073 1.00 93.19 177 LYS A CA 1
ATOM 1423 C C . LYS A 1 177 ? 3.710 4.843 11.419 1.00 93.19 177 LYS A C 1
ATOM 1425 O O . LYS A 1 177 ? 3.581 5.713 10.563 1.00 93.19 177 LYS A O 1
ATOM 1430 N N . ASN A 1 178 ? 4.058 5.065 12.675 1.00 91.44 178 ASN A N 1
ATOM 1431 C CA . ASN A 1 178 ? 4.459 6.368 13.164 1.00 91.44 178 ASN A CA 1
ATOM 1432 C C . ASN A 1 178 ? 5.884 6.712 12.698 1.00 91.44 178 ASN A C 1
ATOM 1434 O O . ASN A 1 178 ? 6.694 5.803 12.476 1.00 91.44 178 ASN A O 1
ATOM 1438 N N . PRO A 1 179 ? 6.197 8.002 12.518 1.00 90.56 179 PRO A N 1
ATOM 1439 C CA . PRO A 1 179 ? 7.572 8.445 12.394 1.00 90.56 179 PRO A CA 1
ATOM 1440 C C . PRO A 1 179 ? 8.297 8.290 13.743 1.00 90.56 179 PRO A C 1
ATOM 1442 O O . PRO A 1 179 ? 7.667 8.168 14.796 1.00 90.56 179 PRO A O 1
ATOM 1445 N N . GLU A 1 180 ? 9.629 8.281 13.707 1.00 85.62 180 GLU A N 1
ATOM 1446 C CA . GLU A 1 180 ? 10.470 8.061 14.897 1.00 85.62 180 GLU A CA 1
ATOM 1447 C C . GLU A 1 180 ? 10.299 9.152 15.963 1.00 85.62 180 GLU A C 1
ATOM 1449 O O . GLU A 1 180 ? 10.478 8.892 17.147 1.00 85.62 180 GLU A O 1
ATOM 1454 N N . ASP A 1 181 ? 9.924 10.362 15.547 1.00 89.38 181 ASP A N 1
ATOM 1455 C CA . ASP A 1 181 ? 9.831 11.557 16.385 1.00 89.38 181 ASP A CA 1
ATOM 1456 C C . ASP A 1 181 ? 8.430 11.826 16.956 1.00 89.38 181 ASP A C 1
ATOM 1458 O O . ASP A 1 181 ? 8.274 12.748 17.755 1.00 89.38 181 ASP A O 1
ATOM 1462 N N . ASN A 1 182 ? 7.399 11.073 16.555 1.00 90.94 182 ASN A N 1
ATOM 1463 C CA . ASN A 1 182 ? 6.037 11.308 17.037 1.00 90.94 182 ASN A CA 1
ATOM 1464 C C . ASN A 1 182 ? 5.181 10.038 16.999 1.00 90.94 182 ASN A C 1
ATOM 1466 O O . ASN A 1 182 ? 4.770 9.581 15.933 1.00 90.94 182 ASN A O 1
ATOM 1470 N N . GLU A 1 183 ? 4.872 9.502 18.177 1.00 90.44 183 GLU A N 1
ATOM 1471 C CA . GLU A 1 183 ? 4.111 8.263 18.349 1.00 90.44 183 GLU A CA 1
ATOM 1472 C C . GLU A 1 183 ? 2.617 8.406 18.033 1.00 90.44 183 GLU A C 1
ATOM 1474 O O . GLU A 1 183 ? 1.986 7.399 17.727 1.00 90.44 183 GLU A O 1
ATOM 1479 N N . ASP A 1 184 ? 2.058 9.623 18.030 1.00 93.94 184 ASP A N 1
ATOM 1480 C CA . ASP A 1 184 ? 0.627 9.875 17.788 1.00 93.94 184 ASP A CA 1
ATOM 1481 C C . ASP A 1 184 ? 0.233 9.739 16.306 1.00 93.94 184 ASP A C 1
ATOM 1483 O O . ASP A 1 184 ? -0.957 9.721 15.966 1.00 93.94 184 ASP A O 1
ATOM 1487 N N . LEU A 1 185 ? 1.216 9.726 15.403 1.00 96.56 185 LEU A N 1
ATOM 1488 C CA . LEU A 1 185 ? 0.982 9.924 13.979 1.00 96.56 185 LEU A CA 1
ATOM 1489 C C . LEU A 1 185 ? 0.803 8.622 13.206 1.00 96.56 185 LEU A C 1
ATOM 1491 O O . LEU A 1 185 ? 1.541 7.650 13.341 1.00 96.56 185 LEU A O 1
ATOM 1495 N N . TRP A 1 186 ? -0.165 8.651 12.303 1.00 97.50 186 TRP A N 1
ATOM 1496 C CA . TRP A 1 186 ? -0.521 7.565 11.408 1.00 97.50 186 TRP A CA 1
ATOM 1497 C C . TRP A 1 186 ? -0.082 7.899 9.997 1.00 97.50 186 TRP A C 1
ATOM 1499 O O . TRP A 1 186 ? -0.281 9.018 9.532 1.00 97.50 186 TRP A O 1
ATOM 1509 N N . ARG A 1 187 ? 0.457 6.919 9.277 1.00 96.69 187 ARG A N 1
ATOM 1510 C CA . ARG A 1 187 ? 0.831 7.099 7.875 1.00 96.69 187 ARG A CA 1
ATOM 1511 C C . ARG A 1 187 ? -0.400 7.002 6.980 1.00 96.69 187 ARG A C 1
ATOM 1513 O O . ARG A 1 187 ? -1.164 6.042 7.084 1.00 96.69 187 ARG A O 1
ATOM 1520 N N . ILE A 1 188 ? -0.544 7.948 6.059 1.00 96.50 188 ILE A N 1
ATOM 1521 C CA . ILE A 1 188 ? -1.585 7.943 5.027 1.00 96.50 188 ILE A CA 1
ATOM 1522 C C . ILE A 1 188 ? -1.197 6.972 3.903 1.00 96.50 188 ILE A C 1
ATOM 1524 O O . ILE A 1 188 ? -0.035 6.905 3.495 1.00 96.50 188 ILE A O 1
ATOM 1528 N N . HIS A 1 189 ? -2.166 6.225 3.375 1.00 95.75 189 HIS A N 1
ATOM 1529 C CA . HIS A 1 189 ? -1.965 5.305 2.255 1.00 95.75 189 HIS A CA 1
ATOM 1530 C C . HIS A 1 189 ? -3.191 5.268 1.329 1.00 95.75 189 HIS A C 1
ATOM 1532 O O . HIS A 1 189 ? -4.321 5.227 1.808 1.00 95.75 189 HIS A O 1
ATOM 1538 N N . PHE A 1 190 ? -2.980 5.230 0.008 1.00 95.88 190 PHE A N 1
ATOM 1539 C CA . PHE A 1 190 ? -4.044 5.297 -1.009 1.00 95.88 190 PHE A CA 1
ATOM 1540 C C . PHE A 1 190 ? -4.063 4.057 -1.926 1.00 95.88 190 PHE A C 1
ATOM 1542 O O . PHE A 1 190 ? -3.965 4.182 -3.151 1.00 95.88 190 PHE A O 1
ATOM 1549 N N . PRO A 1 191 ? -4.205 2.836 -1.379 1.00 94.12 191 PRO A N 1
ATOM 1550 C CA . PRO A 1 191 ? -3.981 1.620 -2.157 1.00 94.12 191 PRO A CA 1
ATOM 1551 C C . PRO A 1 191 ? -4.971 1.456 -3.310 1.00 94.12 191 PRO A C 1
ATOM 1553 O O . PRO A 1 191 ? -4.608 0.954 -4.371 1.00 94.12 191 PRO A O 1
ATOM 1556 N N . THR A 1 192 ? -6.223 1.888 -3.139 1.00 94.06 192 THR A N 1
ATOM 1557 C CA . THR A 1 192 ? -7.222 1.782 -4.207 1.00 94.06 192 THR A CA 1
ATOM 1558 C C . THR A 1 192 ? -6.894 2.701 -5.369 1.00 94.06 192 THR A C 1
ATOM 1560 O O . THR A 1 192 ? -6.887 2.248 -6.515 1.00 94.06 192 THR A O 1
ATOM 1563 N N . ALA A 1 193 ? -6.569 3.963 -5.075 1.00 94.69 193 ALA A N 1
ATOM 1564 C CA . ALA A 1 193 ? -6.193 4.931 -6.091 1.00 94.69 193 ALA A CA 1
ATOM 1565 C C . ALA A 1 193 ? -4.963 4.447 -6.865 1.00 94.69 193 ALA A C 1
ATOM 1567 O O . ALA A 1 193 ? -4.998 4.398 -8.089 1.00 94.69 193 ALA A O 1
ATOM 1568 N N . GLU A 1 194 ? -3.924 3.976 -6.172 1.00 95.19 194 GLU A N 1
ATOM 1569 C CA . GLU A 1 194 ? -2.741 3.393 -6.813 1.00 95.19 194 GLU A CA 1
ATOM 1570 C C . GLU A 1 194 ? -3.074 2.176 -7.679 1.00 95.19 194 GLU A C 1
ATOM 1572 O O . GLU A 1 194 ? -2.613 2.078 -8.817 1.00 95.19 194 GLU A O 1
ATOM 1577 N N . LYS A 1 195 ? -3.885 1.243 -7.164 1.00 92.88 195 LYS A N 1
ATOM 1578 C CA . LYS A 1 195 ? -4.278 0.028 -7.888 1.00 92.88 195 LYS A CA 1
ATOM 1579 C C . LYS A 1 195 ? -5.019 0.360 -9.180 1.00 92.88 195 LYS A C 1
ATOM 1581 O O . LYS A 1 195 ? -4.791 -0.306 -10.189 1.00 92.88 195 LYS A O 1
ATOM 1586 N N . LYS A 1 196 ? -5.890 1.373 -9.159 1.00 92.19 196 LYS A N 1
ATOM 1587 C CA . LYS A 1 196 ? -6.598 1.873 -10.349 1.00 92.19 196 LYS A CA 1
ATOM 1588 C C . LYS A 1 196 ? -5.651 2.615 -11.283 1.00 92.19 196 LYS A C 1
ATOM 1590 O O . LYS A 1 196 ? -5.716 2.413 -12.488 1.00 92.19 196 LYS A O 1
ATOM 1595 N N . PHE A 1 197 ? -4.728 3.393 -10.731 1.00 92.75 197 PHE A N 1
ATOM 1596 C CA . PHE A 1 197 ? -3.760 4.177 -11.487 1.00 92.75 197 PHE A CA 1
ATOM 1597 C C . PHE A 1 197 ? -2.842 3.308 -12.360 1.00 92.75 197 PHE A C 1
ATOM 1599 O O . PHE A 1 197 ? -2.520 3.681 -13.484 1.00 92.75 197 PHE A O 1
ATOM 1606 N N . ILE A 1 198 ? -2.447 2.129 -11.873 1.00 92.56 198 ILE A N 1
ATOM 1607 C CA . ILE A 1 198 ? -1.619 1.174 -12.630 1.00 92.56 198 ILE A CA 1
ATOM 1608 C C . ILE A 1 198 ? -2.437 0.176 -13.468 1.00 92.56 198 ILE A C 1
ATOM 1610 O O . ILE A 1 198 ? -1.871 -0.743 -14.071 1.00 92.56 198 ILE A O 1
ATOM 1614 N N . LYS A 1 199 ? -3.770 0.283 -13.456 1.00 88.50 199 LYS A N 1
ATOM 1615 C CA . LYS A 1 199 ? -4.668 -0.630 -14.166 1.00 88.50 199 LYS A CA 1
ATOM 1616 C C . LYS A 1 199 ? -4.760 -0.235 -15.641 1.00 88.50 199 LYS A C 1
ATOM 1618 O O . LYS A 1 199 ? -4.765 0.941 -15.962 1.00 88.50 199 LYS A O 1
ATOM 1623 N N . ASP A 1 200 ? -4.870 -1.224 -16.524 1.00 83.69 200 ASP A N 1
ATOM 1624 C CA . ASP A 1 200 ? -5.180 -1.049 -17.952 1.00 83.69 200 ASP A CA 1
ATOM 1625 C C . ASP A 1 200 ? -4.071 -0.409 -18.828 1.00 83.69 200 ASP A C 1
ATOM 1627 O O . ASP A 1 200 ? -4.279 -0.182 -20.017 1.00 83.69 200 ASP A O 1
ATOM 1631 N N . PHE A 1 201 ? -2.844 -0.253 -18.308 1.00 89.00 201 PHE A N 1
ATOM 1632 C CA . PHE A 1 201 ? -1.653 0.146 -19.084 1.00 89.00 201 PHE A CA 1
ATOM 1633 C C . PHE A 1 201 ? -0.753 -1.069 -19.355 1.00 89.00 201 PHE A C 1
ATOM 1635 O O . PHE A 1 201 ? -0.139 -1.615 -18.433 1.00 89.00 201 PHE A O 1
AT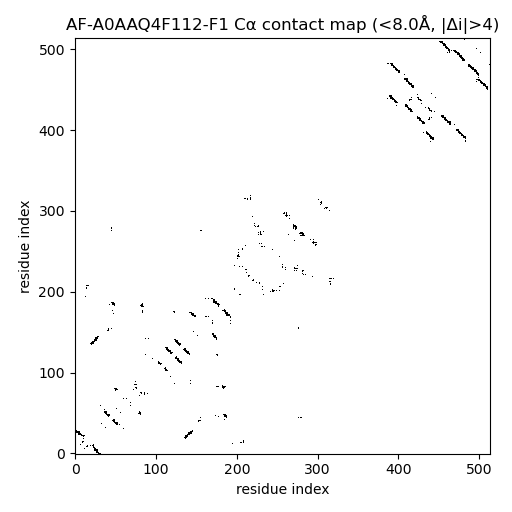OM 1642 N N . LYS A 1 202 ? -0.695 -1.517 -20.621 1.00 89.50 202 LYS A N 1
ATOM 1643 C CA . LYS A 1 202 ? -0.177 -2.844 -21.012 1.00 89.50 202 LYS A CA 1
ATOM 1644 C C . LYS A 1 202 ? 1.267 -3.081 -20.566 1.00 89.50 202 LYS A C 1
ATOM 1646 O O . LYS A 1 202 ? 1.525 -4.097 -19.923 1.00 89.50 202 LYS A O 1
ATOM 1651 N N . CYS A 1 203 ? 2.188 -2.162 -20.857 1.00 93.69 203 CYS A N 1
ATOM 1652 C CA . CYS A 1 203 ? 3.596 -2.321 -20.480 1.00 93.69 203 CYS A CA 1
ATOM 1653 C C . CYS A 1 203 ? 3.948 -1.752 -19.093 1.00 93.69 203 CYS A C 1
ATOM 1655 O O . CYS A 1 203 ? 5.019 -2.049 -18.580 1.00 93.69 203 CYS A O 1
ATOM 1657 N N . LEU A 1 204 ? 3.040 -1.039 -18.414 1.00 95.50 204 LEU A N 1
ATOM 1658 C CA . LEU A 1 204 ? 3.329 -0.402 -17.122 1.00 95.50 204 LEU A CA 1
ATOM 1659 C C . LEU A 1 204 ? 3.678 -1.411 -16.018 1.00 95.50 204 LEU A C 1
ATOM 1661 O O . LEU A 1 204 ? 4.702 -1.276 -15.346 1.00 95.50 204 LEU A O 1
ATOM 1665 N N . LYS A 1 205 ? 2.852 -2.451 -15.834 1.00 95.12 205 LYS A N 1
ATOM 1666 C CA . LYS A 1 205 ? 3.133 -3.512 -14.849 1.00 95.12 205 LYS A CA 1
ATOM 1667 C C . LYS A 1 205 ? 4.384 -4.325 -15.213 1.00 95.12 205 LYS A C 1
ATOM 1669 O O . LYS A 1 205 ? 5.199 -4.537 -14.313 1.00 95.12 205 LYS A O 1
ATOM 1674 N N . PRO A 1 206 ? 4.583 -4.754 -16.478 1.00 94.25 206 PRO A N 1
ATOM 1675 C CA . PRO A 1 206 ? 5.854 -5.323 -16.924 1.00 94.25 206 PRO A CA 1
ATOM 1676 C C . PRO A 1 206 ? 7.072 -4.454 -16.594 1.00 94.25 206 PRO A C 1
ATOM 1678 O O . PRO A 1 206 ? 8.046 -4.980 -16.065 1.00 94.25 206 PRO A O 1
ATOM 1681 N N . THR A 1 207 ? 7.010 -3.137 -16.803 1.00 96.38 207 THR A N 1
ATOM 1682 C CA . THR A 1 207 ? 8.112 -2.221 -16.464 1.00 96.38 207 THR A CA 1
ATOM 1683 C C . THR A 1 207 ? 8.382 -2.185 -14.960 1.00 96.38 207 THR A C 1
ATOM 1685 O O . THR A 1 207 ? 9.532 -2.328 -14.549 1.00 96.38 207 THR A O 1
ATOM 1688 N N . ILE A 1 208 ? 7.344 -2.092 -14.114 1.00 96.88 208 ILE A N 1
ATOM 1689 C CA . ILE A 1 208 ? 7.509 -2.183 -12.648 1.00 96.88 208 ILE A CA 1
ATOM 1690 C C . ILE A 1 208 ? 8.195 -3.498 -12.265 1.00 96.88 208 ILE A C 1
ATOM 1692 O O . ILE A 1 208 ? 9.124 -3.500 -11.459 1.00 96.88 208 ILE A O 1
ATOM 1696 N N . ARG A 1 209 ? 7.737 -4.621 -12.833 1.00 94.75 209 ARG A N 1
ATOM 1697 C CA . ARG A 1 209 ? 8.316 -5.946 -12.590 1.00 94.75 209 ARG A CA 1
ATOM 1698 C C . ARG A 1 209 ? 9.796 -5.958 -12.976 1.00 94.75 209 ARG A C 1
ATOM 1700 O O . ARG A 1 209 ? 10.625 -6.234 -12.121 1.00 94.75 209 ARG A O 1
ATOM 1707 N N . LEU A 1 210 ? 10.152 -5.578 -14.200 1.00 94.38 210 LEU A N 1
ATOM 1708 C CA . LEU A 1 210 ? 11.548 -5.575 -14.652 1.00 94.38 210 LEU A CA 1
ATOM 1709 C C . LEU A 1 210 ? 12.448 -4.729 -13.741 1.00 94.38 210 LEU A C 1
ATOM 1711 O O . LEU A 1 210 ? 13.472 -5.213 -13.271 1.00 94.38 210 LEU A O 1
ATOM 1715 N N . ILE A 1 211 ? 12.044 -3.513 -13.375 1.00 95.81 211 ILE A N 1
ATOM 1716 C CA . ILE A 1 211 ? 12.868 -2.667 -12.496 1.00 95.81 211 ILE A CA 1
ATOM 1717 C C . ILE A 1 211 ? 13.019 -3.282 -11.092 1.00 95.81 211 ILE A C 1
ATOM 1719 O O . ILE A 1 211 ? 14.086 -3.180 -10.485 1.00 95.81 211 ILE A O 1
ATOM 1723 N N . LYS A 1 212 ? 11.996 -3.978 -10.578 1.00 94.06 212 LYS A N 1
ATOM 1724 C CA . LYS A 1 212 ? 12.117 -4.748 -9.329 1.00 94.06 212 LYS A CA 1
ATOM 1725 C C . LYS A 1 212 ? 13.117 -5.902 -9.461 1.00 94.06 212 LYS A C 1
ATOM 1727 O O . LYS A 1 212 ? 13.957 -6.045 -8.579 1.00 94.06 212 LYS A O 1
ATOM 1732 N N . ALA A 1 213 ? 13.079 -6.665 -10.557 1.00 92.88 213 ALA A N 1
ATOM 1733 C CA . ALA A 1 213 ? 14.073 -7.711 -10.830 1.00 92.88 213 ALA A CA 1
ATOM 1734 C C . ALA A 1 213 ? 15.499 -7.147 -10.860 1.00 92.88 213 ALA A C 1
ATOM 1736 O O . ALA A 1 213 ? 16.389 -7.700 -10.218 1.00 92.88 213 ALA A O 1
ATOM 1737 N N . LEU A 1 214 ? 15.696 -6.012 -11.536 1.00 94.62 214 LEU A N 1
ATOM 1738 C CA . LEU A 1 214 ? 16.986 -5.322 -11.596 1.00 94.62 214 LEU A CA 1
ATOM 1739 C C . LEU A 1 214 ? 17.496 -4.954 -10.200 1.00 94.62 214 LEU A C 1
ATOM 1741 O O . LEU A 1 214 ? 18.639 -5.247 -9.847 1.00 94.62 214 LEU A O 1
ATOM 1745 N N . ARG A 1 215 ? 16.632 -4.336 -9.385 1.00 94.88 215 ARG A N 1
ATOM 1746 C CA . ARG A 1 215 ? 16.943 -3.986 -7.995 1.00 94.88 215 ARG A CA 1
ATOM 1747 C C . ARG A 1 215 ? 17.358 -5.216 -7.190 1.00 94.88 215 ARG A C 1
ATOM 1749 O O . ARG A 1 215 ? 18.354 -5.151 -6.470 1.00 94.88 215 ARG A O 1
ATOM 1756 N N . ASP A 1 216 ? 16.593 -6.299 -7.291 1.00 91.25 216 ASP A N 1
ATOM 1757 C CA . ASP A 1 216 ? 16.835 -7.524 -6.526 1.00 91.25 216 ASP A CA 1
ATOM 1758 C C . ASP A 1 216 ? 18.153 -8.183 -6.939 1.00 91.25 216 ASP A C 1
ATOM 1760 O O . ASP A 1 216 ? 18.956 -8.534 -6.073 1.00 91.25 216 ASP A O 1
ATOM 1764 N N . ARG A 1 217 ? 18.438 -8.251 -8.245 1.00 89.81 217 ARG A N 1
ATOM 1765 C CA . ARG A 1 217 ? 19.701 -8.781 -8.776 1.00 89.81 217 ARG A CA 1
ATOM 1766 C C . ARG A 1 217 ? 20.911 -7.994 -8.285 1.00 89.81 217 ARG A C 1
ATOM 1768 O O . ARG A 1 217 ? 21.914 -8.578 -7.885 1.00 89.81 217 ARG A O 1
ATOM 1775 N N . HIS A 1 218 ? 20.820 -6.668 -8.288 1.00 92.00 218 HIS A N 1
ATOM 1776 C CA . HIS A 1 218 ? 21.909 -5.801 -7.842 1.00 92.00 218 HIS A CA 1
ATOM 1777 C C . HIS A 1 218 ? 21.918 -5.542 -6.327 1.00 92.00 218 HIS A C 1
ATOM 1779 O O . HIS A 1 218 ? 22.704 -4.721 -5.856 1.00 92.00 218 HIS A O 1
ATOM 1785 N N . SER A 1 219 ? 21.082 -6.243 -5.552 1.00 91.62 219 SER A N 1
ATOM 1786 C CA . SER A 1 219 ? 20.999 -6.121 -4.091 1.00 91.62 219 SER A CA 1
ATOM 1787 C C . SER A 1 219 ? 20.757 -4.692 -3.588 1.00 91.62 219 SER A C 1
ATOM 1789 O O . SER A 1 219 ? 21.176 -4.324 -2.490 1.00 91.62 219 SER A O 1
ATOM 1791 N N . TRP A 1 220 ? 20.012 -3.876 -4.337 1.00 94.12 220 TRP A N 1
ATOM 1792 C CA . TRP A 1 220 ? 19.637 -2.515 -3.929 1.00 94.12 220 TRP A CA 1
ATOM 1793 C C . TRP A 1 220 ? 18.454 -2.523 -2.951 1.00 94.12 220 TRP A C 1
ATOM 1795 O O . TRP A 1 220 ? 17.466 -1.818 -3.144 1.00 94.12 220 TRP A O 1
ATOM 1805 N N . LYS A 1 221 ? 18.540 -3.335 -1.891 1.00 85.12 221 LYS A N 1
ATOM 1806 C CA . LYS A 1 221 ? 17.432 -3.640 -0.964 1.00 85.12 221 LYS A CA 1
ATOM 1807 C C . LYS A 1 221 ? 16.842 -2.406 -0.269 1.00 85.12 221 LYS A C 1
ATOM 1809 O O . LYS A 1 221 ? 15.666 -2.414 0.077 1.00 85.12 221 LYS A O 1
ATOM 1814 N N . LEU A 1 222 ? 17.631 -1.341 -0.098 1.00 89.00 222 LEU A N 1
ATOM 1815 C CA . LEU A 1 222 ? 17.155 -0.073 0.468 1.00 89.00 222 LEU A CA 1
ATOM 1816 C C . LEU A 1 222 ? 16.162 0.648 -0.459 1.00 89.00 222 LEU A C 1
ATOM 1818 O O . LEU A 1 222 ? 15.299 1.384 0.017 1.00 89.00 222 LEU A O 1
ATOM 1822 N N . LEU A 1 223 ? 16.232 0.420 -1.774 1.00 93.31 223 LEU A N 1
ATOM 1823 C CA . LEU A 1 223 ? 15.255 0.944 -2.719 1.00 93.31 223 LEU A CA 1
ATOM 1824 C C . LEU A 1 223 ? 13.971 0.107 -2.640 1.00 93.31 223 LEU A C 1
ATOM 1826 O O . LEU A 1 223 ? 13.854 -0.967 -3.230 1.00 93.31 223 LEU A O 1
ATOM 1830 N N . SER A 1 224 ? 12.982 0.587 -1.894 1.00 92.56 224 SER A N 1
ATOM 1831 C CA . SER A 1 224 ? 11.759 -0.187 -1.676 1.00 92.56 224 SER A CA 1
ATOM 1832 C C . SER A 1 224 ? 10.998 -0.472 -2.983 1.00 92.56 224 SER A C 1
ATOM 1834 O O . SER A 1 224 ? 11.055 0.295 -3.950 1.00 92.56 224 SER A O 1
ATOM 1836 N N . SER A 1 225 ? 10.220 -1.562 -3.007 1.00 92.44 225 SER A N 1
ATOM 1837 C CA . SER A 1 225 ? 9.336 -1.881 -4.147 1.00 92.44 225 SER A CA 1
ATOM 1838 C C . SER A 1 225 ? 8.347 -0.747 -4.418 1.00 92.44 225 SER A C 1
ATOM 1840 O O . SER A 1 225 ? 7.995 -0.484 -5.565 1.00 92.44 225 SER A O 1
ATOM 1842 N N . TYR A 1 226 ? 7.922 -0.064 -3.353 1.00 94.69 226 TYR A N 1
ATOM 1843 C CA . TYR A 1 226 ? 7.016 1.071 -3.424 1.00 94.69 226 TYR A CA 1
ATOM 1844 C C . TYR A 1 226 ? 7.681 2.311 -4.041 1.00 94.69 226 TYR A C 1
ATOM 1846 O O . TYR A 1 226 ? 7.050 3.002 -4.839 1.00 94.69 226 TYR A O 1
ATOM 1854 N N . SER A 1 227 ? 8.968 2.553 -3.767 1.00 96.44 227 SER A N 1
ATOM 1855 C CA . SER A 1 227 ? 9.742 3.624 -4.412 1.00 96.44 227 SER A CA 1
ATOM 1856 C C . SER A 1 227 ? 9.820 3.387 -5.926 1.00 96.44 227 SER A C 1
ATOM 1858 O O . SER A 1 227 ? 9.502 4.287 -6.695 1.00 96.44 227 SER A O 1
ATOM 1860 N N . ILE A 1 228 ? 10.115 2.154 -6.366 1.00 97.12 228 ILE A N 1
ATOM 1861 C CA . ILE A 1 228 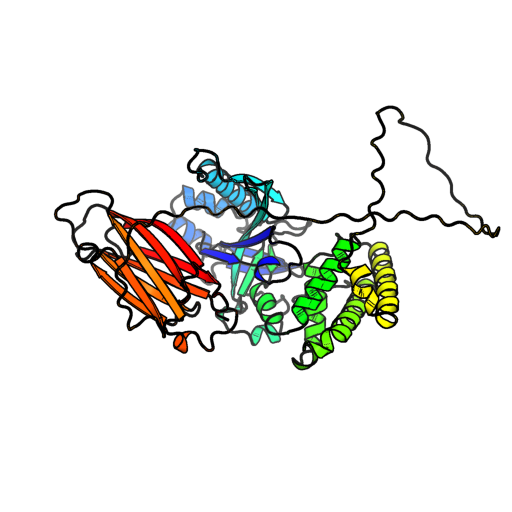? 10.125 1.776 -7.796 1.00 97.12 228 ILE A CA 1
ATOM 1862 C C . ILE A 1 228 ? 8.746 1.958 -8.440 1.00 97.12 228 ILE A C 1
ATOM 1864 O O . ILE A 1 228 ? 8.632 2.586 -9.493 1.00 97.12 228 ILE A O 1
ATOM 1868 N N . LYS A 1 229 ? 7.688 1.438 -7.799 1.00 97.00 229 LYS A N 1
ATOM 1869 C CA . LYS A 1 229 ? 6.299 1.613 -8.259 1.00 97.00 229 LYS A CA 1
ATOM 1870 C C . LYS A 1 229 ? 5.985 3.101 -8.442 1.00 97.00 229 LYS A C 1
ATOM 1872 O O . LYS A 1 229 ? 5.410 3.480 -9.457 1.00 97.00 229 LYS A O 1
ATOM 1877 N N . THR A 1 230 ? 6.410 3.941 -7.499 1.00 97.25 230 THR A N 1
ATOM 1878 C CA . THR A 1 230 ? 6.168 5.388 -7.526 1.00 97.25 230 THR A CA 1
ATOM 1879 C C . THR A 1 230 ? 6.873 6.081 -8.688 1.00 97.25 230 THR A C 1
ATOM 1881 O O . THR A 1 230 ? 6.227 6.877 -9.362 1.00 97.25 230 THR A O 1
ATOM 1884 N N . VAL A 1 231 ? 8.131 5.745 -8.995 1.00 98.00 231 VAL A N 1
ATOM 1885 C CA . VAL A 1 231 ? 8.837 6.298 -10.172 1.00 98.00 231 VAL A CA 1
ATOM 1886 C C . VAL A 1 231 ? 8.061 6.015 -11.459 1.00 98.00 231 VAL A C 1
ATOM 1888 O O . VAL A 1 231 ? 7.822 6.920 -12.256 1.00 98.00 231 VAL A O 1
ATOM 1891 N N . VAL A 1 232 ? 7.589 4.777 -11.638 1.00 97.75 232 VAL A N 1
ATOM 1892 C CA . VAL A 1 232 ? 6.812 4.391 -12.827 1.00 97.75 232 VAL A CA 1
ATOM 1893 C C . VAL A 1 232 ? 5.461 5.116 -12.863 1.00 97.75 232 VAL A C 1
ATOM 1895 O O . VAL A 1 232 ? 5.041 5.591 -13.918 1.00 97.75 232 VAL A O 1
ATOM 1898 N N . MET A 1 233 ? 4.776 5.241 -11.721 1.00 97.12 233 MET A N 1
ATOM 1899 C CA . MET A 1 233 ? 3.509 5.977 -11.643 1.00 97.12 233 MET A CA 1
ATOM 1900 C C . MET A 1 233 ? 3.684 7.466 -11.968 1.00 97.12 233 MET A C 1
ATOM 1902 O O . MET A 1 233 ? 2.866 8.040 -12.685 1.00 97.12 233 MET A O 1
ATOM 1906 N N . ARG A 1 234 ? 4.768 8.091 -11.504 1.00 95.81 234 ARG A N 1
ATOM 1907 C CA . ARG A 1 234 ? 5.093 9.479 -11.854 1.00 95.81 234 ARG A CA 1
ATOM 1908 C C . ARG A 1 234 ? 5.408 9.625 -13.342 1.00 95.81 234 ARG A C 1
ATOM 1910 O O . ARG A 1 234 ? 4.910 10.555 -13.965 1.00 95.81 234 ARG A O 1
ATOM 1917 N N . HIS A 1 235 ? 6.118 8.662 -13.938 1.00 97.00 235 HIS A N 1
ATOM 1918 C CA . HIS A 1 235 ? 6.316 8.621 -15.394 1.00 97.00 235 HIS A CA 1
ATOM 1919 C C . HIS A 1 235 ? 4.993 8.549 -16.159 1.00 97.00 235 HIS A C 1
ATOM 1921 O O . HIS A 1 235 ? 4.823 9.227 -17.167 1.00 97.00 235 HIS A O 1
ATOM 1927 N N . ARG A 1 236 ? 4.011 7.787 -15.659 1.00 95.56 236 ARG A N 1
ATOM 1928 C CA . ARG A 1 236 ? 2.656 7.750 -16.235 1.00 95.56 236 ARG A CA 1
ATOM 1929 C C . ARG A 1 236 ? 1.932 9.091 -16.159 1.00 95.56 236 ARG A C 1
ATOM 1931 O O . ARG A 1 236 ? 1.215 9.404 -17.103 1.00 95.56 236 ARG A O 1
ATOM 1938 N N . LEU A 1 237 ? 2.103 9.878 -15.095 1.00 93.94 237 LEU A N 1
ATOM 1939 C CA . LEU A 1 237 ? 1.511 11.224 -15.044 1.00 93.94 237 LEU A CA 1
ATOM 1940 C C . LEU A 1 237 ? 2.044 12.120 -16.170 1.00 93.94 237 LEU A C 1
ATOM 1942 O O . LEU A 1 237 ? 1.280 12.872 -16.763 1.00 93.94 237 LEU A O 1
ATOM 1946 N N . GLU A 1 238 ? 3.333 12.009 -16.489 1.00 94.62 238 GLU A N 1
ATOM 1947 C CA . GLU A 1 238 ? 3.972 12.788 -17.559 1.00 94.62 238 GLU A CA 1
ATOM 1948 C C . GLU A 1 238 ? 3.704 12.216 -18.961 1.00 94.62 238 GLU A C 1
ATOM 1950 O O . GLU A 1 238 ? 3.727 12.945 -19.953 1.00 94.62 238 GLU A O 1
ATOM 1955 N N . LYS A 1 239 ? 3.406 10.915 -19.051 1.00 95.62 239 LYS A N 1
ATOM 1956 C CA . LYS A 1 239 ? 3.038 10.202 -20.282 1.00 95.62 239 LYS A CA 1
ATOM 1957 C C . LYS A 1 239 ? 1.627 9.601 -20.152 1.00 95.62 239 LYS A C 1
ATOM 1959 O O . LYS A 1 239 ? 1.490 8.376 -20.095 1.00 95.62 239 LYS A O 1
ATOM 1964 N N . PRO A 1 240 ? 0.559 10.421 -20.108 1.00 93.00 240 PRO A N 1
ATOM 1965 C CA . PRO A 1 240 ? -0.791 9.939 -19.796 1.00 93.00 240 PRO A CA 1
ATOM 1966 C C . PRO A 1 240 ? -1.432 9.113 -20.923 1.00 93.00 240 PRO A C 1
ATOM 1968 O O . PRO A 1 240 ? -2.399 8.390 -20.687 1.00 93.00 240 PRO A O 1
ATOM 1971 N N . GLN A 1 241 ? -0.905 9.208 -22.147 1.00 93.81 241 GLN A N 1
ATOM 1972 C CA . GLN A 1 241 ? -1.504 8.609 -23.338 1.00 93.81 241 GLN A CA 1
ATOM 1973 C C . GLN A 1 241 ? -1.421 7.073 -23.308 1.00 93.81 241 GLN A C 1
ATOM 1975 O O . GLN A 1 241 ? -0.314 6.534 -23.256 1.00 93.81 241 GLN A O 1
ATOM 1980 N N . PRO A 1 242 ? -2.543 6.331 -23.407 1.00 92.94 242 PRO A N 1
ATOM 1981 C CA . PRO A 1 242 ? -2.519 4.865 -23.411 1.00 92.94 242 PRO A CA 1
ATOM 1982 C C . PRO A 1 242 ? -1.664 4.254 -24.529 1.00 92.94 242 PRO A 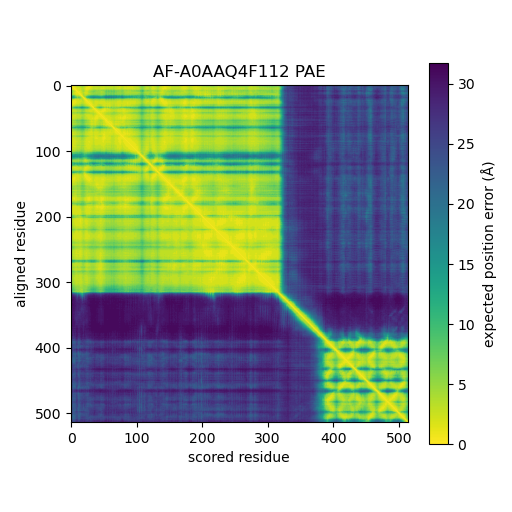C 1
ATOM 1984 O O . PRO A 1 242 ? -1.052 3.209 -24.319 1.00 92.94 242 PRO A O 1
ATOM 1987 N N . SER A 1 243 ? -1.572 4.921 -25.687 1.00 94.88 243 SER A N 1
ATOM 1988 C CA . SER A 1 243 ? -0.746 4.495 -26.827 1.00 94.88 243 SER A CA 1
ATOM 1989 C C . SER A 1 243 ? 0.746 4.404 -26.485 1.00 94.88 243 SER A C 1
ATOM 1991 O O . SER A 1 243 ? 1.427 3.486 -26.939 1.00 94.88 243 SER A O 1
ATOM 1993 N N . TYR A 1 244 ? 1.249 5.291 -25.621 1.00 96.69 244 TYR A N 1
ATOM 1994 C CA . TYR A 1 244 ? 2.633 5.247 -25.137 1.00 96.69 244 TYR A CA 1
ATOM 1995 C C . TYR A 1 244 ? 2.917 3.956 -24.349 1.00 96.69 244 TYR A C 1
ATOM 1997 O O . TYR A 1 244 ? 4.014 3.415 -24.418 1.00 96.69 244 TYR A O 1
ATOM 2005 N N . TRP A 1 245 ? 1.909 3.403 -23.669 1.00 96.25 245 TRP A N 1
ATOM 2006 C CA . TRP A 1 245 ? 2.041 2.209 -22.829 1.00 96.25 245 TRP A CA 1
ATOM 2007 C C . TRP A 1 245 ? 1.641 0.898 -23.527 1.00 96.25 245 TRP A C 1
ATOM 2009 O O . TRP A 1 245 ? 1.361 -0.106 -22.857 1.00 96.25 245 TRP A O 1
ATOM 2019 N N . LEU A 1 246 ? 1.576 0.892 -24.861 1.00 94.88 246 LEU A N 1
ATOM 2020 C CA . LEU A 1 246 ? 1.374 -0.322 -25.652 1.00 94.88 246 LEU A CA 1
ATOM 2021 C C . LEU A 1 246 ? 2.620 -1.217 -25.632 1.00 94.88 246 LEU A C 1
ATOM 2023 O O . LEU A 1 246 ? 3.725 -0.783 -25.309 1.00 94.88 246 LEU A O 1
ATOM 2027 N N . LYS A 1 247 ? 2.426 -2.496 -25.971 1.00 92.62 247 LYS A N 1
ATOM 2028 C CA . LYS A 1 247 ? 3.488 -3.512 -25.953 1.00 92.62 247 LYS A CA 1
ATOM 2029 C C . LYS A 1 247 ? 4.644 -3.154 -26.893 1.00 92.62 247 LYS A C 1
ATOM 2031 O O . LYS A 1 247 ? 5.793 -3.341 -26.515 1.00 92.62 247 LYS A O 1
ATOM 2036 N N . ASP A 1 248 ? 4.343 -2.571 -28.048 1.00 93.75 248 ASP A N 1
ATOM 2037 C CA . ASP A 1 248 ? 5.347 -2.201 -29.055 1.00 93.75 248 ASP A CA 1
ATOM 2038 C C . ASP A 1 248 ? 6.331 -1.141 -28.537 1.00 93.75 248 ASP A C 1
ATOM 2040 O O . ASP A 1 248 ? 7.488 -1.105 -28.943 1.00 93.75 248 ASP A O 1
ATOM 2044 N N . ASN A 1 249 ? 5.905 -0.337 -27.558 1.00 94.81 249 ASN A N 1
ATOM 2045 C CA . ASN A 1 249 ? 6.732 0.681 -26.913 1.00 94.81 249 ASN A CA 1
ATOM 2046 C C . ASN A 1 249 ? 7.452 0.169 -25.657 1.00 94.81 249 ASN A C 1
ATOM 2048 O O . ASN A 1 249 ? 8.165 0.933 -25.012 1.00 94.81 249 ASN A O 1
ATOM 2052 N N . GLN A 1 250 ? 7.281 -1.100 -25.269 1.00 94.12 250 GLN A N 1
ATOM 2053 C CA . GLN A 1 250 ? 7.766 -1.623 -23.986 1.00 94.12 250 GLN A CA 1
ATOM 2054 C C . GLN A 1 250 ? 9.271 -1.399 -23.775 1.00 94.12 250 GLN A C 1
ATOM 2056 O O . GLN A 1 250 ? 9.683 -1.096 -22.656 1.00 94.12 250 GLN A O 1
ATOM 2061 N N . TRP A 1 251 ? 10.075 -1.526 -24.833 1.00 94.69 251 TRP A N 1
ATOM 2062 C CA . TRP A 1 251 ? 11.517 -1.295 -24.771 1.00 94.69 251 TRP A CA 1
ATOM 2063 C C . TRP A 1 251 ? 11.860 0.167 -24.468 1.00 94.69 251 TRP A C 1
ATOM 2065 O O . TRP A 1 251 ? 12.553 0.453 -23.494 1.00 94.69 251 TRP A O 1
ATOM 2075 N N . THR A 1 252 ? 11.298 1.093 -25.246 1.00 95.94 252 THR A N 1
ATOM 2076 C CA . THR A 1 252 ? 11.454 2.539 -25.049 1.00 95.94 252 THR A CA 1
ATOM 2077 C C . THR A 1 252 ? 10.996 2.956 -23.656 1.00 95.94 252 THR A C 1
ATOM 2079 O O . THR A 1 252 ? 11.722 3.639 -22.939 1.00 95.94 252 THR A O 1
ATOM 2082 N N . VAL A 1 253 ? 9.831 2.465 -23.222 1.00 97.50 253 VAL A N 1
ATOM 2083 C CA . VAL A 1 253 ? 9.280 2.740 -21.890 1.00 97.50 253 VAL A CA 1
ATOM 2084 C C . VAL A 1 253 ? 10.225 2.263 -20.789 1.00 97.50 253 VAL A C 1
ATOM 2086 O O . VAL A 1 253 ? 10.412 2.972 -19.803 1.00 97.50 253 VAL A O 1
ATOM 2089 N N . LEU A 1 254 ? 10.809 1.070 -20.924 1.00 97.00 254 LEU A N 1
ATOM 2090 C CA . LEU A 1 254 ? 11.758 0.552 -19.941 1.00 97.00 254 LEU A CA 1
ATOM 2091 C C . LEU A 1 254 ? 12.986 1.461 -19.823 1.00 97.00 254 LEU A C 1
ATOM 2093 O O . LEU A 1 254 ? 13.346 1.828 -18.705 1.00 97.00 254 LEU A O 1
ATOM 2097 N N . LEU A 1 255 ? 13.603 1.835 -20.947 1.00 97.69 255 LEU A N 1
ATOM 2098 C CA . LEU A 1 255 ? 14.791 2.693 -20.955 1.00 97.69 255 LEU A CA 1
ATOM 2099 C C . LEU A 1 255 ? 14.489 4.083 -20.380 1.00 97.69 255 LEU A C 1
ATOM 2101 O O . LEU A 1 255 ? 15.178 4.503 -19.451 1.00 97.69 255 LEU A O 1
ATOM 2105 N N . GLU A 1 256 ? 13.410 4.738 -20.823 1.00 98.00 256 GLU A N 1
ATOM 2106 C CA . GLU A 1 256 ? 13.010 6.058 -20.310 1.00 98.00 256 GLU A CA 1
ATOM 2107 C C . GLU A 1 256 ? 12.755 6.034 -18.793 1.00 98.00 256 GLU A C 1
ATOM 2109 O O . GLU A 1 256 ? 13.129 6.958 -18.069 1.00 98.00 256 GLU A O 1
ATOM 2114 N N . VAL A 1 257 ? 12.143 4.967 -18.268 1.00 98.19 257 VAL A N 1
ATOM 2115 C CA . VAL A 1 257 ? 11.889 4.859 -16.824 1.00 98.19 257 VAL A CA 1
ATOM 2116 C C . VAL A 1 257 ? 13.171 4.553 -16.037 1.00 98.19 257 VAL A C 1
ATOM 2118 O O . VAL A 1 257 ? 13.311 5.026 -14.906 1.00 98.19 257 VAL A O 1
ATOM 2121 N N . LEU A 1 258 ? 14.124 3.797 -16.592 1.00 98.31 258 LEU A N 1
ATOM 2122 C CA . LEU A 1 258 ? 15.434 3.588 -15.959 1.00 98.31 258 LEU A CA 1
ATOM 2123 C C . LEU A 1 258 ? 16.238 4.893 -15.890 1.00 98.31 258 LEU A C 1
ATOM 2125 O O . LEU A 1 258 ? 16.832 5.188 -14.849 1.00 98.31 258 LEU A O 1
ATOM 2129 N N . GLU A 1 259 ? 16.208 5.693 -16.954 1.00 98.00 259 GLU A N 1
ATOM 2130 C CA . GLU A 1 259 ? 16.786 7.041 -16.977 1.00 98.00 259 GLU A CA 1
ATOM 2131 C C . GLU A 1 259 ? 16.092 7.955 -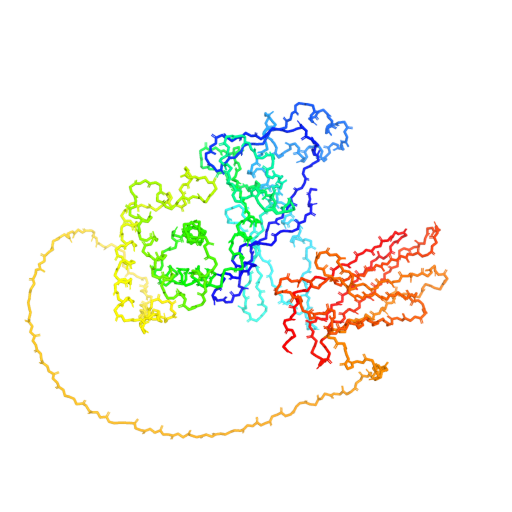15.966 1.00 98.00 259 GLU A C 1
ATOM 2133 O O . GLU A 1 259 ? 16.755 8.651 -15.194 1.00 98.00 259 GLU A O 1
ATOM 2138 N N . ARG A 1 260 ? 14.758 7.898 -15.874 1.00 97.50 260 ARG A N 1
ATOM 2139 C CA . ARG A 1 260 ? 14.010 8.618 -14.838 1.00 97.50 260 ARG A CA 1
ATOM 2140 C C . ARG A 1 260 ? 14.446 8.219 -13.432 1.00 97.50 260 ARG A C 1
ATOM 2142 O O . ARG A 1 260 ? 14.711 9.093 -12.610 1.00 97.50 260 ARG A O 1
ATOM 2149 N N . LEU A 1 261 ? 14.534 6.919 -13.145 1.00 98.19 261 LEU A N 1
ATOM 2150 C CA . LEU A 1 261 ? 14.987 6.422 -11.845 1.00 98.19 261 LEU A CA 1
ATOM 2151 C C . LEU A 1 261 ? 16.394 6.943 -11.526 1.00 98.19 261 LEU A C 1
ATOM 2153 O O . LEU A 1 261 ? 16.647 7.377 -10.404 1.00 98.19 261 LEU A O 1
ATOM 2157 N N . GLN A 1 262 ? 17.296 6.941 -12.509 1.00 97.81 262 GLN A N 1
ATOM 2158 C CA . GLN A 1 262 ? 18.630 7.517 -12.369 1.00 97.81 262 GLN A CA 1
ATOM 2159 C C . GLN A 1 262 ? 18.569 9.014 -12.019 1.00 97.81 262 GLN A C 1
ATOM 2161 O O . GLN A 1 262 ? 19.249 9.440 -11.085 1.00 97.81 262 GLN A O 1
ATOM 2166 N N . MET A 1 263 ? 17.767 9.807 -12.735 1.00 96.69 263 MET A N 1
ATOM 2167 C CA . MET A 1 263 ? 17.614 11.244 -12.472 1.00 96.69 263 MET A CA 1
ATOM 2168 C C . MET A 1 263 ? 17.047 11.513 -11.074 1.00 96.69 263 MET A C 1
ATOM 2170 O O . MET A 1 263 ? 17.585 12.342 -10.344 1.00 96.69 263 MET A O 1
ATOM 2174 N N . GLU A 1 264 ? 16.008 10.782 -10.661 1.00 96.69 264 GLU A N 1
ATOM 2175 C CA . GLU A 1 264 ? 15.402 10.946 -9.333 1.00 96.69 264 GLU A CA 1
ATOM 2176 C C . GLU A 1 264 ? 16.350 10.520 -8.196 1.00 96.69 264 GLU A C 1
ATOM 2178 O O . GLU A 1 264 ? 16.269 11.063 -7.094 1.00 96.69 264 GLU A O 1
ATOM 2183 N N . LEU A 1 265 ? 17.283 9.594 -8.444 1.00 96.94 265 LEU A N 1
ATOM 2184 C CA . LEU A 1 265 ? 18.337 9.241 -7.485 1.00 96.94 265 LEU A CA 1
ATOM 2185 C C . LEU A 1 265 ? 19.425 10.319 -7.372 1.00 96.94 265 LEU A C 1
ATOM 2187 O O . LEU A 1 265 ? 19.972 10.505 -6.285 1.00 96.94 265 LEU A O 1
ATOM 2191 N N . LEU A 1 266 ? 19.740 11.013 -8.469 1.00 96.25 266 LEU A N 1
ATOM 2192 C CA . LEU A 1 266 ? 20.759 12.071 -8.511 1.00 96.25 266 LEU A CA 1
ATOM 2193 C C . LEU A 1 266 ? 20.259 13.434 -8.029 1.00 96.25 266 LEU A C 1
ATOM 2195 O O . LEU A 1 266 ? 21.079 14.319 -7.814 1.00 96.25 266 LEU A O 1
ATOM 2199 N N . ALA A 1 267 ? 18.949 13.614 -7.870 1.00 93.44 267 ALA A N 1
ATOM 2200 C CA . ALA A 1 267 ? 18.390 14.879 -7.421 1.00 93.44 267 ALA A CA 1
ATOM 2201 C C . ALA A 1 267 ? 18.926 15.279 -6.032 1.00 93.44 267 ALA A C 1
ATOM 2203 O O . ALA A 1 267 ? 18.900 14.483 -5.088 1.00 93.44 267 ALA A O 1
ATOM 2204 N N . ASP A 1 268 ? 19.333 16.545 -5.900 1.00 84.12 268 ASP A N 1
ATOM 2205 C CA . ASP A 1 268 ? 19.822 17.123 -4.639 1.00 84.12 268 ASP A CA 1
ATOM 2206 C C . ASP A 1 268 ? 18.725 17.213 -3.561 1.00 84.12 268 ASP A C 1
ATOM 2208 O O . ASP A 1 268 ? 19.009 17.270 -2.366 1.00 84.12 268 ASP A O 1
ATOM 2212 N N . GLY A 1 269 ? 17.457 17.206 -3.985 1.00 82.19 269 GLY A N 1
ATOM 2213 C CA . GLY A 1 269 ? 16.283 17.273 -3.119 1.00 82.19 269 GLY A CA 1
ATOM 2214 C C . GLY A 1 269 ? 15.817 15.912 -2.566 1.00 82.19 269 GLY A C 1
ATOM 2215 O O . GLY A 1 269 ? 16.604 14.972 -2.433 1.00 82.19 269 GLY A O 1
ATOM 2216 N N . PRO A 1 270 ? 14.511 15.759 -2.259 1.00 81.50 270 PRO A N 1
ATOM 2217 C CA . PRO A 1 270 ? 13.952 14.523 -1.692 1.00 81.50 270 PRO A CA 1
ATOM 2218 C C . PRO A 1 270 ? 14.070 13.291 -2.610 1.00 81.50 270 PRO A C 1
ATOM 2220 O O . PRO A 1 270 ? 13.764 12.178 -2.174 1.00 81.50 270 PRO A O 1
ATOM 2223 N N . GLY A 1 271 ? 14.502 13.469 -3.863 1.00 91.56 271 GLY A N 1
ATOM 2224 C CA . GLY A 1 271 ? 14.636 12.418 -4.865 1.00 91.56 271 GLY A CA 1
ATOM 2225 C C . GLY A 1 271 ? 13.287 11.818 -5.241 1.00 91.56 271 GLY A C 1
ATOM 2226 O O . GLY A 1 271 ? 12.382 12.532 -5.675 1.00 91.56 271 GLY A O 1
ATOM 2227 N N . ILE A 1 272 ? 13.127 10.510 -5.036 1.00 96.06 272 ILE A N 1
ATOM 2228 C CA . ILE A 1 272 ? 11.861 9.812 -5.286 1.00 96.06 272 ILE A CA 1
ATOM 2229 C C . ILE A 1 272 ? 10.843 10.223 -4.215 1.00 96.06 272 ILE A C 1
ATOM 2231 O O . ILE A 1 272 ? 10.885 9.727 -3.088 1.00 96.06 272 ILE A O 1
ATOM 2235 N N . CYS A 1 273 ? 9.917 11.120 -4.556 1.00 94.69 273 CYS A N 1
ATOM 2236 C CA . CYS A 1 273 ? 8.858 11.561 -3.636 1.00 94.69 273 CYS A CA 1
ATOM 2237 C C . CYS A 1 273 ? 7.568 10.766 -3.836 1.00 94.69 273 CYS A C 1
ATOM 2239 O O . CYS A 1 273 ? 7.287 10.326 -4.955 1.00 94.69 273 CYS A O 1
ATOM 2241 N N . SER A 1 274 ? 6.757 10.670 -2.781 1.00 94.50 274 SER A N 1
ATOM 2242 C CA . SER A 1 274 ? 5.413 10.089 -2.824 1.00 94.50 274 SER A CA 1
ATOM 2243 C C . SER A 1 274 ? 4.559 10.724 -3.923 1.00 94.50 274 SER A C 1
ATOM 2245 O O . SER A 1 274 ? 4.602 11.933 -4.144 1.00 94.50 274 SER A O 1
ATOM 2247 N N . LEU A 1 275 ? 3.741 9.898 -4.581 1.00 94.31 275 LEU A N 1
ATOM 2248 C CA . LEU A 1 275 ? 2.785 10.346 -5.597 1.00 94.31 275 LEU A CA 1
ATOM 2249 C C . LEU A 1 275 ? 1.727 11.301 -5.017 1.00 94.31 275 LEU A C 1
ATOM 2251 O O . LEU A 1 275 ? 1.215 12.151 -5.734 1.00 94.31 275 LEU A O 1
ATOM 2255 N N . PHE A 1 276 ? 1.401 11.155 -3.730 1.00 93.06 276 PHE A N 1
ATOM 2256 C CA . PHE A 1 276 ? 0.321 11.901 -3.076 1.00 93.06 276 PHE A CA 1
ATOM 2257 C C . PHE A 1 276 ? 0.811 13.112 -2.278 1.00 93.06 276 PHE A C 1
ATOM 2259 O O . PHE A 1 276 ? 0.019 14.004 -2.001 1.00 93.06 276 PHE A O 1
ATOM 2266 N N . ASP A 1 277 ? 2.100 13.166 -1.939 1.00 91.50 277 ASP A N 1
ATOM 2267 C CA . ASP A 1 277 ? 2.701 14.275 -1.198 1.00 91.50 277 ASP A CA 1
ATOM 2268 C C . ASP A 1 277 ? 4.176 14.437 -1.594 1.00 91.50 277 ASP A C 1
ATOM 2270 O O . ASP A 1 277 ? 5.040 13.641 -1.218 1.00 91.50 277 ASP A O 1
ATOM 2274 N N . LYS A 1 278 ? 4.476 15.493 -2.358 1.00 90.88 278 LYS A N 1
ATOM 2275 C CA . LYS A 1 278 ? 5.829 15.774 -2.862 1.00 90.88 278 LYS A CA 1
ATOM 2276 C C . LYS A 1 278 ? 6.847 16.072 -1.756 1.00 90.88 278 LYS A C 1
ATOM 2278 O O . LYS A 1 278 ? 8.044 16.005 -2.017 1.00 90.88 278 LYS A O 1
ATOM 2283 N N . ASN A 1 279 ? 6.389 16.378 -0.542 1.00 90.38 279 ASN A N 1
ATOM 2284 C CA . ASN A 1 279 ? 7.258 16.637 0.603 1.00 90.38 279 ASN A CA 1
ATOM 2285 C C . ASN A 1 279 ? 7.686 15.340 1.312 1.00 90.38 279 ASN A C 1
ATOM 2287 O O . ASN A 1 279 ? 8.534 15.372 2.201 1.00 90.38 279 ASN A O 1
ATOM 2291 N N . VAL A 1 280 ? 7.131 14.187 0.921 1.00 92.00 280 VAL A N 1
ATOM 2292 C CA . VAL A 1 280 ? 7.486 12.876 1.476 1.00 92.00 280 VAL A CA 1
ATOM 2293 C C . VAL A 1 280 ? 8.492 12.183 0.565 1.00 92.00 280 VAL A C 1
ATOM 2295 O O . VAL A 1 280 ? 8.131 11.688 -0.504 1.00 92.00 280 VAL A O 1
ATOM 2298 N N . SER A 1 281 ? 9.749 12.088 1.003 1.00 93.75 281 SER A N 1
ATOM 2299 C CA . SER A 1 281 ? 10.767 11.277 0.325 1.00 93.75 281 SER A CA 1
ATOM 2300 C C . SER A 1 281 ? 10.583 9.787 0.628 1.00 93.75 281 SER A C 1
ATOM 2302 O O . SER A 1 281 ? 10.504 9.375 1.784 1.00 93.75 281 SER A O 1
ATOM 2304 N N . LEU A 1 282 ? 10.576 8.955 -0.414 1.00 94.81 282 LEU A N 1
ATOM 2305 C CA . LEU A 1 282 ? 10.534 7.491 -0.316 1.00 94.81 282 LEU A CA 1
ATOM 2306 C C . LEU A 1 282 ? 11.927 6.854 -0.255 1.00 94.81 282 LEU A C 1
ATOM 2308 O O . LEU A 1 282 ? 12.043 5.628 -0.223 1.00 94.81 282 LEU A O 1
ATOM 2312 N N . ILE A 1 283 ? 12.978 7.673 -0.286 1.00 94.31 283 ILE A N 1
ATOM 2313 C CA . ILE A 1 283 ? 14.377 7.243 -0.222 1.00 94.31 283 ILE A CA 1
ATOM 2314 C C . ILE A 1 283 ? 15.167 8.027 0.827 1.00 94.31 283 ILE A C 1
ATOM 2316 O O . ILE A 1 283 ? 16.388 8.102 0.745 1.00 94.31 283 ILE A O 1
ATOM 2320 N N . GLN A 1 284 ? 14.487 8.580 1.837 1.00 88.69 284 GLN A N 1
ATOM 2321 C CA . GLN A 1 284 ? 15.122 9.359 2.904 1.00 88.69 284 GLN A CA 1
ATOM 2322 C C . GLN A 1 284 ? 16.233 8.578 3.629 1.00 88.69 284 GLN A C 1
ATOM 2324 O O . GLN A 1 284 ? 17.243 9.158 4.006 1.00 88.69 284 GLN A O 1
ATOM 2329 N N . GLY A 1 285 ? 16.074 7.256 3.771 1.00 86.81 285 GLY A N 1
ATOM 2330 C CA . GLY A 1 285 ? 17.084 6.377 4.368 1.00 86.81 285 GLY A CA 1
ATOM 2331 C C . GLY A 1 285 ? 18.269 6.028 3.455 1.00 86.81 285 GLY A C 1
ATOM 2332 O O . GLY A 1 285 ? 19.193 5.355 3.905 1.00 86.81 285 GLY A O 1
ATOM 2333 N N . LEU A 1 286 ? 18.271 6.437 2.178 1.00 91.88 286 LEU A N 1
ATOM 2334 C CA . LEU A 1 286 ? 19.395 6.196 1.269 1.00 91.88 286 LEU A CA 1
ATOM 2335 C C . LEU A 1 286 ? 20.371 7.374 1.318 1.00 91.88 286 LEU A C 1
ATOM 2337 O O . LEU A 1 286 ? 20.089 8.472 0.824 1.00 91.88 286 LEU A O 1
ATOM 2341 N N . GLY A 1 287 ? 21.571 7.105 1.834 1.00 91.44 287 GLY A N 1
ATOM 2342 C CA . GLY A 1 287 ? 22.682 8.052 1.798 1.00 91.44 287 GLY A CA 1
ATOM 2343 C C . GLY A 1 287 ? 22.973 8.555 0.379 1.00 91.44 287 GLY A C 1
ATOM 2344 O O . GLY A 1 287 ? 22.795 7.831 -0.603 1.00 91.44 287 GLY A O 1
ATOM 2345 N N . VAL A 1 288 ? 23.422 9.809 0.273 1.00 93.38 288 VAL A N 1
ATOM 2346 C CA . VAL A 1 288 ? 23.732 10.477 -1.009 1.00 93.38 288 VAL A CA 1
ATOM 2347 C C . VAL A 1 288 ? 24.685 9.633 -1.859 1.00 93.38 288 VAL A C 1
ATOM 2349 O O . VAL A 1 288 ? 24.452 9.446 -3.050 1.00 93.38 288 VAL A O 1
ATOM 2352 N N . GLU A 1 289 ? 25.722 9.074 -1.240 1.00 94.06 289 GLU A N 1
ATOM 2353 C CA . GLU A 1 289 ? 26.725 8.268 -1.937 1.00 94.06 289 GLU A CA 1
ATOM 2354 C C . GLU A 1 289 ? 26.136 6.961 -2.483 1.00 94.06 289 GLU A C 1
ATOM 2356 O O . GLU A 1 289 ? 26.338 6.609 -3.643 1.00 94.06 289 GLU A O 1
ATOM 2361 N N . THR A 1 290 ? 25.302 6.275 -1.697 1.00 94.69 290 THR A N 1
ATOM 2362 C CA . THR A 1 290 ? 24.565 5.090 -2.156 1.00 94.69 290 THR A CA 1
ATOM 2363 C C . THR A 1 290 ? 23.681 5.421 -3.357 1.00 94.69 290 THR A C 1
ATOM 2365 O O . THR A 1 290 ? 23.662 4.669 -4.332 1.00 94.69 290 THR A O 1
ATOM 2368 N N . ARG A 1 291 ? 22.986 6.566 -3.332 1.00 96.31 291 ARG A N 1
ATOM 2369 C CA . ARG A 1 291 ? 22.155 7.023 -4.456 1.00 96.31 291 ARG A CA 1
ATOM 2370 C C . ARG A 1 291 ? 22.987 7.263 -5.717 1.00 96.31 291 ARG A C 1
ATOM 2372 O O . ARG A 1 291 ? 22.630 6.746 -6.775 1.00 96.31 291 ARG A O 1
ATOM 2379 N N . LYS A 1 292 ? 24.116 7.970 -5.600 1.00 96.31 292 LYS A N 1
ATOM 2380 C CA . LYS A 1 292 ? 25.051 8.219 -6.712 1.00 96.31 292 LYS A CA 1
ATOM 2381 C C . LYS A 1 292 ? 25.604 6.922 -7.299 1.00 96.31 292 LYS A C 1
ATOM 2383 O O . LYS A 1 292 ? 25.627 6.771 -8.519 1.00 96.31 292 LYS A O 1
ATOM 2388 N N . ASN A 1 293 ? 25.969 5.960 -6.455 1.00 96.56 293 ASN A N 1
ATOM 2389 C CA . ASN A 1 293 ? 26.482 4.663 -6.896 1.00 96.56 293 ASN A CA 1
ATOM 2390 C C . ASN A 1 293 ? 25.433 3.837 -7.651 1.00 96.56 293 ASN A C 1
ATOM 2392 O O . ASN A 1 293 ? 25.728 3.298 -8.724 1.00 96.56 293 ASN A O 1
ATOM 2396 N N . ILE A 1 294 ? 24.194 3.786 -7.147 1.00 97.25 294 ILE A N 1
ATOM 2397 C CA . ILE A 1 294 ? 23.077 3.139 -7.853 1.00 97.25 294 ILE A CA 1
ATOM 2398 C C . ILE A 1 294 ? 22.826 3.847 -9.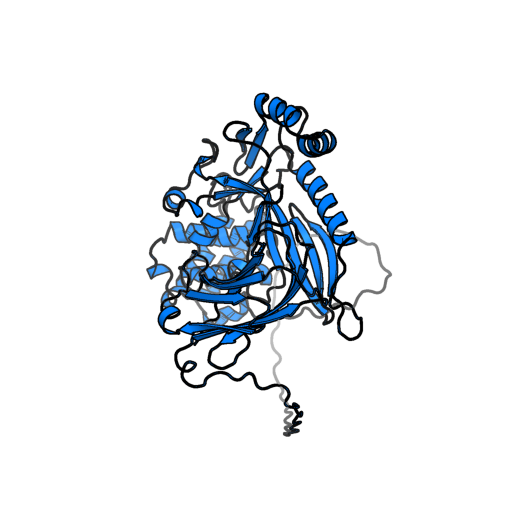190 1.00 97.25 294 ILE A C 1
ATOM 2400 O O . ILE A 1 294 ? 22.754 3.185 -10.223 1.00 97.25 294 ILE A O 1
ATOM 2404 N N . ALA A 1 295 ? 22.770 5.180 -9.204 1.00 97.81 295 ALA A N 1
ATOM 2405 C CA . ALA A 1 295 ? 22.557 5.960 -10.421 1.00 97.81 295 ALA A CA 1
ATOM 2406 C C . ALA A 1 295 ? 23.668 5.749 -11.467 1.00 97.81 295 ALA A C 1
ATOM 2408 O O . ALA A 1 295 ? 23.381 5.540 -12.645 1.00 97.81 295 ALA A O 1
ATOM 2409 N N . ALA A 1 296 ? 24.938 5.730 -11.061 1.00 97.81 296 ALA A N 1
ATOM 2410 C CA . ALA A 1 296 ? 26.058 5.451 -11.959 1.00 97.81 296 ALA A CA 1
ATOM 2411 C C . ALA A 1 296 ? 25.991 4.026 -12.531 1.00 97.81 296 ALA A C 1
ATOM 2413 O O . ALA A 1 296 ? 26.317 3.797 -13.701 1.00 97.81 296 ALA A O 1
ATOM 2414 N N . ARG A 1 297 ? 25.548 3.047 -11.730 1.00 97.31 297 ARG A N 1
ATOM 2415 C CA . ARG A 1 297 ? 25.318 1.681 -12.214 1.00 97.31 297 ARG A CA 1
ATOM 2416 C C . ARG A 1 297 ? 24.144 1.624 -13.191 1.00 97.31 297 ARG A C 1
ATOM 2418 O O . ARG A 1 297 ? 24.324 1.029 -14.247 1.00 97.31 297 ARG A O 1
ATOM 2425 N N . LEU A 1 298 ? 23.024 2.285 -12.899 1.00 97.75 298 LEU A N 1
ATOM 2426 C CA . LEU A 1 298 ? 21.886 2.411 -13.816 1.00 97.75 298 LEU A CA 1
ATOM 2427 C C . LEU A 1 298 ? 22.307 3.025 -15.152 1.00 97.75 298 LEU A C 1
ATOM 2429 O O . LEU A 1 298 ? 22.023 2.435 -16.186 1.00 97.75 298 LEU A O 1
ATOM 2433 N N . LYS A 1 299 ? 23.079 4.119 -15.138 1.00 97.75 299 LYS A N 1
ATOM 2434 C CA . LYS A 1 299 ? 23.602 4.754 -16.358 1.00 97.75 299 LYS A CA 1
ATOM 2435 C C . LYS A 1 299 ? 24.378 3.773 -17.237 1.00 97.75 299 LYS A C 1
ATOM 2437 O O . LYS A 1 299 ? 24.183 3.726 -18.445 1.00 97.75 299 LYS A O 1
ATOM 2442 N N . ARG A 1 300 ? 25.263 2.971 -16.632 1.00 97.00 300 ARG A N 1
ATOM 2443 C CA . ARG A 1 300 ? 26.028 1.947 -17.365 1.00 97.00 300 ARG A CA 1
ATOM 2444 C C . ARG A 1 300 ? 25.117 0.881 -17.965 1.00 97.00 300 ARG A C 1
ATOM 2446 O O . ARG A 1 300 ? 25.338 0.491 -19.103 1.00 97.00 300 ARG A O 1
ATOM 2453 N N . ILE A 1 301 ? 24.116 0.432 -17.213 1.00 96.56 301 ILE A N 1
ATOM 2454 C CA . ILE A 1 301 ? 23.154 -0.572 -17.678 1.00 96.56 301 ILE A CA 1
ATOM 2455 C C . ILE A 1 301 ? 22.343 -0.017 -18.848 1.00 96.56 301 ILE A C 1
ATOM 2457 O O . ILE A 1 301 ? 22.306 -0.655 -19.890 1.00 96.56 301 ILE A O 1
ATOM 2461 N N . VAL A 1 302 ? 21.786 1.191 -18.724 1.00 97.00 302 VAL A N 1
ATOM 2462 C CA . VAL A 1 302 ? 21.063 1.869 -19.813 1.00 97.00 302 VAL A CA 1
ATOM 2463 C C . VAL A 1 302 ? 21.947 1.990 -21.054 1.00 97.00 302 VAL A C 1
ATOM 2465 O O . VAL A 1 302 ? 21.541 1.548 -22.119 1.00 97.00 302 VAL A O 1
ATOM 2468 N N . ASN A 1 303 ? 23.188 2.470 -20.921 1.00 96.69 303 ASN A N 1
ATOM 2469 C CA . ASN A 1 303 ? 24.115 2.580 -22.053 1.00 96.69 303 ASN A CA 1
ATOM 2470 C C . ASN A 1 303 ? 24.373 1.235 -22.754 1.00 96.69 303 ASN A C 1
ATOM 2472 O O . ASN A 1 303 ? 24.467 1.190 -23.980 1.00 96.69 303 ASN A O 1
ATOM 2476 N N . ILE A 1 304 ? 24.515 0.147 -21.987 1.00 96.00 304 ILE A N 1
ATOM 2477 C CA . ILE A 1 304 ? 24.710 -1.197 -22.543 1.00 96.00 304 ILE A CA 1
ATOM 2478 C C . ILE A 1 304 ? 23.442 -1.654 -23.252 1.00 96.00 304 ILE A C 1
ATOM 2480 O O . ILE A 1 304 ? 23.534 -2.065 -24.400 1.00 96.00 304 ILE A O 1
ATOM 2484 N N . LEU A 1 305 ? 22.280 -1.550 -22.610 1.00 95.06 305 LEU A N 1
ATOM 2485 C CA . LEU A 1 305 ? 21.006 -1.990 -23.175 1.00 95.06 305 LEU A CA 1
ATOM 2486 C C . LEU A 1 305 ? 20.658 -1.218 -24.450 1.00 95.06 305 LEU A C 1
ATOM 2488 O O . LEU A 1 305 ? 20.280 -1.832 -25.439 1.00 95.06 305 LEU A O 1
ATOM 2492 N N . THR A 1 306 ? 20.869 0.099 -24.479 1.00 94.88 306 THR A N 1
ATOM 2493 C CA . THR A 1 306 ? 20.654 0.923 -25.678 1.00 94.88 306 THR A CA 1
ATOM 2494 C C . THR A 1 306 ? 21.502 0.454 -26.862 1.00 94.88 306 THR A C 1
ATOM 2496 O O . THR A 1 306 ? 21.043 0.515 -28.000 1.00 94.88 306 THR A O 1
ATOM 2499 N N . LYS A 1 307 ? 22.728 -0.026 -26.615 1.00 95.44 307 LYS A N 1
ATOM 2500 C CA . LYS A 1 307 ? 23.632 -0.517 -27.667 1.00 95.44 307 LYS A CA 1
ATOM 2501 C C . LYS A 1 307 ? 23.435 -2.004 -27.993 1.00 95.44 307 LYS A C 1
ATOM 2503 O O . LYS A 1 307 ? 23.664 -2.396 -29.131 1.00 95.44 307 LYS A O 1
ATOM 2508 N N . TYR A 1 308 ? 23.032 -2.799 -27.005 1.00 94.50 308 TYR A N 1
ATOM 2509 C CA . TYR A 1 308 ? 22.974 -4.263 -27.035 1.00 94.50 308 TYR A CA 1
ATOM 2510 C C . TYR A 1 308 ? 21.693 -4.777 -26.342 1.00 94.50 308 TYR A C 1
ATOM 2512 O O . TYR A 1 308 ? 21.762 -5.297 -25.218 1.00 94.50 308 TYR A O 1
ATOM 2520 N N . PRO A 1 309 ? 20.502 -4.611 -26.952 1.00 91.38 309 PRO A N 1
ATOM 2521 C CA . PRO A 1 309 ? 19.228 -5.007 -26.343 1.00 91.38 309 PRO A CA 1
ATOM 2522 C C . PRO A 1 309 ? 19.147 -6.494 -25.970 1.00 91.38 309 PRO A C 1
ATOM 2524 O O . PRO A 1 309 ? 18.489 -6.864 -24.995 1.00 91.38 309 PRO A O 1
ATOM 2527 N N . GLU A 1 310 ? 19.851 -7.357 -26.699 1.00 89.12 310 GLU A N 1
ATOM 2528 C CA . GLU A 1 310 ? 19.945 -8.796 -26.450 1.00 89.12 310 GLU A CA 1
ATOM 2529 C C . GLU A 1 310 ? 20.520 -9.135 -25.065 1.00 89.12 310 GLU A C 1
ATOM 2531 O O . GLU A 1 310 ? 20.179 -10.168 -24.492 1.00 89.12 310 GLU A O 1
ATOM 2536 N N . ARG A 1 311 ? 21.300 -8.228 -24.458 1.00 90.75 311 ARG A N 1
ATOM 2537 C CA . ARG A 1 311 ? 21.871 -8.396 -23.110 1.00 90.75 311 ARG A CA 1
ATOM 2538 C C . ARG A 1 311 ? 20.879 -8.134 -21.978 1.00 90.75 311 ARG A C 1
ATOM 2540 O O . ARG A 1 311 ? 21.256 -8.153 -20.811 1.00 90.75 311 ARG A O 1
ATOM 2547 N N . THR A 1 312 ? 19.602 -7.898 -22.276 1.00 86.88 312 THR A N 1
ATOM 2548 C CA . THR A 1 312 ? 18.572 -7.662 -21.251 1.00 86.88 312 THR A CA 1
ATOM 2549 C C . THR A 1 312 ? 18.540 -8.783 -20.205 1.00 86.88 312 THR A C 1
ATOM 2551 O O . THR A 1 312 ? 18.525 -8.519 -19.004 1.00 86.88 312 THR A O 1
ATOM 2554 N N . LEU A 1 313 ? 18.606 -10.048 -20.615 1.00 85.75 313 LEU A N 1
ATOM 2555 C CA . LEU A 1 313 ? 18.544 -11.175 -19.674 1.00 85.75 313 LEU A CA 1
ATOM 2556 C C . LEU A 1 313 ? 19.680 -11.145 -18.628 1.00 85.75 313 LEU A C 1
ATOM 2558 O O . LEU A 1 313 ? 19.433 -11.435 -17.451 1.00 85.75 313 LEU A O 1
ATOM 2562 N N . GLU A 1 314 ? 20.865 -10.660 -19.010 1.00 89.06 314 GLU A N 1
ATOM 2563 C CA . GLU A 1 314 ? 22.048 -10.482 -18.153 1.00 89.06 314 GLU A CA 1
ATOM 2564 C C . GLU A 1 314 ? 21.870 -9.419 -17.059 1.00 89.06 314 GLU A C 1
ATOM 2566 O O . GLU A 1 314 ? 22.611 -9.396 -16.083 1.00 89.06 314 GLU A O 1
ATOM 2571 N N . PHE A 1 315 ? 20.893 -8.521 -17.158 1.00 87.94 315 PHE A N 1
ATOM 2572 C CA . PHE A 1 315 ? 20.657 -7.523 -16.105 1.00 87.94 315 PHE A CA 1
ATOM 2573 C C . PHE A 1 315 ? 19.425 -7.831 -15.263 1.00 87.94 315 PHE A C 1
ATOM 2575 O O . PHE A 1 315 ? 19.337 -7.393 -14.117 1.00 87.94 315 PHE A O 1
ATOM 2582 N N . PHE A 1 316 ? 18.488 -8.618 -15.789 1.00 86.75 316 PHE A N 1
ATOM 2583 C CA . PHE A 1 316 ? 17.191 -8.816 -15.146 1.00 86.75 316 PHE A CA 1
ATOM 2584 C C . PHE A 1 316 ? 16.964 -10.237 -14.618 1.00 86.75 316 PHE A C 1
ATOM 2586 O O . PHE A 1 316 ? 16.358 -10.370 -13.558 1.00 86.75 316 PHE A O 1
ATOM 2593 N N . LEU A 1 317 ? 17.422 -11.287 -15.312 1.00 76.94 317 LEU A N 1
ATOM 2594 C CA . LEU A 1 317 ? 16.931 -12.656 -15.065 1.00 76.94 317 LEU A CA 1
ATOM 2595 C C . LEU A 1 317 ? 18.011 -13.724 -14.864 1.00 76.94 317 LEU A C 1
ATOM 2597 O O . LEU A 1 317 ? 17.777 -14.653 -14.097 1.00 76.94 317 LEU A O 1
ATOM 2601 N N . GLU A 1 318 ? 19.169 -13.612 -15.514 1.00 71.62 318 GLU A N 1
ATOM 2602 C CA . GLU A 1 318 ? 20.244 -14.596 -15.335 1.00 71.62 318 GLU A CA 1
ATOM 2603 C C . GLU A 1 318 ? 20.734 -14.671 -13.872 1.00 71.62 318 GLU A C 1
ATOM 2605 O O . GLU A 1 318 ? 20.821 -13.639 -13.194 1.00 71.62 318 GLU A O 1
ATOM 2610 N N . PRO A 1 319 ? 21.066 -15.869 -13.358 1.00 56.31 319 PRO A N 1
ATOM 2611 C CA . PRO A 1 319 ? 21.689 -16.000 -12.050 1.00 56.31 319 PRO A CA 1
ATOM 2612 C C . PRO A 1 319 ? 22.976 -15.175 -12.012 1.00 56.31 319 PRO A C 1
ATOM 2614 O O . PRO A 1 319 ? 23.767 -15.198 -12.956 1.00 56.31 319 PRO A O 1
ATOM 2617 N N . SER A 1 320 ? 23.215 -14.453 -10.916 1.00 46.81 320 SER A N 1
ATOM 2618 C CA . SER A 1 320 ? 24.573 -13.986 -10.632 1.00 46.81 320 SER A CA 1
ATOM 2619 C C . SER A 1 320 ? 25.491 -15.213 -10.661 1.00 46.81 320 SER A C 1
ATOM 2621 O O . SER A 1 320 ? 25.097 -16.223 -10.069 1.00 46.81 320 SER A O 1
ATOM 2623 N N . PRO A 1 321 ? 26.665 -15.171 -11.324 1.00 39.38 321 PRO A N 1
ATOM 2624 C CA . PRO A 1 321 ? 27.613 -16.271 -11.227 1.00 39.38 321 PRO A CA 1
ATOM 2625 C C . PRO A 1 321 ? 27.831 -16.532 -9.742 1.00 39.38 321 PRO A C 1
ATOM 2627 O O . PRO A 1 321 ? 28.148 -15.608 -8.986 1.00 39.38 321 PRO A O 1
ATOM 2630 N N . SER A 1 322 ? 27.525 -17.754 -9.311 1.00 36.09 322 SER A N 1
ATOM 2631 C CA . SER A 1 322 ? 27.725 -18.179 -7.937 1.00 36.09 322 SER A CA 1
ATOM 2632 C C . SER A 1 322 ? 29.176 -17.884 -7.592 1.00 36.09 322 SER A C 1
ATOM 2634 O O . SER A 1 322 ? 30.080 -18.481 -8.176 1.00 36.09 322 SER A O 1
ATOM 2636 N N . VAL A 1 323 ? 29.396 -16.942 -6.675 1.00 35.41 323 VAL A N 1
ATOM 2637 C CA . VAL A 1 323 ? 30.677 -16.858 -5.980 1.00 35.41 323 VAL A CA 1
ATOM 2638 C C . VAL A 1 323 ? 30.890 -18.257 -5.395 1.00 35.41 323 VAL A C 1
ATOM 2640 O O . VAL A 1 323 ? 29.964 -18.748 -4.735 1.00 35.41 323 VAL A O 1
ATOM 2643 N N . PRO A 1 324 ? 32.008 -18.946 -5.695 1.00 32.53 324 PRO A N 1
ATOM 2644 C CA . PRO A 1 324 ? 32.295 -20.238 -5.095 1.00 32.53 324 PRO A CA 1
ATOM 2645 C C . PRO A 1 324 ? 32.131 -20.084 -3.592 1.00 32.53 324 PRO A C 1
ATOM 2647 O O . PRO A 1 324 ? 32.640 -19.125 -3.015 1.00 32.53 324 PRO A O 1
ATOM 2650 N N . SER A 1 325 ? 31.358 -20.977 -2.984 1.00 32.34 325 SER A N 1
ATOM 2651 C CA . SER A 1 325 ? 31.196 -21.022 -1.540 1.00 32.34 325 SER A CA 1
ATOM 2652 C C . SER A 1 325 ? 32.584 -21.059 -0.910 1.00 32.34 325 SER A C 1
ATOM 2654 O O . SER A 1 325 ? 33.267 -22.081 -0.999 1.00 32.34 325 SER A O 1
ATOM 2656 N N . GLU A 1 326 ? 33.009 -19.951 -0.304 1.00 32.56 326 GLU A N 1
ATOM 2657 C CA . GLU A 1 326 ? 34.109 -19.977 0.644 1.00 32.56 326 GLU A CA 1
ATOM 2658 C C . GLU A 1 326 ? 33.686 -20.954 1.736 1.00 32.56 326 GLU A C 1
ATOM 2660 O O . GLU A 1 326 ? 32.725 -20.735 2.478 1.00 32.56 326 GLU A O 1
ATOM 2665 N N . SER A 1 327 ? 34.359 -22.099 1.745 1.00 35.44 327 SER A N 1
ATOM 2666 C CA . SER A 1 327 ? 34.341 -23.039 2.845 1.00 35.44 327 SER A CA 1
ATOM 2667 C C . SER A 1 327 ? 34.564 -22.259 4.135 1.00 35.44 327 SER A C 1
ATOM 2669 O O . SER A 1 327 ? 35.570 -21.567 4.284 1.00 35.44 327 SER A O 1
ATOM 2671 N N . SER A 1 328 ? 33.597 -22.377 5.038 1.00 29.97 328 SER A N 1
ATOM 2672 C CA . SER A 1 328 ? 33.651 -21.959 6.435 1.00 29.97 328 SER A CA 1
ATOM 2673 C C . SER A 1 328 ? 35.069 -22.051 7.021 1.00 29.97 328 SER A C 1
ATOM 2675 O O . SER A 1 328 ? 35.620 -23.157 7.033 1.00 29.97 328 SER A O 1
ATOM 2677 N N . PRO A 1 329 ? 35.648 -20.956 7.552 1.00 32.16 329 PRO A N 1
ATOM 2678 C CA . PRO A 1 329 ? 36.854 -21.057 8.350 1.00 32.16 329 PRO A CA 1
ATOM 2679 C C . PRO A 1 329 ? 36.482 -21.738 9.666 1.00 32.16 329 PRO A C 1
ATOM 2681 O O . PRO A 1 329 ? 35.624 -21.265 10.417 1.00 32.16 329 PRO A O 1
ATOM 2684 N N . THR A 1 330 ? 37.106 -22.882 9.922 1.00 34.69 330 THR A N 1
ATOM 2685 C CA . THR A 1 330 ? 37.166 -23.484 11.251 1.00 34.69 330 THR A CA 1
ATOM 2686 C C . THR A 1 330 ? 37.735 -22.462 12.225 1.00 34.69 330 THR A C 1
ATOM 2688 O O . THR A 1 330 ? 38.692 -21.763 11.897 1.00 34.69 330 THR A O 1
ATOM 2691 N N . GLY A 1 331 ? 37.106 -22.350 13.395 1.00 35.78 331 GLY A N 1
ATOM 2692 C CA . GLY A 1 331 ? 37.503 -21.412 14.433 1.00 35.78 331 GLY A CA 1
ATOM 2693 C C . GLY A 1 331 ? 38.955 -21.618 14.838 1.00 35.78 331 GLY A C 1
ATOM 2694 O O . GLY A 1 331 ? 39.290 -22.670 15.362 1.00 35.78 331 GLY A O 1
ATOM 2695 N N . ASP A 1 332 ? 39.777 -20.628 14.510 1.00 33.88 332 ASP A N 1
ATOM 2696 C CA . ASP A 1 332 ? 40.876 -20.078 15.301 1.00 33.88 332 ASP A CA 1
ATOM 2697 C C . ASP A 1 332 ? 41.617 -19.081 14.404 1.00 33.88 332 ASP A C 1
ATOM 2699 O O . ASP A 1 332 ? 42.426 -19.479 13.581 1.00 33.88 332 ASP A O 1
ATOM 2703 N N . GLU A 1 333 ? 41.265 -17.794 14.509 1.00 29.52 333 GLU A N 1
ATOM 2704 C CA . GLU A 1 333 ? 42.189 -16.649 14.403 1.00 29.52 333 GLU A CA 1
ATOM 2705 C C . GLU A 1 333 ? 41.401 -15.329 14.462 1.00 29.52 333 GLU A C 1
ATOM 2707 O O . GLU A 1 333 ? 40.859 -14.812 13.485 1.00 29.52 333 GLU A O 1
ATOM 2712 N N . VAL A 1 334 ? 41.332 -14.774 15.672 1.00 29.81 334 VAL A N 1
ATOM 2713 C CA . VAL A 1 334 ? 40.965 -13.381 15.936 1.00 29.81 334 VAL A CA 1
ATOM 2714 C C . VAL A 1 334 ? 42.253 -12.609 16.225 1.00 29.81 334 VAL A C 1
ATOM 2716 O O . VAL A 1 334 ? 43.077 -13.058 17.014 1.00 29.81 334 VAL A O 1
ATOM 2719 N N . MET A 1 335 ? 42.328 -11.400 15.657 1.00 27.84 335 MET A N 1
ATOM 2720 C CA . MET A 1 335 ? 43.359 -10.354 15.765 1.00 27.84 335 MET A CA 1
ATOM 2721 C C . MET A 1 335 ? 44.523 -10.428 14.766 1.00 27.84 335 MET A C 1
ATOM 2723 O O . MET A 1 335 ? 45.481 -11.157 14.976 1.00 27.84 335 MET A O 1
ATOM 2727 N N . ILE A 1 336 ? 44.548 -9.497 13.798 1.00 27.38 336 ILE A N 1
ATOM 2728 C CA . ILE A 1 336 ? 45.441 -8.318 13.831 1.00 27.38 336 ILE A CA 1
ATOM 2729 C C . ILE A 1 336 ? 45.174 -7.371 12.631 1.00 27.38 336 ILE A C 1
ATOM 2731 O O . ILE A 1 336 ? 45.273 -7.747 11.473 1.00 27.38 336 ILE A O 1
ATOM 2735 N N . ARG A 1 337 ? 44.914 -6.102 12.990 1.00 25.95 337 ARG A N 1
ATOM 2736 C CA . ARG A 1 337 ? 45.211 -4.818 12.309 1.00 25.95 337 ARG A CA 1
ATOM 2737 C C . ARG A 1 337 ? 44.455 -4.344 11.053 1.00 25.95 337 ARG A C 1
ATOM 2739 O O . ARG A 1 337 ? 44.673 -4.766 9.928 1.00 25.95 337 ARG A O 1
ATOM 2746 N N . GLN A 1 338 ? 43.741 -3.238 11.292 1.00 28.28 338 GLN A N 1
ATOM 2747 C CA . GLN A 1 338 ? 43.686 -2.050 10.433 1.00 28.28 338 GLN A CA 1
ATOM 2748 C C . GLN A 1 338 ? 45.095 -1.554 10.042 1.00 28.28 338 GLN A C 1
ATOM 2750 O O . GLN A 1 338 ? 45.948 -1.446 10.924 1.00 28.28 338 GLN A O 1
ATOM 2755 N N . LEU A 1 339 ? 45.295 -1.167 8.774 1.00 24.42 339 LEU A N 1
ATOM 2756 C CA . LEU A 1 339 ? 45.801 0.146 8.307 1.00 24.42 339 LEU A CA 1
ATOM 2757 C C . LEU A 1 339 ? 46.356 0.075 6.869 1.00 24.42 339 LEU A C 1
ATOM 2759 O O . LEU A 1 339 ? 47.050 -0.872 6.513 1.00 24.42 339 LEU A O 1
ATOM 2763 N N . SER A 1 340 ? 46.191 1.197 6.151 1.00 25.98 340 SER A N 1
ATOM 2764 C CA . SER A 1 340 ? 46.840 1.610 4.880 1.00 25.98 340 SER A CA 1
ATOM 2765 C C . SER A 1 340 ? 46.188 1.047 3.604 1.00 25.98 340 SER A C 1
ATOM 2767 O O . SER A 1 340 ? 46.030 -0.153 3.471 1.00 25.98 340 SER A O 1
ATOM 2769 N N . GLY A 1 341 ? 45.735 1.815 2.608 1.00 21.81 341 GLY A N 1
ATOM 2770 C CA . GLY A 1 341 ? 46.092 3.176 2.208 1.00 21.81 341 GLY A CA 1
ATOM 2771 C C . GLY A 1 341 ? 47.180 3.157 1.125 1.00 21.81 341 GLY A C 1
ATOM 2772 O O . GLY A 1 341 ? 48.317 2.850 1.447 1.00 21.81 341 GLY A O 1
ATOM 2773 N N . LEU A 1 342 ? 46.802 3.577 -0.096 1.00 22.53 342 LEU A N 1
ATOM 2774 C CA . LEU A 1 342 ? 47.617 3.957 -1.275 1.00 22.53 342 LEU A CA 1
ATOM 2775 C C . LEU A 1 342 ? 48.017 2.876 -2.312 1.00 22.53 342 LEU A C 1
ATOM 2777 O O . LEU A 1 342 ? 48.925 2.085 -2.114 1.00 22.53 342 LEU A O 1
ATOM 2781 N N . SER A 1 343 ? 47.338 2.958 -3.468 1.00 22.17 343 SER A N 1
ATOM 2782 C CA . SER A 1 343 ? 47.872 3.217 -4.825 1.00 22.17 343 SER A CA 1
ATOM 2783 C C . SER A 1 343 ? 49.186 2.560 -5.279 1.00 22.17 343 SER A C 1
ATOM 2785 O O . SER A 1 343 ? 50.238 2.900 -4.753 1.00 22.17 343 SER A O 1
ATOM 2787 N N . LEU A 1 344 ? 49.140 1.843 -6.416 1.00 22.48 344 LEU A N 1
ATOM 2788 C CA . LEU A 1 344 ? 50.119 1.955 -7.515 1.00 22.48 344 LEU A CA 1
ATOM 2789 C C . LEU A 1 344 ? 49.569 1.378 -8.841 1.00 22.48 344 LEU A C 1
ATOM 2791 O O . LEU A 1 344 ? 48.768 0.448 -8.857 1.00 22.48 344 LEU A O 1
ATOM 2795 N N . LEU A 1 345 ? 49.983 2.027 -9.931 1.00 22.36 345 LEU A N 1
ATOM 2796 C CA . LEU A 1 345 ? 49.640 1.847 -11.348 1.00 22.36 345 LEU A CA 1
ATOM 2797 C C . LEU A 1 345 ? 50.572 0.846 -12.060 1.00 22.36 345 LEU A C 1
ATOM 2799 O O . LEU A 1 345 ? 51.740 0.792 -11.695 1.00 22.36 345 LEU A O 1
ATOM 2803 N N . ALA A 1 346 ? 50.060 0.267 -13.166 1.00 21.53 346 ALA A N 1
ATOM 2804 C CA . ALA A 1 346 ? 50.761 -0.282 -14.355 1.00 21.53 346 ALA A CA 1
ATOM 2805 C C . ALA A 1 346 ? 51.712 -1.487 -14.109 1.00 21.53 346 ALA A C 1
ATOM 2807 O O . ALA A 1 346 ? 52.283 -1.614 -13.040 1.00 21.53 346 ALA A O 1
ATOM 2808 N N . SER A 1 347 ? 51.947 -2.458 -14.997 1.00 23.66 347 SER A N 1
ATOM 2809 C CA . SER A 1 347 ? 51.797 -2.618 -16.455 1.00 23.66 347 SER A CA 1
ATOM 2810 C C . SER A 1 347 ? 52.037 -4.104 -16.817 1.00 23.66 347 SER A C 1
ATOM 2812 O O . SER A 1 347 ? 52.718 -4.800 -16.070 1.00 23.66 347 SER A O 1
ATOM 2814 N N . ASP A 1 348 ? 51.479 -4.530 -17.956 1.00 23.30 348 ASP A N 1
ATOM 2815 C CA . ASP A 1 348 ? 51.938 -5.527 -18.949 1.00 23.30 348 ASP A CA 1
ATOM 2816 C C . ASP A 1 348 ? 52.747 -6.772 -18.529 1.00 23.30 348 ASP A C 1
ATOM 2818 O O . ASP A 1 348 ? 53.877 -6.630 -18.087 1.00 23.30 348 ASP A O 1
ATOM 2822 N N . VAL A 1 349 ? 52.247 -7.977 -18.866 1.00 24.80 349 VAL A N 1
ATOM 2823 C CA . VAL A 1 349 ? 52.923 -8.996 -19.718 1.00 24.80 349 VAL A CA 1
ATOM 2824 C C . VAL A 1 349 ? 51.851 -9.899 -20.356 1.00 24.80 349 VAL A C 1
ATOM 2826 O O . VAL A 1 349 ? 50.824 -10.210 -19.757 1.00 24.80 349 VAL A O 1
ATOM 2829 N N . SER A 1 350 ? 52.095 -10.272 -21.608 1.00 22.62 350 SER A N 1
ATOM 2830 C CA . SER A 1 350 ? 51.216 -10.934 -22.563 1.00 22.62 350 SER A CA 1
ATOM 2831 C C . SER A 1 350 ? 51.481 -12.444 -22.753 1.00 22.62 350 SER A C 1
ATOM 2833 O O . SER A 1 350 ? 52.529 -12.955 -22.382 1.00 22.62 350 SER A O 1
ATOM 2835 N N . PHE A 1 351 ? 50.511 -13.083 -23.428 1.00 23.91 351 PHE A N 1
ATOM 2836 C CA . PHE A 1 351 ? 50.544 -14.284 -24.289 1.00 23.91 351 PHE A CA 1
ATOM 2837 C C . PHE A 1 351 ? 50.968 -15.673 -23.766 1.00 23.91 351 PHE A C 1
ATOM 2839 O O . PHE A 1 351 ? 52.086 -15.910 -23.327 1.00 23.91 351 PHE A O 1
ATOM 2846 N N . GLY A 1 352 ? 50.071 -16.636 -24.026 1.00 23.62 352 GLY A N 1
ATOM 2847 C CA . GLY A 1 352 ? 50.331 -18.074 -24.101 1.00 23.62 352 GLY A CA 1
ATOM 2848 C C . GLY A 1 352 ? 49.076 -18.824 -24.566 1.00 23.62 352 GLY A C 1
ATOM 2849 O O . GLY A 1 352 ? 48.178 -19.071 -23.770 1.00 23.62 352 GLY A O 1
ATOM 2850 N N . GLU A 1 353 ? 48.994 -19.116 -25.866 1.00 24.45 353 GLU A N 1
ATOM 2851 C CA . GLU A 1 353 ? 47.951 -19.930 -26.507 1.00 24.45 353 GLU A CA 1
ATOM 2852 C C . GLU A 1 353 ? 48.206 -21.454 -26.369 1.00 24.45 353 GLU A C 1
ATOM 2854 O O . GLU A 1 353 ? 49.322 -21.891 -26.097 1.00 24.45 353 GLU A O 1
ATOM 2859 N N . ILE A 1 354 ? 47.170 -22.213 -26.766 1.00 24.11 354 ILE A N 1
ATOM 2860 C CA . ILE A 1 354 ? 47.135 -23.573 -27.356 1.00 24.11 354 ILE A CA 1
ATOM 2861 C C . ILE A 1 354 ? 46.882 -24.771 -26.417 1.00 24.11 354 ILE A C 1
ATOM 2863 O O . ILE A 1 354 ? 47.732 -25.166 -25.628 1.00 24.11 354 ILE A O 1
ATOM 2867 N N . SER A 1 355 ? 45.722 -25.417 -26.638 1.00 23.75 355 SER A N 1
ATOM 2868 C CA . SER A 1 355 ? 45.536 -26.849 -26.995 1.00 23.75 355 SER A CA 1
ATOM 2869 C C . SER A 1 355 ? 44.220 -27.378 -26.399 1.00 23.75 355 SER A C 1
ATOM 2871 O O . SER A 1 355 ? 44.098 -27.501 -25.187 1.00 23.75 355 SER A O 1
ATOM 2873 N N . THR A 1 356 ? 43.140 -27.510 -27.179 1.00 25.45 356 THR A N 1
ATOM 2874 C CA . THR A 1 356 ? 42.625 -28.788 -27.736 1.00 25.45 356 THR A CA 1
ATOM 2875 C C . THR A 1 356 ? 42.807 -30.007 -26.829 1.00 25.45 356 THR A C 1
ATOM 2877 O O . THR A 1 356 ? 43.941 -30.439 -26.657 1.00 25.45 356 THR A O 1
ATOM 2880 N N . ASP A 1 357 ? 41.708 -30.603 -26.345 1.00 23.48 357 ASP A N 1
ATOM 2881 C CA . ASP A 1 357 ? 41.312 -31.945 -26.798 1.00 23.48 357 ASP A CA 1
ATOM 2882 C C . ASP A 1 357 ? 39.870 -32.328 -26.403 1.00 23.48 357 ASP A C 1
ATOM 2884 O O . ASP A 1 357 ? 39.215 -31.694 -25.576 1.00 23.48 357 ASP A O 1
ATOM 2888 N N . CYS A 1 358 ? 39.392 -33.346 -27.103 1.00 23.88 358 CYS A N 1
ATOM 2889 C CA . CYS A 1 358 ? 38.027 -33.753 -27.379 1.00 23.88 358 CYS A CA 1
ATOM 2890 C C . CYS A 1 358 ? 37.427 -34.679 -26.307 1.00 23.88 358 CYS A C 1
ATOM 2892 O O . CYS A 1 358 ? 38.140 -35.305 -25.530 1.00 23.88 358 CYS A O 1
ATOM 2894 N N . GLY A 1 359 ? 36.100 -34.847 -26.324 1.00 25.06 359 GLY A N 1
ATOM 2895 C CA . GLY A 1 359 ? 35.422 -35.809 -25.451 1.00 25.06 359 GLY A CA 1
ATOM 2896 C C . GLY A 1 359 ? 33.924 -35.913 -25.702 1.00 25.06 359 GLY A C 1
ATOM 2897 O O . GLY A 1 359 ? 33.122 -35.429 -24.914 1.00 25.06 359 GLY A O 1
ATOM 2898 N N . VAL A 1 360 ? 33.571 -36.517 -26.833 1.00 25.98 360 VAL A N 1
ATOM 2899 C CA . VAL A 1 360 ? 32.238 -37.038 -27.163 1.00 25.98 360 VAL A CA 1
ATOM 2900 C C . VAL A 1 360 ? 31.914 -38.205 -26.224 1.00 25.98 360 VAL A C 1
ATOM 2902 O O . VAL A 1 360 ? 32.752 -39.087 -26.090 1.00 25.98 360 VAL A O 1
ATOM 2905 N N . ASP A 1 361 ? 30.714 -38.251 -25.631 1.00 25.81 361 ASP A N 1
ATOM 2906 C CA . ASP A 1 361 ? 29.902 -39.471 -25.723 1.00 25.81 361 ASP A CA 1
ATOM 2907 C C . ASP A 1 361 ? 28.419 -39.284 -25.374 1.00 25.81 361 ASP A C 1
ATOM 2909 O O . ASP A 1 361 ? 28.009 -38.743 -24.348 1.00 25.81 361 ASP A O 1
ATOM 2913 N N . SER A 1 362 ? 27.629 -39.775 -26.319 1.00 26.36 362 SER A N 1
ATOM 2914 C CA . SER A 1 362 ? 26.195 -40.019 -26.336 1.00 26.36 362 SER A CA 1
ATOM 2915 C C . SER A 1 362 ? 25.792 -41.242 -25.504 1.00 26.36 362 SER A C 1
ATOM 2917 O O . SER A 1 362 ? 26.546 -42.215 -25.490 1.00 26.36 362 SER A O 1
ATOM 2919 N N . ARG A 1 363 ? 24.556 -41.268 -24.971 1.00 26.55 363 ARG A N 1
ATOM 2920 C CA . ARG A 1 363 ? 23.605 -42.403 -25.108 1.00 26.55 363 ARG A CA 1
ATOM 2921 C C . ARG A 1 363 ? 22.249 -42.152 -24.428 1.00 26.55 363 ARG A C 1
ATOM 2923 O O . ARG A 1 363 ? 22.125 -42.154 -23.211 1.00 26.55 363 ARG A O 1
ATOM 2930 N N . ASP A 1 364 ? 21.268 -41.908 -25.289 1.00 25.06 364 ASP A N 1
ATOM 2931 C CA . ASP A 1 364 ? 19.941 -42.525 -25.434 1.00 25.06 364 ASP A CA 1
ATOM 2932 C C . ASP A 1 364 ? 19.235 -43.328 -24.318 1.00 25.06 364 ASP A C 1
ATOM 2934 O O . ASP A 1 364 ? 19.749 -44.319 -23.805 1.00 25.06 364 ASP A O 1
ATOM 2938 N N . SER A 1 365 ? 17.915 -43.051 -24.270 1.00 25.20 365 SER A N 1
ATOM 2939 C CA . SER A 1 365 ? 16.763 -43.982 -24.147 1.00 25.20 365 SER A CA 1
ATOM 2940 C C . SER A 1 365 ? 16.492 -44.607 -22.762 1.00 25.20 365 SER A C 1
ATOM 2942 O O . SER A 1 365 ? 17.408 -44.892 -22.015 1.00 25.20 365 SER A O 1
ATOM 2944 N N . SER A 1 366 ? 15.272 -44.920 -22.312 1.00 24.36 366 SER A N 1
ATOM 2945 C CA . SER A 1 366 ? 13.902 -44.860 -22.843 1.00 24.36 366 SER A CA 1
ATOM 2946 C C . SER A 1 366 ? 12.908 -45.206 -21.710 1.00 24.36 366 SER A C 1
ATOM 2948 O O . SER A 1 366 ? 13.270 -45.887 -20.760 1.00 24.36 366 SER A O 1
ATOM 2950 N N . PHE A 1 367 ? 11.662 -44.739 -21.865 1.00 23.83 367 PHE A N 1
ATOM 2951 C CA . PHE A 1 367 ? 10.375 -45.364 -21.498 1.00 23.83 367 PHE A CA 1
ATOM 2952 C C . PHE A 1 367 ? 10.208 -46.170 -20.189 1.00 23.83 367 PHE A C 1
ATOM 2954 O O . PHE A 1 367 ? 10.708 -47.280 -20.057 1.00 23.83 367 PHE A O 1
ATOM 2961 N N . ALA A 1 368 ? 9.246 -45.735 -19.362 1.00 25.05 368 ALA A N 1
ATOM 2962 C CA . ALA A 1 368 ? 8.267 -46.640 -18.748 1.00 25.05 368 ALA A CA 1
ATOM 2963 C C . ALA A 1 368 ? 6.944 -45.902 -18.457 1.00 25.05 368 ALA A C 1
ATOM 2965 O O . ALA A 1 368 ? 6.879 -45.009 -17.616 1.00 25.05 368 ALA A O 1
ATOM 2966 N N . ASN A 1 369 ? 5.895 -46.295 -19.185 1.00 25.06 369 ASN A N 1
ATOM 2967 C CA . ASN A 1 369 ? 4.498 -45.960 -18.919 1.00 25.06 369 ASN A CA 1
ATOM 2968 C C . ASN A 1 369 ? 4.017 -46.726 -17.679 1.00 25.06 369 ASN A C 1
ATOM 2970 O O . ASN A 1 369 ? 4.130 -47.949 -17.640 1.00 25.06 369 ASN A O 1
ATOM 2974 N N . GLY A 1 370 ? 3.421 -46.023 -16.718 1.00 23.84 370 GLY A N 1
ATOM 2975 C CA . GLY A 1 370 ? 2.682 -46.614 -15.603 1.00 23.84 370 GLY A CA 1
ATOM 2976 C C . GLY A 1 370 ? 1.266 -46.056 -15.575 1.00 23.84 370 GLY A C 1
ATOM 2977 O O . GLY A 1 370 ? 1.048 -44.951 -15.089 1.00 23.84 370 GLY A O 1
ATOM 2978 N N . ALA A 1 371 ? 0.323 -46.809 -16.141 1.00 22.05 371 ALA A N 1
ATOM 2979 C CA . ALA A 1 371 ? -1.107 -46.566 -16.011 1.00 22.05 371 ALA A CA 1
ATOM 2980 C C . ALA A 1 371 ? -1.545 -46.847 -14.566 1.00 22.05 371 ALA A C 1
ATOM 2982 O O . ALA A 1 371 ? -1.159 -47.868 -13.997 1.00 22.05 371 ALA A O 1
ATOM 2983 N N . LEU A 1 372 ? -2.349 -45.954 -13.987 1.00 22.42 372 LEU A N 1
ATOM 2984 C CA . LEU A 1 372 ? -2.979 -46.152 -12.686 1.00 22.42 372 LEU A CA 1
ATOM 2985 C C . LEU A 1 372 ? -4.495 -46.018 -12.824 1.00 22.42 372 LEU A C 1
ATOM 2987 O O . LEU A 1 372 ? -5.023 -45.042 -13.354 1.00 22.42 372 LEU A O 1
ATOM 2991 N N . ASP A 1 373 ? -5.123 -47.096 -12.381 1.00 20.95 373 ASP A N 1
ATOM 2992 C CA . ASP A 1 373 ? -6.524 -47.477 -12.412 1.00 20.95 373 ASP A CA 1
ATOM 2993 C C . ASP A 1 373 ? -7.377 -46.528 -11.549 1.00 20.95 373 ASP A C 1
ATOM 2995 O O . ASP A 1 373 ? -7.038 -46.262 -10.394 1.00 20.95 373 ASP A O 1
ATOM 2999 N N . VAL A 1 374 ? -8.480 -46.005 -12.096 1.00 24.45 374 VAL A N 1
ATOM 3000 C CA . VAL A 1 374 ? -9.455 -45.189 -11.352 1.00 24.45 374 VAL A CA 1
ATOM 3001 C C . VAL A 1 374 ? -10.801 -45.901 -11.390 1.00 24.45 374 VAL A C 1
ATOM 3003 O O . VAL A 1 374 ? -11.478 -45.956 -12.416 1.00 24.45 374 VAL A O 1
ATOM 3006 N N . SER A 1 375 ? -11.190 -46.427 -10.233 1.00 23.31 375 SER A N 1
ATOM 3007 C CA . SER A 1 375 ? -12.484 -47.048 -9.971 1.00 23.31 375 SER A CA 1
ATOM 3008 C C . SER A 1 375 ? -13.641 -46.052 -10.134 1.00 23.31 375 SER A C 1
ATOM 3010 O O . SER A 1 375 ? -13.661 -45.002 -9.489 1.00 23.31 375 SER A O 1
ATOM 3012 N N . LEU A 1 376 ? -14.631 -46.418 -10.955 1.00 27.09 376 LEU A N 1
ATOM 3013 C CA . LEU A 1 376 ? -15.916 -45.729 -11.098 1.00 27.09 376 LEU A CA 1
ATOM 3014 C C . LEU A 1 376 ? -16.748 -45.803 -9.806 1.00 27.09 376 LEU A C 1
ATOM 3016 O O . LEU A 1 376 ? -16.998 -46.887 -9.284 1.00 27.09 376 LEU A O 1
ATOM 3020 N N . GLY A 1 377 ? -17.287 -44.660 -9.375 1.00 23.39 377 GLY A N 1
ATOM 3021 C CA . GLY A 1 377 ? -18.330 -44.587 -8.355 1.00 23.39 377 GLY A CA 1
ATOM 3022 C C . GLY A 1 377 ? -19.177 -43.318 -8.488 1.00 23.39 377 GLY A C 1
ATOM 3023 O O . GLY A 1 377 ? -18.665 -42.217 -8.331 1.00 23.39 377 GLY A O 1
ATOM 3024 N N . ASN A 1 378 ? -20.478 -43.517 -8.730 1.00 26.25 378 ASN A N 1
ATOM 3025 C CA . ASN A 1 378 ? -21.600 -42.563 -8.738 1.00 26.25 378 ASN A CA 1
ATOM 3026 C C . ASN A 1 378 ? -21.692 -41.578 -9.922 1.00 26.25 378 ASN A C 1
ATOM 3028 O O . ASN A 1 378 ? -21.254 -40.432 -9.864 1.00 26.25 378 ASN A O 1
ATOM 3032 N N . GLN A 1 379 ? -22.379 -42.030 -10.981 1.00 24.30 379 GLN A N 1
ATOM 3033 C CA . GLN A 1 379 ? -22.927 -41.171 -12.033 1.00 24.30 379 GLN A CA 1
ATOM 3034 C C . GLN A 1 379 ? -23.975 -40.212 -11.452 1.00 24.30 379 GLN A C 1
ATOM 3036 O O . GLN A 1 379 ? -25.020 -40.633 -10.960 1.00 24.30 379 GLN A O 1
ATOM 3041 N N . VAL A 1 380 ? -23.711 -38.913 -11.572 1.00 30.09 380 VAL A N 1
ATOM 3042 C CA . VAL A 1 380 ? -24.732 -37.867 -11.498 1.00 30.09 380 VAL A CA 1
ATOM 3043 C C . VAL A 1 380 ? -25.481 -37.879 -12.832 1.00 30.09 380 VAL A C 1
ATOM 3045 O O . VAL A 1 380 ? -24.871 -37.673 -13.882 1.00 30.09 380 VAL A O 1
ATOM 3048 N N . CYS A 1 381 ? -26.792 -38.129 -12.817 1.00 25.42 381 CYS A N 1
ATOM 3049 C CA . CYS A 1 381 ? -27.637 -37.974 -14.003 1.00 25.42 381 CYS A CA 1
ATOM 3050 C C . CYS A 1 381 ? -27.734 -36.487 -14.374 1.00 25.42 381 CYS A C 1
ATOM 3052 O O . CYS A 1 381 ? -28.592 -35.762 -13.874 1.00 25.42 381 CYS A O 1
ATOM 3054 N N . VAL A 1 382 ? -26.853 -36.027 -15.260 1.00 33.66 382 VAL A N 1
ATOM 3055 C CA . VAL A 1 382 ? -26.967 -34.716 -15.905 1.00 33.66 382 VAL A CA 1
ATOM 3056 C C . VAL A 1 382 ? -27.756 -34.900 -17.202 1.00 33.66 382 VAL A C 1
ATOM 3058 O O . VAL A 1 382 ? -27.345 -35.655 -18.079 1.00 33.66 382 VAL A O 1
ATOM 3061 N N . LEU A 1 383 ? -28.901 -34.222 -17.321 1.00 34.75 383 LEU A N 1
ATOM 3062 C CA . LEU A 1 383 ? -29.662 -34.111 -18.571 1.00 34.75 383 LEU A CA 1
ATOM 3063 C C . LEU A 1 383 ? -28.745 -33.543 -19.672 1.00 34.75 383 LEU A C 1
ATOM 3065 O O . LEU A 1 383 ? -28.372 -32.370 -19.630 1.00 34.75 383 LEU A O 1
ATOM 3069 N N . ALA A 1 384 ? -28.374 -34.391 -20.633 1.00 36.62 384 ALA A N 1
ATOM 3070 C CA . ALA A 1 384 ? -27.319 -34.144 -21.619 1.00 36.62 384 ALA A CA 1
ATOM 3071 C C . ALA A 1 384 ? -27.611 -33.009 -22.625 1.00 36.62 384 ALA A C 1
ATOM 3073 O O . ALA A 1 384 ? -26.690 -32.529 -23.275 1.00 36.62 384 ALA A O 1
ATOM 3074 N N . ASP A 1 385 ? -28.852 -32.529 -22.722 1.00 40.28 385 ASP A N 1
ATOM 3075 C CA . ASP A 1 385 ? -29.256 -31.580 -23.773 1.00 40.28 385 ASP A CA 1
ATOM 3076 C C . ASP A 1 385 ? -29.014 -30.092 -23.452 1.00 40.28 385 ASP A C 1
ATOM 3078 O O . ASP A 1 385 ? -29.217 -29.242 -24.314 1.00 40.28 385 ASP A O 1
ATOM 3082 N N . ARG A 1 386 ? -28.580 -29.725 -22.233 1.00 46.69 386 ARG A N 1
ATOM 3083 C CA . ARG A 1 386 ? -28.381 -28.303 -21.844 1.00 46.69 386 ARG A CA 1
ATOM 3084 C C . ARG A 1 386 ? -26.936 -27.895 -21.544 1.00 46.69 386 ARG A C 1
ATOM 3086 O O . ARG A 1 386 ? -26.690 -26.735 -21.221 1.00 46.69 386 ARG A O 1
ATOM 3093 N N . THR A 1 387 ? -25.972 -28.809 -21.626 1.00 52.38 387 THR A N 1
ATOM 3094 C CA . THR A 1 387 ? -24.579 -28.547 -21.216 1.00 52.38 387 THR A CA 1
ATOM 3095 C C . THR A 1 387 ? -23.696 -27.960 -22.315 1.00 52.38 387 THR A C 1
ATOM 3097 O O . THR A 1 387 ? -22.681 -27.355 -21.984 1.00 52.38 387 THR A O 1
ATOM 3100 N N . GLN A 1 388 ? -24.078 -28.060 -23.594 1.00 53.38 388 GLN A N 1
ATOM 3101 C CA . GLN A 1 388 ? -23.242 -27.572 -24.704 1.00 53.38 388 GLN A CA 1
ATOM 3102 C C . GLN A 1 388 ? -23.125 -26.037 -24.779 1.00 53.38 388 GLN A C 1
ATOM 3104 O O . GLN A 1 388 ? -22.164 -25.538 -25.353 1.00 53.38 388 GLN A O 1
ATOM 3109 N N . GLU A 1 389 ? -24.041 -25.283 -24.157 1.00 63.53 389 GLU A N 1
ATOM 3110 C CA . GLU A 1 389 ? -23.992 -23.808 -24.119 1.00 63.53 389 GLU A CA 1
ATOM 3111 C C . GLU A 1 389 ? -23.556 -23.227 -22.762 1.00 63.53 389 GLU A C 1
ATOM 3113 O O . GLU A 1 389 ? -23.428 -22.006 -22.609 1.00 63.53 389 GLU A O 1
ATOM 3118 N N . ALA A 1 390 ? -23.332 -24.068 -21.749 1.00 70.19 390 ALA A N 1
ATOM 3119 C CA . ALA A 1 390 ? -22.838 -23.613 -20.454 1.00 70.19 390 ALA A CA 1
ATOM 3120 C C . ALA A 1 390 ? -21.347 -23.267 -20.563 1.00 70.19 390 ALA A C 1
ATOM 3122 O O . ALA A 1 390 ? -20.603 -23.974 -21.224 1.00 70.19 390 ALA A O 1
ATOM 3123 N N . GLY A 1 391 ? -20.892 -22.197 -19.911 1.00 75.12 391 GLY A N 1
ATOM 3124 C CA . GLY A 1 391 ? -19.462 -21.912 -19.738 1.00 75.12 391 GLY A CA 1
ATOM 3125 C C . GLY A 1 391 ? -18.942 -22.349 -18.365 1.00 75.12 391 GLY A C 1
ATOM 3126 O O . GLY A 1 391 ? -17.812 -22.824 -18.242 1.00 75.12 391 GLY A O 1
ATOM 3127 N N . ILE A 1 392 ? -19.785 -22.240 -17.331 1.00 82.25 392 ILE A N 1
ATOM 3128 C CA . ILE A 1 392 ? -19.484 -22.668 -15.957 1.00 82.25 392 ILE A CA 1
ATOM 3129 C C . ILE A 1 392 ? -20.669 -23.441 -15.393 1.00 82.25 392 ILE A C 1
ATOM 3131 O O . ILE A 1 392 ? -21.820 -23.033 -15.555 1.00 82.25 392 ILE A O 1
ATOM 3135 N N . ILE A 1 393 ? -20.373 -24.525 -14.685 1.00 84.94 393 ILE A N 1
ATOM 3136 C CA . ILE A 1 393 ? -21.342 -25.326 -13.945 1.00 84.94 393 ILE A CA 1
ATOM 3137 C C . ILE A 1 393 ? -20.983 -25.241 -12.464 1.00 84.94 393 ILE A C 1
ATOM 3139 O O . ILE A 1 393 ? -19.853 -25.524 -12.063 1.00 84.94 393 ILE A O 1
ATOM 3143 N N . VAL A 1 394 ? -21.947 -24.832 -11.648 1.00 84.50 394 VAL A N 1
ATOM 3144 C CA . VAL A 1 394 ? -21.834 -24.813 -10.191 1.00 84.50 394 VAL A CA 1
ATOM 3145 C C . VAL A 1 394 ? -22.793 -25.848 -9.639 1.00 84.50 394 VAL A C 1
ATOM 3147 O O . VAL A 1 394 ? -24.003 -25.690 -9.771 1.00 84.50 394 VAL A O 1
ATOM 3150 N N . SER A 1 395 ? -22.264 -26.896 -9.021 1.00 85.12 395 SER A N 1
ATOM 3151 C CA . SER A 1 395 ? -23.051 -27.932 -8.362 1.00 85.12 395 SER A CA 1
ATOM 3152 C C . SER A 1 395 ? -22.871 -27.852 -6.851 1.00 85.12 395 SER A C 1
ATOM 3154 O O . SER A 1 395 ? -21.762 -27.668 -6.347 1.00 85.12 395 SER A O 1
ATOM 3156 N N . GLN A 1 396 ? -23.958 -28.027 -6.120 1.00 86.75 396 GLN A N 1
ATOM 3157 C CA . GLN A 1 396 ? -23.972 -28.108 -4.671 1.00 86.75 396 GLN A CA 1
ATOM 3158 C C . GLN A 1 396 ? -24.565 -29.450 -4.269 1.00 86.75 396 GLN A C 1
ATOM 3160 O O . GLN A 1 396 ? -25.637 -29.801 -4.748 1.00 86.75 396 GLN A O 1
ATOM 3165 N N . LYS A 1 397 ? -23.888 -30.151 -3.362 1.00 86.62 397 LYS A N 1
ATOM 3166 C CA . LYS A 1 397 ? -24.412 -31.316 -2.654 1.00 86.62 397 LYS A CA 1
ATOM 3167 C C . LYS A 1 397 ? -24.594 -30.970 -1.185 1.00 86.62 397 LYS A C 1
ATOM 3169 O O . LYS A 1 397 ? -23.667 -30.451 -0.554 1.00 86.62 397 LYS A O 1
ATOM 3174 N N . LEU A 1 398 ? -25.771 -31.247 -0.643 1.00 83.25 398 LEU A N 1
ATOM 3175 C CA . LEU A 1 398 ? -26.122 -30.963 0.745 1.00 83.25 398 LEU A CA 1
ATOM 3176 C C . LEU A 1 398 ? -26.311 -32.250 1.547 1.00 83.25 398 LEU A C 1
ATOM 3178 O O . LEU A 1 398 ? -26.992 -33.175 1.117 1.00 83.25 398 LEU A O 1
ATOM 3182 N N . GLU A 1 399 ? -25.750 -32.272 2.752 1.00 81.69 399 GLU A N 1
ATOM 3183 C CA . GLU A 1 399 ? -25.888 -33.363 3.713 1.00 81.69 399 GLU A CA 1
ATOM 3184 C C . GLU A 1 399 ? -26.308 -32.791 5.075 1.00 81.69 399 GLU A C 1
ATOM 3186 O O . GLU A 1 399 ? -25.638 -31.927 5.650 1.00 81.69 399 GLU A O 1
ATOM 3191 N N . LEU A 1 400 ? -27.448 -33.257 5.589 1.00 80.00 400 LEU A N 1
ATOM 3192 C CA . LEU A 1 400 ? -27.918 -32.949 6.940 1.00 80.00 400 LEU A CA 1
ATOM 3193 C C . LEU A 1 400 ? -27.211 -33.851 7.949 1.00 80.00 400 LEU A C 1
ATOM 3195 O O . LEU A 1 400 ? -27.194 -35.070 7.788 1.00 80.00 400 LEU A O 1
ATOM 3199 N N . LEU A 1 401 ? -26.672 -33.259 9.013 1.00 75.25 401 LEU A N 1
ATOM 3200 C CA . LEU A 1 401 ? -26.092 -34.017 10.116 1.00 75.25 401 LEU A CA 1
ATOM 3201 C C . LEU A 1 401 ? -27.163 -34.240 11.195 1.00 75.25 401 LEU A C 1
ATOM 3203 O O . LEU A 1 401 ? -27.503 -33.325 11.942 1.00 75.25 401 LEU A O 1
ATOM 3207 N N . GLY A 1 402 ? -27.689 -35.468 11.262 1.00 69.69 402 GLY A N 1
ATOM 3208 C CA . GLY A 1 402 ? -28.628 -35.931 12.294 1.00 69.69 402 GLY A CA 1
ATOM 3209 C C . GLY A 1 402 ? -30.085 -36.078 11.831 1.00 69.69 402 GLY A C 1
ATOM 3210 O O . GLY A 1 402 ? -30.605 -35.273 11.058 1.00 69.69 402 GLY A O 1
ATOM 3211 N N . GLU A 1 403 ? -30.763 -37.115 12.332 1.00 58.12 403 GLU A N 1
ATOM 3212 C CA . GLU A 1 403 ? -32.182 -37.388 12.072 1.00 58.12 403 GLU A CA 1
ATOM 3213 C C . GLU A 1 403 ? -33.075 -36.483 12.934 1.00 58.12 403 GLU A C 1
ATOM 3215 O O . GLU A 1 403 ? -33.450 -36.827 14.050 1.00 58.12 403 GLU A O 1
ATOM 3220 N N . ASN A 1 404 ? -33.439 -35.307 12.423 1.00 58.94 404 ASN A N 1
ATOM 3221 C CA . ASN A 1 404 ? -34.470 -34.471 13.047 1.00 58.94 404 ASN A CA 1
ATOM 3222 C C . ASN A 1 404 ? -35.799 -34.630 12.302 1.00 58.94 404 ASN A C 1
ATOM 3224 O O . ASN A 1 404 ? -36.156 -33.820 11.440 1.00 58.94 404 ASN A O 1
ATOM 3228 N N . VAL A 1 405 ? -36.531 -35.693 12.639 1.00 52.78 405 VAL A N 1
ATOM 3229 C CA . VAL A 1 405 ? -37.892 -35.947 12.148 1.00 52.78 405 VAL A CA 1
ATOM 3230 C C . VAL A 1 405 ? -38.831 -34.858 12.691 1.00 52.78 405 VAL A C 1
ATOM 3232 O O . VAL A 1 405 ? -39.007 -34.733 13.899 1.00 52.78 405 VAL A O 1
ATOM 3235 N N . GLY A 1 406 ? -39.421 -34.049 11.802 1.00 61.06 406 GLY A N 1
ATOM 3236 C CA . GLY A 1 406 ? -40.448 -33.046 12.142 1.00 61.06 406 GLY A CA 1
ATOM 3237 C C . GLY A 1 406 ? -40.012 -31.574 12.127 1.00 61.06 406 GLY A C 1
ATOM 3238 O O . GLY A 1 406 ? -40.801 -30.701 12.482 1.00 61.06 406 GLY A O 1
ATOM 3239 N N . ALA A 1 407 ? -38.782 -31.259 11.717 1.00 63.75 407 ALA A N 1
ATOM 3240 C CA . ALA A 1 407 ? -38.304 -29.879 11.706 1.00 63.75 407 ALA A CA 1
ATOM 3241 C C . ALA A 1 407 ? -38.688 -29.110 10.425 1.00 63.75 407 ALA A C 1
ATOM 3243 O O . ALA A 1 407 ? -38.713 -29.671 9.333 1.00 63.75 407 ALA A O 1
ATOM 3244 N N . ALA A 1 408 ? -38.900 -27.798 10.562 1.00 72.06 408 ALA A N 1
ATOM 3245 C CA . ALA A 1 408 ? -39.260 -26.896 9.469 1.00 72.06 408 ALA A CA 1
ATOM 3246 C C . ALA A 1 408 ? -38.312 -27.000 8.252 1.00 72.06 408 ALA A C 1
ATOM 3248 O O . ALA A 1 408 ? -37.091 -27.133 8.438 1.00 72.06 408 ALA A O 1
ATOM 3249 N N . PRO A 1 409 ? -38.839 -26.926 7.015 1.00 80.19 409 PRO A N 1
ATOM 3250 C CA . PRO A 1 409 ? -38.022 -27.004 5.813 1.00 80.19 409 PRO A CA 1
ATOM 3251 C C . PRO A 1 409 ? -37.019 -25.844 5.741 1.00 80.19 409 PRO A C 1
ATOM 3253 O O . PRO A 1 409 ? -37.365 -24.693 6.001 1.00 80.19 409 PRO A O 1
ATOM 3256 N N . ILE A 1 410 ? -35.766 -26.149 5.383 1.00 81.06 410 ILE A N 1
ATOM 3257 C CA . ILE A 1 410 ? -34.767 -25.130 5.032 1.00 81.06 410 ILE A CA 1
ATOM 3258 C C . ILE A 1 410 ? -34.821 -24.930 3.520 1.00 81.06 410 ILE A C 1
ATOM 3260 O O . ILE A 1 410 ? -34.611 -25.883 2.763 1.00 81.06 410 ILE A O 1
ATOM 3264 N N . GLN A 1 411 ? -35.077 -23.700 3.092 1.00 85.50 411 GLN A N 1
ATOM 3265 C CA . GLN A 1 411 ? -34.866 -23.269 1.721 1.00 85.50 411 GLN A CA 1
ATOM 3266 C C . GLN A 1 411 ? -33.390 -22.913 1.537 1.00 85.50 411 GLN A C 1
ATOM 3268 O O . GLN A 1 411 ? -32.813 -22.162 2.324 1.00 85.50 411 GLN A O 1
ATOM 3273 N N . VAL A 1 412 ? -32.776 -23.482 0.505 1.00 84.00 412 VAL A N 1
ATOM 3274 C CA . VAL A 1 412 ? -31.401 -23.181 0.107 1.00 84.00 412 VAL A CA 1
ATOM 3275 C C . VAL A 1 412 ? -31.434 -22.546 -1.270 1.00 84.00 412 VAL A C 1
ATOM 3277 O O . VAL A 1 412 ? -31.985 -23.134 -2.202 1.00 84.00 412 VAL A O 1
ATOM 3280 N N . THR A 1 413 ? -30.840 -21.364 -1.398 1.00 86.69 413 THR A N 1
ATOM 3281 C CA . THR A 1 413 ? -30.688 -20.656 -2.672 1.00 86.69 413 THR A CA 1
ATOM 3282 C C . THR A 1 413 ? -29.212 -20.575 -3.030 1.00 86.69 413 THR A C 1
ATOM 3284 O O . THR A 1 413 ? -28.408 -20.053 -2.253 1.00 86.69 413 THR A O 1
ATOM 3287 N N . LEU A 1 414 ? -28.868 -21.087 -4.208 1.00 87.56 414 LEU A N 1
ATOM 3288 C CA . LEU A 1 414 ? -27.550 -20.996 -4.819 1.00 87.56 414 LEU A CA 1
ATOM 3289 C C . LEU A 1 414 ? -27.603 -19.941 -5.925 1.00 87.56 414 LEU A C 1
ATOM 3291 O O . LEU A 1 414 ? -28.258 -20.138 -6.948 1.00 87.56 414 LEU A O 1
ATOM 3295 N N . SER A 1 415 ? -26.876 -18.844 -5.739 1.00 88.12 415 SER A N 1
ATOM 3296 C CA . SER A 1 415 ? -26.787 -17.745 -6.701 1.00 88.12 415 SER A CA 1
ATOM 3297 C C . SER A 1 415 ? -25.350 -17.608 -7.198 1.00 88.12 415 SER A C 1
ATOM 3299 O O . SER A 1 415 ? -24.396 -17.642 -6.421 1.00 88.12 415 SER A O 1
ATOM 3301 N N . VAL A 1 416 ? -25.173 -17.402 -8.497 1.00 85.19 416 VAL A N 1
ATOM 3302 C CA . VAL A 1 416 ? -23.882 -17.097 -9.118 1.00 85.19 416 VAL A CA 1
ATOM 3303 C C . VAL A 1 416 ? -23.925 -15.653 -9.591 1.00 85.19 416 VAL A C 1
ATOM 3305 O O . VAL A 1 416 ? -24.749 -15.302 -10.432 1.00 85.19 416 VAL A O 1
ATOM 3308 N N . LEU A 1 417 ? -23.059 -14.806 -9.044 1.00 87.56 417 LEU A N 1
ATOM 3309 C CA . LEU A 1 417 ? -23.009 -13.373 -9.313 1.00 87.56 417 LEU A CA 1
ATOM 3310 C C . LEU A 1 417 ? -21.628 -12.947 -9.815 1.00 87.56 417 LEU A C 1
ATOM 3312 O O . LEU A 1 417 ? -20.629 -13.643 -9.639 1.00 87.56 417 LEU A O 1
ATOM 3316 N N . LEU A 1 418 ? -21.562 -11.757 -10.396 1.00 84.50 418 LEU A N 1
ATOM 3317 C CA . LEU A 1 418 ? -20.317 -11.023 -10.590 1.00 84.50 418 LEU A CA 1
ATOM 3318 C C . LEU A 1 418 ? -19.967 -10.212 -9.337 1.00 84.50 418 LEU A C 1
ATOM 3320 O O . LEU A 1 418 ? -20.821 -9.908 -8.505 1.00 84.50 418 LEU A O 1
ATOM 3324 N N . SER A 1 419 ? -18.706 -9.792 -9.226 1.00 80.44 419 SER A N 1
ATOM 3325 C CA . SER A 1 419 ? -18.222 -8.936 -8.130 1.00 80.44 419 SER A CA 1
ATOM 3326 C C . SER A 1 419 ? -18.956 -7.600 -7.980 1.00 80.44 419 SER A C 1
ATOM 3328 O O . SER A 1 419 ? -18.888 -7.000 -6.912 1.00 80.44 419 SER A O 1
ATOM 3330 N N . ASP A 1 420 ? -19.613 -7.119 -9.037 1.00 80.75 420 ASP A N 1
ATOM 3331 C CA . ASP A 1 420 ? -20.441 -5.905 -9.028 1.00 80.75 420 ASP A CA 1
ATOM 3332 C C . ASP A 1 420 ? -21.898 -6.165 -8.593 1.00 80.75 420 ASP A C 1
ATOM 3334 O O . ASP A 1 420 ? -22.704 -5.241 -8.560 1.00 80.75 420 ASP A O 1
ATOM 3338 N N . GLY A 1 421 ? -22.236 -7.410 -8.239 1.00 82.38 421 GLY A N 1
ATOM 3339 C CA . GLY A 1 421 ? -23.562 -7.816 -7.779 1.00 82.38 421 GLY A CA 1
ATOM 3340 C C . GLY A 1 421 ? -24.522 -8.251 -8.886 1.00 82.38 421 GLY A C 1
ATOM 3341 O O . GLY A 1 421 ? -25.634 -8.671 -8.568 1.00 82.38 421 GLY A O 1
ATOM 3342 N N . ARG A 1 422 ? -24.133 -8.204 -10.169 1.00 86.00 422 ARG A N 1
ATOM 3343 C CA . ARG A 1 422 ? -24.988 -8.703 -11.260 1.00 86.00 422 ARG A CA 1
ATOM 3344 C C . ARG A 1 422 ? -25.179 -10.217 -11.163 1.00 86.00 422 ARG A C 1
ATOM 3346 O O . ARG A 1 422 ? -24.203 -10.961 -11.103 1.00 86.00 422 ARG A O 1
ATOM 3353 N N . LEU A 1 423 ? -26.432 -10.669 -11.191 1.00 87.38 423 LEU A N 1
ATOM 3354 C CA . LEU A 1 423 ? -26.803 -12.082 -11.127 1.00 87.38 423 LEU A CA 1
ATOM 3355 C C . LEU A 1 423 ? -26.604 -12.770 -12.487 1.00 87.38 423 LEU A C 1
ATOM 3357 O O . LEU A 1 423 ? -27.175 -12.352 -13.494 1.00 87.38 423 LEU A O 1
ATOM 3361 N N . LEU A 1 424 ? -25.816 -13.842 -12.512 1.00 85.38 424 LEU A N 1
ATOM 3362 C CA . LEU A 1 424 ? -25.572 -14.659 -13.702 1.00 85.38 424 LEU A CA 1
ATOM 3363 C C . LEU A 1 424 ? -26.537 -15.842 -13.794 1.00 85.38 424 LEU A C 1
ATOM 3365 O O . LEU A 1 424 ? -27.016 -16.138 -14.890 1.00 85.38 424 LEU A O 1
ATOM 3369 N N . GLY A 1 425 ? -26.851 -16.464 -12.656 1.00 86.62 425 GLY A N 1
ATOM 3370 C CA . GLY A 1 425 ? -27.805 -17.564 -12.534 1.00 86.62 425 GLY A CA 1
ATOM 3371 C C . GLY A 1 425 ? -28.164 -17.833 -11.074 1.00 86.62 425 GLY A C 1
ATOM 3372 O O . GLY A 1 425 ? -27.397 -17.493 -10.177 1.00 86.62 425 GLY A O 1
ATOM 3373 N N . GLU A 1 426 ? -29.328 -18.426 -10.838 1.00 90.31 426 GLU A N 1
ATOM 3374 C CA . GLU A 1 426 ? -29.825 -18.757 -9.502 1.00 90.31 426 GLU A CA 1
ATOM 3375 C C . GLU A 1 426 ? -30.686 -20.019 -9.550 1.00 90.31 426 GLU A C 1
ATOM 3377 O O . GLU A 1 426 ? -31.361 -20.276 -10.548 1.00 90.31 426 GLU A O 1
ATOM 3382 N N . THR A 1 427 ? -30.660 -20.799 -8.473 1.00 87.62 427 THR A N 1
ATOM 3383 C CA . THR A 1 427 ? -31.617 -21.876 -8.223 1.00 87.62 427 THR A CA 1
ATOM 3384 C C . THR A 1 427 ? -31.938 -21.965 -6.734 1.00 87.62 427 THR A C 1
ATOM 3386 O O . THR A 1 427 ? -31.125 -21.576 -5.892 1.00 87.62 427 THR A O 1
ATOM 3389 N N . SER A 1 428 ? -33.116 -22.487 -6.404 1.00 86.44 428 SER A N 1
ATOM 3390 C CA . SER A 1 428 ? -33.566 -22.689 -5.027 1.00 86.44 428 SER A CA 1
ATOM 3391 C C . SER A 1 428 ? -34.171 -24.079 -4.872 1.00 86.44 428 SER A C 1
ATOM 3393 O O . SER A 1 428 ? -34.887 -24.550 -5.750 1.00 86.44 428 SER A O 1
ATOM 3395 N N . THR A 1 429 ? -33.923 -24.725 -3.734 1.00 83.50 429 THR A N 1
ATOM 3396 C CA . THR A 1 429 ? -34.526 -26.012 -3.367 1.00 83.50 429 THR A CA 1
ATOM 3397 C C . THR A 1 429 ? -34.880 -26.013 -1.894 1.00 83.50 429 THR A C 1
ATOM 3399 O O . THR A 1 429 ? -34.324 -25.251 -1.100 1.00 83.50 429 THR A O 1
ATOM 3402 N N . THR A 1 430 ? -35.770 -26.913 -1.509 1.00 82.44 430 THR A N 1
ATOM 3403 C CA . THR A 1 430 ? -35.962 -27.260 -0.107 1.00 82.44 430 THR A CA 1
ATOM 3404 C C . THR A 1 430 ? -35.097 -28.470 0.223 1.00 82.44 430 THR A C 1
ATOM 3406 O O . THR A 1 430 ? -35.158 -29.485 -0.471 1.00 82.44 430 THR A O 1
ATOM 3409 N N . LEU A 1 431 ? -34.322 -28.386 1.305 1.00 75.88 431 LEU A N 1
ATOM 3410 C CA . LEU A 1 431 ? -33.312 -29.376 1.702 1.00 75.88 431 LEU A CA 1
ATOM 3411 C C . LEU A 1 431 ? -33.849 -30.820 1.814 1.00 75.88 431 LEU A C 1
ATOM 3413 O O . LEU A 1 431 ? -33.110 -31.768 1.588 1.00 75.88 431 LEU A O 1
ATOM 3417 N N . HIS A 1 432 ? -35.140 -30.995 2.118 1.00 71.19 432 HIS A N 1
ATOM 3418 C CA . HIS A 1 432 ? -35.791 -32.310 2.204 1.00 71.19 432 HIS A CA 1
ATOM 3419 C C . HIS A 1 432 ? -36.241 -32.894 0.851 1.00 71.19 432 HIS A C 1
ATOM 3421 O O . HIS A 1 432 ? -36.580 -34.069 0.791 1.00 71.19 432 HIS A O 1
ATOM 3427 N N . SER A 1 433 ? -36.277 -32.088 -0.215 1.00 60.00 433 SER A N 1
ATOM 3428 C CA . SER A 1 433 ? -36.852 -32.466 -1.519 1.00 60.00 433 SER A CA 1
ATOM 3429 C C . SER A 1 433 ? -35.812 -32.803 -2.589 1.00 60.00 433 SER A C 1
ATOM 3431 O O . SER A 1 433 ? -36.089 -33.611 -3.468 1.00 60.00 433 SER A O 1
ATOM 3433 N N . CYS A 1 434 ? -34.616 -32.211 -2.512 1.00 57.50 434 CYS A N 1
ATOM 3434 C CA . CYS A 1 434 ? -33.506 -32.504 -3.416 1.00 57.50 434 CYS A CA 1
ATOM 3435 C C . CYS A 1 434 ? -32.197 -32.001 -2.778 1.00 57.50 434 CYS A C 1
ATOM 3437 O O . CYS A 1 434 ? -32.062 -30.784 -2.617 1.00 57.50 434 CYS A O 1
ATOM 3439 N N . PRO A 1 435 ? -31.258 -32.881 -2.379 1.00 67.81 435 PRO A N 1
ATOM 3440 C CA . PRO A 1 435 ? -29.997 -32.466 -1.754 1.00 67.81 435 PRO A CA 1
ATOM 3441 C C . PRO A 1 435 ? -29.020 -31.842 -2.757 1.00 67.81 435 PRO A C 1
ATOM 3443 O O . PRO A 1 435 ? -28.138 -31.081 -2.360 1.00 67.81 435 PRO A O 1
ATOM 3446 N N . ASP A 1 436 ? -29.203 -32.137 -4.044 1.00 79.38 436 ASP A N 1
ATOM 3447 C CA . ASP A 1 436 ? -28.302 -31.698 -5.095 1.00 79.38 436 ASP A CA 1
ATOM 3448 C C . ASP A 1 436 ? -28.927 -30.548 -5.889 1.00 79.38 436 ASP A C 1
ATOM 3450 O O . ASP A 1 436 ? -30.059 -30.634 -6.371 1.00 79.38 436 ASP A O 1
ATOM 3454 N N . GLN A 1 437 ? -28.182 -29.455 -6.026 1.00 79.94 437 GLN A N 1
ATOM 3455 C CA . GLN A 1 437 ? -28.525 -28.318 -6.875 1.00 79.94 437 GLN A CA 1
ATOM 3456 C C . GLN A 1 437 ? -27.450 -28.130 -7.934 1.00 79.94 437 GLN A C 1
ATOM 3458 O O . GLN A 1 437 ? -26.267 -28.345 -7.682 1.00 79.94 437 GLN A O 1
ATOM 3463 N N . THR A 1 438 ? -27.841 -27.687 -9.124 1.00 83.81 438 THR A N 1
ATOM 3464 C CA . THR A 1 438 ? -26.888 -27.291 -10.164 1.00 83.81 438 THR A CA 1
ATOM 3465 C C . THR A 1 438 ? -27.356 -26.011 -10.845 1.00 83.81 438 THR A C 1
ATOM 3467 O O . THR A 1 438 ? -28.506 -25.908 -11.268 1.00 83.81 438 THR A O 1
ATOM 3470 N N . VAL A 1 439 ? -26.453 -25.040 -10.964 1.00 85.81 439 VAL A N 1
ATOM 3471 C CA . VAL A 1 439 ? -26.624 -23.811 -11.743 1.00 85.81 439 VAL A CA 1
ATOM 3472 C C . VAL A 1 439 ? -25.630 -23.841 -12.895 1.00 85.81 439 VAL A C 1
ATOM 3474 O O . VAL A 1 439 ? -24.418 -23.836 -12.682 1.00 85.81 439 VAL A O 1
ATOM 3477 N N . ALA A 1 440 ? -26.144 -23.852 -14.122 1.00 84.50 440 ALA A N 1
ATOM 3478 C CA . ALA A 1 440 ? -25.343 -23.680 -15.326 1.00 84.50 440 ALA A CA 1
ATOM 3479 C C . ALA A 1 440 ? -25.383 -22.209 -15.756 1.00 84.50 440 ALA A C 1
ATOM 3481 O O . ALA A 1 440 ? -26.459 -21.642 -15.953 1.00 84.50 440 ALA A O 1
ATOM 3482 N N . VAL A 1 441 ? -24.216 -21.584 -15.900 1.00 81.88 441 VAL A N 1
ATOM 3483 C CA . VAL A 1 441 ? -24.081 -20.217 -16.414 1.00 81.88 441 VAL A CA 1
ATOM 3484 C C . VAL A 1 441 ? -23.747 -20.286 -17.906 1.00 81.88 441 VAL A C 1
ATOM 3486 O O . VAL A 1 441 ? -22.681 -20.808 -18.244 1.00 81.88 441 VAL A O 1
ATOM 3489 N N . PRO A 1 442 ? -24.605 -19.762 -18.802 1.00 81.19 442 PRO A N 1
ATOM 3490 C CA . PRO A 1 442 ? -24.363 -19.795 -20.243 1.00 81.19 442 PRO A CA 1
ATOM 3491 C C . PRO A 1 442 ? -23.092 -19.043 -20.642 1.00 81.19 442 PRO A C 1
ATOM 3493 O O . PRO A 1 442 ? -22.833 -17.954 -20.120 1.00 81.19 442 PRO A O 1
ATOM 3496 N N . LEU A 1 443 ? -22.345 -19.565 -21.617 1.00 77.00 443 LEU A N 1
ATOM 3497 C CA . LEU A 1 443 ? -21.120 -18.942 -22.128 1.00 77.00 443 LEU A CA 1
ATOM 3498 C C . LEU A 1 443 ? -21.380 -17.516 -22.639 1.00 77.00 443 LEU A C 1
ATOM 3500 O O . LEU A 1 443 ? -20.593 -16.616 -22.362 1.00 77.00 443 LEU A O 1
ATOM 3504 N N . GLY A 1 444 ? -22.539 -17.272 -23.261 1.00 77.81 444 GLY A N 1
ATOM 3505 C CA . GLY A 1 444 ? -22.960 -15.941 -23.721 1.00 77.81 444 GLY A CA 1
ATOM 3506 C C . GLY A 1 444 ? -23.095 -14.884 -22.610 1.00 77.81 444 GLY A C 1
ATOM 3507 O O . GLY A 1 444 ? -22.966 -13.688 -22.864 1.00 77.81 444 GLY A O 1
ATOM 3508 N N . ARG A 1 445 ? -23.322 -15.297 -21.352 1.00 78.19 445 ARG A N 1
ATOM 3509 C CA . ARG A 1 445 ? -23.319 -14.384 -20.188 1.00 78.19 445 ARG A CA 1
ATOM 3510 C C . ARG A 1 445 ? -21.919 -14.132 -19.630 1.00 78.19 445 ARG A C 1
ATOM 3512 O O . ARG A 1 445 ? -21.741 -13.228 -18.815 1.00 78.19 445 ARG A O 1
ATOM 3519 N N . LEU A 1 446 ? -20.950 -14.939 -20.051 1.00 73.56 446 LEU A N 1
ATOM 3520 C CA . LEU A 1 446 ? -19.545 -14.838 -19.674 1.00 73.56 446 LEU A CA 1
ATOM 3521 C C . LEU A 1 446 ? -18.720 -14.106 -20.742 1.00 73.56 446 LEU A C 1
ATOM 3523 O O . LEU A 1 446 ? -17.724 -13.456 -20.418 1.00 73.56 446 LEU A O 1
ATOM 3527 N N . THR A 1 447 ? -19.144 -14.158 -22.006 1.00 65.81 447 THR A N 1
ATOM 3528 C CA . THR A 1 447 ? -18.530 -13.408 -23.106 1.00 65.81 447 THR A CA 1
ATOM 3529 C C . THR A 1 447 ? -18.626 -11.904 -22.852 1.00 65.81 447 THR A C 1
ATOM 3531 O O . THR A 1 447 ? -19.711 -11.361 -22.655 1.00 65.81 447 THR A O 1
ATOM 3534 N N . GLY A 1 448 ? -17.477 -11.223 -22.842 1.00 61.47 448 GLY A N 1
ATOM 3535 C CA . GLY A 1 448 ? -17.370 -9.787 -22.549 1.00 61.47 448 GLY A CA 1
ATOM 3536 C C . GLY A 1 448 ? -16.993 -9.451 -21.101 1.00 61.47 448 GLY A C 1
ATOM 3537 O O . GLY A 1 448 ? -16.771 -8.279 -20.786 1.00 61.47 448 GLY A O 1
ATOM 3538 N N . LEU A 1 449 ? -16.859 -10.448 -20.218 1.00 63.50 449 LEU A N 1
ATOM 3539 C CA . LEU A 1 449 ? -16.258 -10.238 -18.902 1.00 63.50 449 LEU A CA 1
ATOM 3540 C C . LEU A 1 449 ? -14.759 -9.949 -19.062 1.00 63.50 449 LEU A C 1
ATOM 3542 O O . LEU A 1 449 ? -13.997 -10.746 -19.602 1.00 63.50 449 LEU A O 1
ATOM 3546 N N . THR A 1 450 ? -14.331 -8.770 -18.612 1.00 53.28 450 THR A N 1
ATOM 3547 C CA . THR A 1 450 ? -12.912 -8.387 -18.617 1.00 53.28 450 THR A CA 1
ATOM 3548 C C . THR A 1 450 ? -12.165 -9.080 -17.470 1.00 53.28 450 THR A C 1
ATOM 3550 O O . THR A 1 450 ? -12.769 -9.487 -16.480 1.00 53.28 450 THR 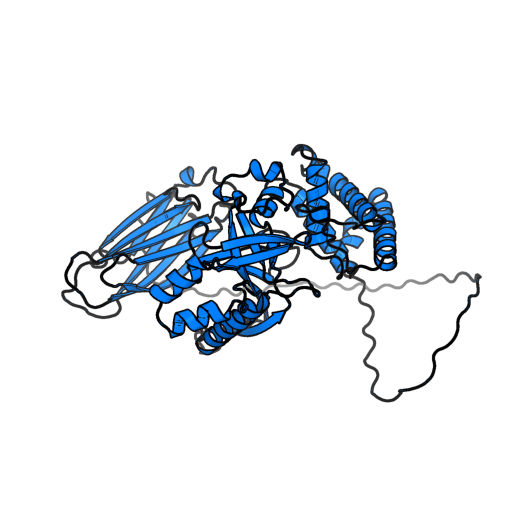A O 1
ATOM 3553 N N . ALA A 1 451 ? -10.837 -9.193 -17.586 1.00 49.56 451 ALA A N 1
ATOM 3554 C CA . ALA A 1 451 ? -9.932 -10.018 -16.767 1.00 49.56 451 ALA A CA 1
ATOM 3555 C C . ALA A 1 451 ? -9.907 -9.778 -15.231 1.00 49.56 451 ALA A C 1
ATOM 3557 O O . ALA A 1 451 ? -9.003 -10.261 -14.554 1.00 49.56 451 ALA A O 1
ATOM 3558 N N . VAL A 1 452 ? -10.836 -9.004 -14.661 1.00 54.53 452 VAL A N 1
ATOM 3559 C CA . VAL A 1 452 ? -10.874 -8.651 -13.227 1.00 54.53 452 VAL A CA 1
ATOM 3560 C C . VAL A 1 452 ? -12.217 -8.988 -12.564 1.00 54.53 452 VAL A C 1
ATOM 3562 O O . VAL A 1 452 ? -12.414 -8.683 -11.389 1.00 54.53 452 VAL A O 1
ATOM 3565 N N . SER A 1 453 ? -13.157 -9.610 -13.275 1.00 63.75 453 SER A N 1
ATOM 3566 C CA . SER A 1 453 ? -14.414 -10.051 -12.666 1.00 63.75 453 SER A CA 1
ATOM 3567 C C . SER A 1 453 ? -14.162 -11.222 -11.707 1.00 63.75 453 SER A C 1
ATOM 3569 O O . SER A 1 453 ? -13.574 -12.228 -12.094 1.00 63.75 453 SER A O 1
ATOM 3571 N N . LEU A 1 454 ? -14.594 -11.101 -10.444 1.00 73.00 454 LEU A N 1
ATOM 3572 C CA . LEU A 1 454 ? -14.691 -12.262 -9.550 1.00 73.00 454 LEU A CA 1
ATOM 3573 C C . LEU A 1 454 ? -16.057 -12.910 -9.754 1.00 73.00 454 LEU A C 1
ATOM 3575 O O . LEU A 1 454 ? -17.073 -12.210 -9.762 1.00 73.00 454 LEU A O 1
ATOM 3579 N N . LEU A 1 455 ? -16.073 -14.233 -9.871 1.00 78.94 455 LEU A N 1
ATOM 3580 C CA . LEU A 1 455 ? -17.290 -15.018 -9.751 1.00 78.94 455 LEU A CA 1
ATOM 3581 C C . LEU A 1 455 ? -17.613 -15.151 -8.262 1.00 78.94 455 LEU A C 1
ATOM 3583 O O . LEU A 1 455 ? -16.795 -15.647 -7.487 1.00 78.94 455 LEU A O 1
ATOM 3587 N N . VAL A 1 456 ? -18.781 -14.685 -7.845 1.00 83.19 456 VAL A N 1
ATOM 3588 C CA . VAL A 1 456 ? -19.267 -14.810 -6.472 1.00 83.19 456 VAL A CA 1
ATOM 3589 C C . VAL A 1 456 ? -20.330 -15.892 -6.461 1.00 83.19 456 VAL A C 1
ATOM 3591 O O . VAL A 1 456 ? -21.416 -15.700 -6.995 1.00 83.19 456 VAL A O 1
ATOM 3594 N N . VAL A 1 457 ? -20.029 -17.032 -5.854 1.00 84.94 457 VAL A N 1
ATOM 3595 C CA . VAL A 1 457 ? -21.024 -18.067 -5.590 1.00 84.94 457 VAL A CA 1
ATOM 3596 C C . VAL A 1 457 ? -21.576 -17.837 -4.191 1.00 84.94 457 VAL A C 1
ATOM 3598 O O . VAL A 1 457 ? -20.839 -17.890 -3.206 1.00 84.94 457 VAL A O 1
ATOM 3601 N N . ARG A 1 458 ? -22.864 -17.527 -4.106 1.00 87.25 458 ARG A N 1
ATOM 3602 C CA . ARG A 1 458 ? -23.579 -17.228 -2.871 1.00 87.25 458 ARG A CA 1
ATOM 3603 C C . ARG A 1 458 ? -24.509 -18.382 -2.529 1.00 87.25 458 ARG A C 1
ATOM 3605 O O . ARG A 1 458 ? -25.291 -18.815 -3.365 1.00 87.25 458 ARG A O 1
ATOM 3612 N N . LEU A 1 459 ? -24.438 -18.825 -1.283 1.00 86.94 459 LEU A N 1
ATOM 3613 C CA . LEU A 1 459 ? -25.362 -19.774 -0.680 1.00 86.94 459 LEU A CA 1
ATOM 3614 C C . LEU A 1 459 ? -26.170 -19.042 0.384 1.00 86.94 459 LEU A C 1
ATOM 3616 O O . LEU A 1 459 ? -25.588 -18.421 1.274 1.00 86.94 459 LEU A O 1
ATOM 3620 N N . CYS A 1 460 ? -27.490 -19.107 0.284 1.00 86.12 460 CYS A N 1
ATOM 3621 C CA . CYS A 1 460 ? -28.421 -18.532 1.244 1.00 86.12 460 CYS A CA 1
ATOM 3622 C C . CYS A 1 460 ? -29.252 -19.654 1.869 1.00 86.12 460 CYS A C 1
ATOM 3624 O O . CYS A 1 460 ? -29.816 -20.467 1.141 1.00 86.12 460 CYS A O 1
ATOM 3626 N N . PHE A 1 461 ? -29.319 -19.696 3.196 1.00 85.06 461 PHE A N 1
ATOM 3627 C CA . PHE A 1 461 ? -30.103 -20.662 3.960 1.00 85.06 461 PHE A CA 1
ATOM 3628 C C . PHE A 1 461 ? -31.197 -19.921 4.713 1.00 85.06 461 PHE A C 1
ATOM 3630 O O . PHE A 1 461 ? -30.899 -19.057 5.541 1.00 85.06 461 PHE A O 1
ATOM 3637 N N . GLU A 1 462 ? -32.448 -20.279 4.455 1.00 84.31 462 GLU A N 1
ATOM 3638 C CA . GLU A 1 462 ? -33.618 -19.676 5.081 1.00 84.31 462 GLU A CA 1
ATOM 3639 C C . GLU A 1 462 ? -34.496 -20.767 5.700 1.00 84.31 462 GLU A C 1
ATOM 3641 O O . GLU A 1 462 ? -34.952 -21.687 5.025 1.00 84.31 462 GLU A O 1
ATOM 3646 N N . ALA A 1 463 ? -34.701 -20.701 7.015 1.00 80.94 463 ALA A N 1
ATOM 3647 C CA . ALA A 1 463 ? -35.614 -21.602 7.708 1.00 80.94 463 ALA A CA 1
ATOM 3648 C C . ALA A 1 463 ? -37.054 -21.094 7.537 1.00 80.94 463 ALA A C 1
ATOM 3650 O O . ALA A 1 463 ? -37.365 -19.970 7.933 1.00 80.94 463 ALA A O 1
ATOM 3651 N N . ALA A 1 464 ? -37.938 -21.912 6.964 1.00 70.12 464 ALA A N 1
ATOM 3652 C CA . ALA A 1 464 ? -39.331 -21.535 6.757 1.00 70.12 464 ALA A CA 1
ATOM 3653 C C . ALA A 1 464 ? -40.147 -21.706 8.052 1.00 70.12 464 ALA A C 1
ATOM 3655 O O . ALA A 1 464 ? -40.483 -22.822 8.436 1.00 70.12 464 ALA A O 1
ATOM 3656 N N . GLY A 1 465 ? -40.498 -20.603 8.718 1.00 65.56 465 GLY A N 1
ATOM 3657 C CA . GLY A 1 465 ? -41.422 -20.594 9.863 1.00 65.56 465 GLY A CA 1
ATOM 3658 C C . GLY A 1 465 ? -40.906 -19.816 11.078 1.00 65.56 465 GLY A C 1
ATOM 3659 O O . GLY A 1 465 ? -39.715 -19.798 11.367 1.00 65.56 465 GLY A O 1
ATOM 3660 N N . GLN A 1 466 ? -41.816 -19.153 11.801 1.00 54.03 466 GLN A N 1
ATOM 3661 C CA . GLN A 1 466 ? -41.495 -18.251 12.923 1.00 54.03 466 GLN A CA 1
ATOM 3662 C C . GLN A 1 466 ? -41.242 -18.957 14.266 1.00 54.03 466 GLN A C 1
ATOM 3664 O O . GLN A 1 466 ? -40.856 -18.311 15.240 1.00 54.03 466 GLN A O 1
ATOM 3669 N N . THR A 1 467 ? -41.464 -20.266 14.366 1.00 59.81 467 THR A N 1
ATOM 3670 C CA . THR A 1 467 ? -41.283 -20.990 15.630 1.00 59.81 467 THR A CA 1
ATOM 3671 C C . THR A 1 467 ? -39.821 -21.342 15.848 1.00 59.81 467 THR A C 1
ATOM 3673 O O . THR A 1 467 ? -39.172 -21.870 14.948 1.00 59.81 467 THR A O 1
ATOM 3676 N N . ALA A 1 468 ? -39.318 -21.071 17.055 1.00 54.28 468 ALA A N 1
ATOM 3677 C CA . ALA A 1 468 ? -37.938 -21.308 17.453 1.00 54.28 468 ALA A CA 1
ATOM 3678 C C . ALA A 1 468 ? -37.553 -22.793 17.324 1.00 54.28 468 ALA A C 1
ATOM 3680 O O . ALA A 1 468 ? -37.708 -23.572 18.260 1.00 54.28 468 ALA A O 1
ATOM 3681 N N . SER A 1 469 ? -37.058 -23.188 16.152 1.00 62.69 469 SER A N 1
ATOM 3682 C CA . SER A 1 469 ? -36.505 -24.520 15.929 1.00 62.69 469 SER A CA 1
ATOM 3683 C C . SER A 1 469 ? -35.061 -24.579 16.432 1.00 62.69 469 SER A C 1
ATOM 3685 O O . SER A 1 469 ? -34.363 -23.557 16.472 1.00 62.69 469 SER A O 1
ATOM 3687 N N . ALA A 1 470 ? -34.629 -25.763 16.873 1.00 74.44 470 ALA A N 1
ATOM 3688 C CA . ALA A 1 470 ? -33.244 -26.004 17.258 1.00 74.44 470 ALA A CA 1
ATOM 3689 C C . ALA A 1 470 ? -32.305 -25.762 16.054 1.00 74.44 470 ALA A C 1
ATOM 3691 O O . ALA A 1 470 ? -32.696 -26.059 14.921 1.00 74.44 470 ALA A O 1
ATOM 3692 N N . PRO A 1 471 ? -31.083 -25.234 16.269 1.00 79.19 471 PRO A N 1
ATOM 3693 C CA . PRO A 1 471 ? -30.110 -25.045 15.196 1.00 79.19 471 PRO A CA 1
ATOM 3694 C C . PRO A 1 471 ? -29.850 -26.349 14.436 1.00 79.19 471 PRO A C 1
ATOM 3696 O O . PRO A 1 471 ? -29.743 -27.412 15.048 1.00 79.19 471 PRO A O 1
ATOM 3699 N N . LYS A 1 472 ? -29.721 -26.263 13.111 1.00 79.56 472 LYS A N 1
ATOM 3700 C CA . LYS A 1 472 ? -29.437 -27.410 12.240 1.00 79.56 472 LYS A CA 1
ATOM 3701 C C . LYS A 1 472 ? -28.017 -27.322 11.701 1.00 79.56 472 LYS A C 1
ATOM 3703 O O . LYS A 1 472 ? -27.652 -26.310 11.107 1.00 79.56 472 LYS A O 1
ATOM 3708 N N . ASP A 1 473 ? -27.247 -28.390 11.865 1.00 82.25 473 ASP A N 1
ATOM 3709 C CA . ASP A 1 473 ? -25.918 -28.502 11.273 1.00 82.25 473 ASP A CA 1
ATOM 3710 C C . ASP A 1 473 ? -26.043 -29.081 9.851 1.00 82.25 473 ASP A C 1
ATOM 3712 O O . ASP A 1 473 ? -26.566 -30.176 9.632 1.00 82.25 473 ASP A O 1
ATOM 3716 N N . VAL A 1 474 ? -25.601 -28.301 8.867 1.00 82.12 474 VAL A N 1
ATOM 3717 C CA . VAL A 1 474 ? -25.656 -28.614 7.437 1.00 82.12 474 VAL A CA 1
ATOM 3718 C C . VAL A 1 474 ? -24.237 -28.660 6.894 1.00 82.12 474 VAL A C 1
ATOM 3720 O O . VAL A 1 474 ? -23.460 -27.717 7.065 1.00 82.12 474 VAL A O 1
ATOM 3723 N N . THR A 1 475 ? -23.905 -29.744 6.201 1.00 84.31 475 THR A N 1
ATOM 3724 C CA . THR A 1 475 ? -22.685 -29.833 5.402 1.00 84.31 475 THR A CA 1
ATOM 3725 C C . THR A 1 475 ? -23.035 -29.568 3.946 1.00 84.31 475 THR A C 1
ATOM 3727 O O . THR A 1 475 ? -23.920 -30.203 3.384 1.00 84.31 475 THR A O 1
ATOM 3730 N N . SER A 1 476 ? -22.348 -28.614 3.324 1.00 82.69 476 SER A N 1
ATOM 3731 C CA . SER A 1 476 ? -22.521 -28.273 1.913 1.00 82.69 476 SER A CA 1
ATOM 3732 C C . SER A 1 476 ? -21.204 -28.476 1.185 1.00 82.69 476 SER A C 1
ATOM 3734 O O . SER A 1 476 ? -20.208 -27.843 1.528 1.00 82.69 476 SER A O 1
ATOM 3736 N N . VAL A 1 477 ? -21.195 -29.307 0.150 1.00 85.81 477 VAL A N 1
ATOM 3737 C CA . VAL A 1 477 ? -20.066 -29.446 -0.774 1.00 85.81 477 VAL A CA 1
ATOM 3738 C C . VAL A 1 477 ? -20.400 -28.681 -2.044 1.00 85.81 477 VAL A C 1
ATOM 3740 O O . VAL A 1 477 ? -21.351 -29.007 -2.746 1.00 85.81 477 VAL A O 1
ATOM 3743 N N . LEU A 1 478 ? -19.628 -27.639 -2.324 1.00 87.19 478 LEU A N 1
ATOM 3744 C CA . LEU A 1 478 ? -19.753 -26.819 -3.517 1.00 87.19 478 LEU A CA 1
ATOM 3745 C C . LEU A 1 478 ? -18.641 -27.184 -4.497 1.00 87.19 478 LEU A C 1
ATOM 3747 O O . LEU A 1 478 ? -17.460 -27.100 -4.163 1.00 87.19 478 LEU A O 1
ATOM 3751 N N . SER A 1 479 ? -19.021 -27.544 -5.715 1.00 86.06 479 SER A N 1
ATOM 3752 C CA . SER A 1 479 ? -18.107 -27.787 -6.824 1.00 86.06 479 SER A CA 1
ATOM 3753 C C . SER A 1 479 ? -18.377 -26.797 -7.949 1.00 86.06 479 SER A C 1
ATOM 3755 O O . SER A 1 479 ? -19.510 -26.628 -8.389 1.00 86.06 479 SER A O 1
ATOM 3757 N N . VAL A 1 480 ? -17.325 -26.132 -8.415 1.00 85.56 480 VAL A N 1
ATOM 3758 C CA . VAL A 1 480 ? -17.360 -25.218 -9.560 1.00 85.56 480 VAL A CA 1
ATOM 3759 C C . VAL A 1 480 ? -16.484 -25.812 -10.647 1.00 85.56 480 VAL A C 1
ATOM 3761 O O . VAL A 1 480 ? -15.311 -26.098 -10.401 1.00 85.56 480 VAL A O 1
ATOM 3764 N N . MET A 1 481 ? -17.039 -25.999 -11.838 1.00 85.81 481 MET A N 1
ATOM 3765 C CA . MET A 1 481 ? -16.364 -26.629 -12.970 1.00 85.81 481 MET A CA 1
ATOM 3766 C C . MET A 1 481 ? -16.570 -25.811 -14.244 1.00 85.81 481 MET A C 1
ATOM 3768 O O . MET A 1 481 ? -17.569 -25.100 -14.387 1.00 85.81 481 MET A O 1
ATOM 3772 N N . THR A 1 482 ? -15.633 -25.908 -15.183 1.00 82.81 482 THR A N 1
ATOM 3773 C CA . THR A 1 482 ? -15.858 -25.435 -16.554 1.00 82.81 482 THR A CA 1
ATOM 3774 C C . THR A 1 482 ? -16.760 -26.409 -17.308 1.00 82.81 482 THR A C 1
ATOM 3776 O O . THR A 1 482 ? -16.908 -27.570 -16.921 1.00 82.81 482 THR A O 1
ATOM 3779 N N . ALA A 1 483 ? -17.325 -25.956 -18.425 1.00 74.25 483 ALA A N 1
ATOM 3780 C CA . ALA A 1 483 ? -18.095 -26.804 -19.337 1.00 74.25 483 ALA A CA 1
ATOM 3781 C C . ALA A 1 483 ? -17.316 -28.032 -19.842 1.00 74.25 483 ALA A C 1
ATOM 3783 O O . ALA A 1 483 ? -17.885 -29.104 -20.007 1.00 74.25 483 ALA A O 1
ATOM 3784 N N . GLY A 1 484 ? -15.996 -27.891 -20.015 1.00 75.88 484 GLY A N 1
ATOM 3785 C CA . GLY A 1 484 ? -15.087 -28.981 -20.385 1.00 75.88 484 GLY A CA 1
ATOM 3786 C C . GLY A 1 484 ? -14.753 -29.950 -19.243 1.00 75.88 484 GLY A C 1
ATOM 3787 O O . GLY A 1 484 ? -13.809 -30.722 -19.367 1.00 75.88 484 GLY A O 1
ATOM 3788 N N . GLY A 1 485 ? -15.458 -29.878 -18.109 1.00 78.25 485 GLY A N 1
ATOM 3789 C CA . GLY A 1 485 ? -15.271 -30.777 -16.967 1.00 78.25 485 GLY A CA 1
ATOM 3790 C C . GLY A 1 485 ? -14.057 -30.463 -16.089 1.00 78.25 485 GLY A C 1
ATOM 3791 O O . GLY A 1 485 ? -13.785 -31.192 -15.137 1.00 78.25 485 GLY A O 1
ATOM 3792 N N . ARG A 1 486 ? -13.321 -29.372 -16.350 1.00 79.56 486 ARG A N 1
ATOM 3793 C CA . ARG A 1 486 ? -12.198 -28.969 -15.494 1.00 79.56 486 ARG A CA 1
ATOM 3794 C C . ARG A 1 486 ? -12.737 -28.420 -14.178 1.00 79.56 486 ARG A C 1
ATOM 3796 O O . ARG A 1 486 ? -13.387 -27.374 -14.158 1.00 79.56 486 ARG A O 1
ATOM 3803 N N . GLN A 1 487 ? -12.415 -29.084 -13.074 1.00 84.19 487 GLN A N 1
ATOM 3804 C CA . GLN A 1 487 ? -12.753 -28.596 -11.744 1.00 84.19 487 GLN A CA 1
ATOM 3805 C C . GLN A 1 487 ? -11.927 -27.348 -11.409 1.00 84.19 487 GLN A C 1
ATOM 3807 O O . GLN A 1 487 ? -10.698 -27.360 -11.465 1.00 84.19 487 GLN A O 1
ATOM 3812 N N . LEU A 1 488 ? -12.617 -26.257 -11.089 1.00 78.69 488 LEU A N 1
ATOM 3813 C CA . LEU A 1 488 ? -12.016 -24.989 -10.683 1.00 78.69 488 LEU A CA 1
ATOM 3814 C C . LEU A 1 488 ? -11.880 -24.925 -9.168 1.00 78.69 488 LEU A C 1
ATOM 3816 O O . LEU A 1 488 ? -10.829 -24.543 -8.665 1.00 78.69 488 LEU A O 1
ATOM 3820 N N . VAL A 1 489 ? -12.943 -25.306 -8.454 1.00 85.19 489 VAL A N 1
ATOM 3821 C CA . VAL A 1 489 ? -12.972 -25.359 -6.990 1.00 85.19 489 VAL A CA 1
ATOM 3822 C C . VAL A 1 489 ? -13.837 -26.513 -6.508 1.00 85.19 489 VAL A C 1
ATOM 3824 O O . VAL A 1 489 ? -14.896 -26.783 -7.070 1.00 85.19 489 VAL A O 1
ATOM 3827 N N . ASN A 1 490 ? -13.390 -27.143 -5.425 1.00 86.38 490 ASN A N 1
ATOM 3828 C CA . ASN A 1 490 ? -14.181 -28.017 -4.574 1.00 86.38 490 ASN A CA 1
ATOM 3829 C C . ASN A 1 490 ? -14.060 -27.503 -3.138 1.00 86.38 490 ASN A C 1
ATOM 3831 O O . ASN A 1 490 ? -12.949 -27.360 -2.628 1.00 86.38 490 ASN A O 1
ATOM 3835 N N . SER A 1 491 ? -15.161 -27.148 -2.492 1.00 79.81 491 SER A N 1
ATOM 3836 C CA . SER A 1 491 ? -15.136 -26.587 -1.140 1.00 79.81 491 SER A CA 1
ATOM 3837 C C . SER A 1 491 ? -16.242 -27.182 -0.294 1.00 79.81 491 SER A C 1
ATOM 3839 O O . SER A 1 491 ? -17.404 -27.194 -0.691 1.00 79.81 491 SER A O 1
ATOM 3841 N N . ARG A 1 492 ? -15.875 -27.658 0.894 1.00 84.88 492 ARG A N 1
ATOM 3842 C CA . ARG A 1 492 ? -16.807 -28.173 1.894 1.00 84.88 492 ARG A CA 1
ATOM 3843 C C . ARG A 1 492 ? -17.018 -27.115 2.972 1.00 84.88 492 ARG A C 1
ATOM 3845 O O . ARG A 1 492 ? -16.058 -26.612 3.547 1.00 84.88 492 ARG A O 1
ATOM 3852 N N . PHE A 1 493 ? -18.276 -26.802 3.248 1.00 80.69 493 PHE A N 1
ATOM 3853 C CA . PHE A 1 493 ? -18.705 -25.879 4.289 1.00 80.69 493 PHE A CA 1
ATOM 3854 C C . PHE A 1 493 ? -19.490 -26.649 5.346 1.00 80.69 493 PHE A C 1
ATOM 3856 O O . PHE A 1 493 ? -20.350 -27.458 5.004 1.00 80.69 493 PHE A O 1
ATOM 3863 N N . HIS A 1 494 ? -19.225 -26.358 6.616 1.00 82.56 494 HIS A N 1
ATOM 3864 C CA . HIS A 1 494 ? -20.045 -26.802 7.740 1.00 82.56 494 HIS A CA 1
ATOM 3865 C C . HIS A 1 494 ? -20.732 -25.574 8.330 1.00 82.56 494 HIS A C 1
ATOM 3867 O O . HIS A 1 494 ? -20.063 -24.634 8.764 1.00 82.56 494 HIS A O 1
ATOM 3873 N N . ILE A 1 495 ? -22.061 -25.550 8.280 1.00 82.75 495 ILE A N 1
ATOM 3874 C CA . ILE A 1 495 ? -22.869 -24.373 8.598 1.00 82.75 495 ILE A CA 1
ATOM 3875 C C . ILE A 1 495 ? -23.916 -24.770 9.629 1.00 82.75 495 ILE A C 1
ATOM 3877 O O . ILE A 1 495 ? -24.670 -25.716 9.424 1.00 82.75 495 ILE A O 1
ATOM 3881 N N . ARG A 1 496 ? -23.990 -24.011 10.723 1.00 82.56 496 ARG A N 1
ATOM 3882 C CA . ARG A 1 496 ? -25.040 -24.151 11.732 1.00 82.56 496 ARG A CA 1
ATOM 3883 C C . ARG A 1 496 ? -26.152 -23.149 11.456 1.00 82.56 496 ARG A C 1
ATOM 3885 O O . ARG A 1 496 ? -26.044 -21.992 11.859 1.00 82.56 496 ARG A O 1
ATOM 3892 N N . VAL A 1 497 ? -27.213 -23.586 10.786 1.00 80.44 497 VAL A N 1
ATOM 3893 C CA . VAL A 1 497 ? -28.362 -22.754 10.410 1.00 80.44 497 VAL A CA 1
ATOM 3894 C C . VAL A 1 497 ? -29.269 -22.545 11.626 1.00 80.44 497 VAL A C 1
ATOM 3896 O O . VAL A 1 497 ? -29.824 -23.493 12.180 1.00 80.44 497 VAL A O 1
ATOM 3899 N N . CYS A 1 498 ? -29.419 -21.288 12.040 1.00 77.31 498 CYS A N 1
ATOM 3900 C CA . CYS A 1 498 ? -30.362 -20.861 13.083 1.00 77.31 498 CYS A CA 1
ATOM 3901 C C . CYS A 1 498 ? -31.634 -20.264 12.442 1.00 77.31 498 CYS A C 1
ATOM 3903 O O . CYS A 1 498 ? -31.705 -20.147 11.225 1.00 77.31 498 CYS A O 1
ATOM 3905 N N . ASN A 1 499 ? -32.612 -19.812 13.241 1.00 70.31 499 ASN A N 1
ATOM 3906 C CA . ASN A 1 499 ? -33.884 -19.203 12.782 1.00 70.31 499 ASN A CA 1
ATOM 3907 C C . ASN A 1 499 ? -33.736 -17.837 12.051 1.00 70.31 499 ASN A C 1
ATOM 3909 O O . ASN A 1 499 ? -34.610 -16.979 12.139 1.00 70.31 499 ASN A O 1
ATOM 3913 N N . ARG A 1 500 ? -32.602 -17.574 11.397 1.00 73.38 500 ARG A N 1
ATOM 3914 C CA . ARG A 1 500 ? -32.311 -16.370 10.610 1.00 73.38 500 ARG A CA 1
ATOM 3915 C C . ARG A 1 500 ? -31.670 -16.780 9.293 1.00 73.38 500 ARG A C 1
ATOM 3917 O O . ARG A 1 500 ? -30.988 -17.799 9.238 1.00 73.38 500 ARG A O 1
ATOM 3924 N N . VAL A 1 501 ? -31.819 -15.926 8.284 1.00 77.38 501 VAL A N 1
ATOM 3925 C CA . VAL A 1 501 ? -31.104 -16.064 7.016 1.00 77.38 501 VAL A CA 1
ATOM 3926 C C . VAL A 1 501 ? -29.600 -16.103 7.281 1.00 77.38 501 VAL A C 1
ATOM 3928 O O . VAL A 1 501 ? -29.044 -15.181 7.887 1.00 77.38 501 VAL A O 1
ATOM 3931 N N . GLN A 1 502 ? -28.944 -17.171 6.839 1.00 80.81 502 GLN A N 1
ATOM 3932 C CA . GLN A 1 502 ? -27.488 -17.274 6.844 1.00 80.81 502 GLN A CA 1
ATOM 3933 C C . GLN A 1 502 ? -26.962 -17.289 5.420 1.00 80.81 502 GLN A C 1
ATOM 3935 O O . GLN A 1 502 ? -27.524 -17.945 4.547 1.00 80.81 502 GLN A O 1
ATOM 3940 N N . GLN A 1 503 ? -25.866 -16.567 5.200 1.00 84.56 503 GLN A N 1
ATOM 3941 C CA . GLN A 1 503 ? -25.270 -16.412 3.885 1.00 84.56 503 GLN A CA 1
ATOM 3942 C C . GLN A 1 503 ? -23.795 -16.801 3.913 1.00 84.56 503 GLN A C 1
ATOM 3944 O O . GLN A 1 503 ? -23.035 -16.345 4.770 1.00 84.56 503 GLN A O 1
ATOM 3949 N N . CYS A 1 504 ? -23.381 -17.596 2.932 1.00 81.31 504 CYS A N 1
ATOM 3950 C CA . CYS A 1 504 ? -21.983 -17.897 2.654 1.00 81.31 504 CYS A CA 1
ATOM 3951 C C . CYS A 1 504 ? -21.636 -17.433 1.238 1.00 81.31 504 CYS A C 1
ATOM 3953 O O . CYS A 1 504 ? -22.417 -17.622 0.309 1.00 81.31 504 CYS A O 1
ATOM 3955 N N . GLU A 1 505 ? -20.468 -16.816 1.069 1.00 85.75 505 GLU A N 1
ATOM 3956 C CA . GLU A 1 505 ? -19.969 -16.390 -0.240 1.00 85.75 505 GLU A CA 1
ATOM 3957 C C . GLU A 1 505 ? -18.606 -17.019 -0.513 1.00 85.75 505 GLU A C 1
ATOM 3959 O O . GLU A 1 505 ? -17.679 -16.890 0.287 1.00 85.75 505 GLU A O 1
ATOM 3964 N N . LEU A 1 506 ? -18.472 -17.636 -1.682 1.00 81.38 506 LEU A N 1
ATOM 3965 C CA . LEU A 1 506 ? -17.205 -18.057 -2.255 1.00 81.38 506 LEU A CA 1
ATOM 3966 C C . LEU A 1 506 ? -16.864 -17.117 -3.412 1.00 81.38 506 LEU A C 1
ATOM 3968 O O . LEU A 1 506 ? -17.654 -16.949 -4.338 1.00 81.38 506 LEU A O 1
ATOM 3972 N N . ARG A 1 507 ? -15.688 -16.488 -3.359 1.00 82.88 507 ARG A N 1
ATOM 3973 C CA . ARG A 1 507 ? -15.229 -15.549 -4.389 1.00 82.88 507 ARG A CA 1
ATOM 3974 C C . ARG A 1 507 ? -14.080 -16.163 -5.160 1.00 82.88 507 ARG A C 1
ATOM 3976 O O . ARG A 1 507 ? -13.011 -16.375 -4.594 1.00 82.88 507 ARG A O 1
ATOM 3983 N N . LEU A 1 508 ? -14.305 -16.425 -6.438 1.00 76.81 508 LEU A N 1
ATOM 3984 C CA . LEU A 1 508 ? -13.347 -17.082 -7.311 1.00 76.81 508 LEU A CA 1
ATOM 3985 C C . LEU A 1 508 ? -12.815 -16.091 -8.345 1.00 76.81 508 LEU A C 1
ATOM 3987 O O . LEU A 1 508 ? -13.613 -15.375 -8.960 1.00 76.81 508 LEU A O 1
ATOM 3991 N N . PRO A 1 509 ? -11.489 -16.027 -8.566 1.00 71.06 509 PRO A N 1
ATOM 3992 C CA . PRO A 1 509 ? -10.968 -15.383 -9.760 1.00 71.06 509 PRO A CA 1
ATOM 3993 C C . PRO A 1 509 ? -11.551 -16.110 -10.967 1.00 71.06 509 PRO A C 1
ATOM 3995 O O . PRO A 1 509 ? -11.444 -17.331 -11.061 1.00 71.06 509 PRO A O 1
ATOM 3998 N N . PHE A 1 510 ? -12.222 -15.373 -11.851 1.00 67.50 510 PHE A N 1
ATOM 3999 C CA . PHE A 1 510 ? -12.789 -15.958 -13.056 1.00 67.50 510 PHE A CA 1
ATOM 4000 C C . PHE A 1 510 ? -11.633 -16.489 -13.920 1.00 67.50 510 PHE A C 1
ATOM 4002 O O . PHE A 1 510 ? -10.790 -15.689 -14.342 1.00 67.50 510 PHE A O 1
ATOM 4009 N N . PRO A 1 511 ? -11.522 -17.812 -14.135 1.00 56.06 511 PRO A N 1
ATOM 4010 C CA . PRO A 1 511 ? -10.493 -18.342 -15.012 1.00 56.06 511 PRO A CA 1
ATOM 4011 C C . PRO A 1 511 ? -10.808 -17.863 -16.424 1.00 56.06 511 PRO A C 1
ATOM 4013 O O . PRO A 1 511 ? -11.970 -17.852 -16.827 1.00 56.06 511 PRO A O 1
ATOM 4016 N N . GLN A 1 512 ? -9.789 -17.439 -17.171 1.00 53.78 512 GLN A N 1
ATOM 4017 C CA . GLN A 1 512 ? -9.967 -17.227 -18.601 1.00 53.78 512 GLN A CA 1
ATOM 4018 C C . GLN A 1 512 ? -10.409 -18.570 -19.188 1.00 53.78 512 GLN A C 1
ATOM 4020 O O . GLN A 1 512 ? -9.653 -19.538 -19.166 1.00 53.78 512 GLN A O 1
ATOM 4025 N N . VAL A 1 513 ? -11.678 -18.649 -19.584 1.00 44.88 513 VAL A N 1
ATOM 4026 C CA . VAL A 1 513 ? -12.157 -19.708 -20.462 1.00 44.88 513 VAL A CA 1
ATOM 4027 C C . VAL A 1 513 ? -11.559 -19.333 -21.814 1.00 44.88 513 VAL A C 1
ATOM 4029 O O . VAL A 1 513 ? -12.020 -18.366 -22.418 1.00 44.88 513 VAL A O 1
ATOM 4032 N N . GLU A 1 514 ? -10.436 -19.957 -22.176 1.00 40.19 514 GLU A N 1
ATOM 4033 C CA . GLU A 1 514 ? -9.951 -19.926 -23.563 1.00 40.19 514 GLU A CA 1
ATOM 4034 C C . GLU A 1 514 ? -10.942 -20.640 -24.480 1.00 40.19 514 GLU A C 1
ATOM 4036 O O . GLU A 1 514 ? -11.479 -21.694 -24.054 1.00 40.19 514 GLU A O 1
#

pLDDT: mean 79.51, std 22.35, range [20.95, 98.31]

Radius of gyration: 29.71 Å; Cα contacts (8 Å, |Δi|>4): 772; chains: 1; bounding box: 94×68×60 Å

Sequence (514 aa):
MFKRLFYTGSSYEGLRIREADEFDINLVLKLPVQGDEFQLVAEKPGHVSYTLTKGCRGRILDSMEGPLVQSFFGLFSRQLKFQPQLLRTWFQGVMDKALRAYTPPSGDDGSRLFEVRLSQSGPAKTLYVHLSGGGRIDIDLVPVLEHSYDQLPADVPRQEWVKELPELDKMWFMVPKNPEDNEDLWRIHFPTAEKKFIKDFKCLKPTIRLIKALRDRHSWKLLSSYSIKTVVMRHRLEKPQPSYWLKDNQWTVLLEVLERLQMELLADGPGICSLFDKNVSLIQGLGVETRKNIAARLKRIVNILTKYPERTLEFFLEPSPSVPSESSPTGDEVMIRQLSGLSLLASDVSFGEISTDCGVDSRDSSFANGALDVSLGNQVCVLADRTQEAGIIVSQKLELLGENVGAAPIQVTLSVLLSDGRLLGETSTTLHSCPDQTVAVPLGRLTGLTAVSLLVVRLCFEAAGQTASAPKDVTSVLSVMTAGGRQLVNSRFHIRVCNRVQQCELRLPFPQVE

InterPro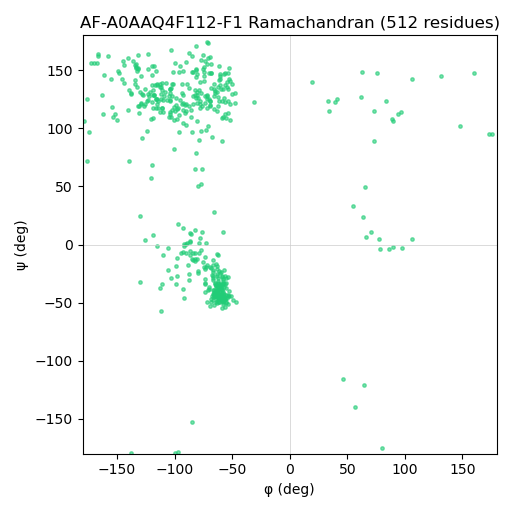 domains:
  IPR024810 MAB21L/Cyclic GMP-AMP synthase-like receptor [SM01265] (10-303)
  IPR046903 Mab-21-like, nucleotidyltransferase domain [PF03281] (12-199)
  IPR046906 Mab-21-like, HhH/H2TH-like domain [PF20266] (203-299)

Organism: Amblyomma americanum (NCBI:txid6943)

Solvent-accessible surface area (backbone atoms only — not comparable to full-atom values): 30479 Å² total; per-residue (Å²): 88,87,70,47,80,42,80,38,55,48,53,75,68,61,45,60,86,65,81,86,40,53,42,41,33,35,38,32,38,47,75,102,70,58,93,80,31,51,47,65,44,59,82,48,79,60,27,31,36,43,29,50,36,74,66,40,52,54,52,47,63,76,72,44,56,69,74,59,42,50,59,56,56,63,29,33,46,100,80,35,34,42,27,30,62,41,47,51,55,52,50,49,57,51,49,55,52,51,56,74,71,54,77,72,63,57,46,100,85,65,47,61,52,48,47,80,44,81,47,78,59,86,58,26,43,29,38,40,36,38,36,72,87,76,48,61,37,38,37,34,40,25,66,27,40,72,43,52,54,85,74,51,37,88,83,50,63,81,57,73,76,55,72,74,46,58,75,96,44,34,40,34,31,42,33,43,48,46,57,98,90,40,65,53,28,22,25,62,43,46,66,52,47,53,56,56,71,61,49,96,37,69,25,52,42,56,41,45,28,49,55,50,34,31,36,60,71,70,62,43,71,82,64,39,74,64,44,53,46,37,54,53,53,55,51,38,70,80,50,70,54,68,77,65,29,31,70,91,33,38,64,61,50,42,51,55,50,50,52,47,51,28,50,31,41,62,40,92,66,64,39,50,38,41,90,63,35,78,82,29,44,57,43,72,89,55,53,69,65,59,28,45,53,53,25,56,50,44,52,54,49,49,57,46,39,77,76,39,62,86,53,47,49,77,58,46,69,58,77,74,81,74,72,75,79,76,73,78,79,72,94,81,87,85,89,84,80,92,82,82,87,82,89,88,80,89,80,89,89,83,91,85,87,91,80,90,85,86,83,90,82,88,85,83,87,80,90,82,91,79,90,80,89,80,85,89,80,82,86,76,90,68,76,78,88,66,52,89,56,27,41,35,38,39,38,36,43,51,45,74,65,72,92,68,88,89,65,70,54,38,38,39,34,46,35,36,24,39,72,88,67,52,76,68,39,68,47,74,43,42,58,91,80,47,45,64,47,72,42,66,32,44,35,78,80,52,62,86,67,60,102,78,50,30,39,30,42,35,41,38,40,36,54,58,68,92,67,92,60,79,69,42,47,36,38,37,39,40,36,34,26,38,58,87,68,48,74,75,46,76,48,79,46,80,43,75,49,44,90,47,79,44,77,49,76,48,78,38,79,58,72,84,82,125

Foldseek 3Di:
DFDDKDWFDCPVLVLAPDDQQETEIEGADDDPDDDPQWDWDDPDAQKIKIAGDPVRLVVLVVPDDDVVNCLRCQQADPRRIGFLVSVQVSVVVVVVVVLVVDDADADPVRHGQWDWDWDDDAQWIWIWIQGPVRGIHIYTYHYKYKDALVSPDPPFFDDPVLVVDDRVLRMKIFTSHDDPVDRSMTGIGRRSSLSVLQPPQ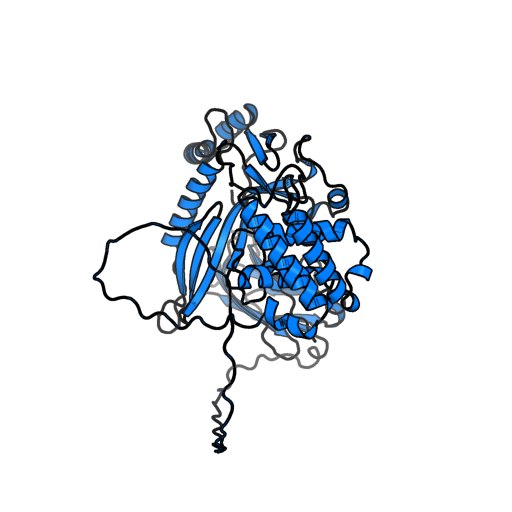QLLSVLLNQVVLLCVQVVVPLCDSVLSSQLSSVVCVVVVDSVCRDPVNNLVSNLVSLLSLLVLLQDPPLRRAGPRGNNHRSNPVPDNVNSNVSSVVSVVVSVCCVVPVVCSCVRGPDHDPPPPPPPDDDDDDDDDDDDDDDDDDDDDDDDDDDDDDDDDDDDDDDDDDDDDDDDDDDDDPDPPPPLPFFFKKKKKAKDWDDDDPPFFWKKKKKWKAKPVGHTQWIDIDTCVPDRMDMTTGGVVSVPPDPQAIKIKIKIKIAGPDDDFDDWTWMKMWMWMAGSVGHTPDTDIDTDTDGNDIDMDIDIHRDPPPD